Protein AF-A0A954WLS6-F1 (afdb_monomer_lite)

pLDDT: mean 84.68, std 18.38, range [27.78, 98.88]

Sequence (636 aa):
MNRRTPLRIEKLDQRVLLAGDLAAAELADADEIAAEWIVNHPPRLQPGNAPLIGTPAYDGFDQMDIVWQTLPGGEGQRDDFSVVYRQAGQADWRIDATMNDVIDTEVGGRLMHSATIKGLQWNTDYEYRVDHLRAGNIVETFANQFHTRLQHGDSKPFSFGAYGDSSRGGQEGFHFNTVQQGLINANLDFSLLLGDNIYTFGTHYEADSRFRQEQSPQAVEWTSSNVEYFAIGNHDLFVNMGKQSRELYSVPVPEEGVTSPVGLPDGEFAEHSYSFDYGNTHFVTFDTNFVEFSSGEEREQRLNNFLDYVVADLEASEAKWKIVFGHHPFIGTEKRQTPDDPYFQQVVTRLNEAGADLFLVAHSHSYAWTYPLQGFSDSNEDGVIDIGEVEYVEDDDRSYDKGAGLIQVVSGIGGGSLRQTTYDEEVFAQGFSLDESTGPLEYGFAQVDVTPHKLTVSYISAETGAIVGDTNQNGVMDDDEPSFGQFEIVDELIAKADFNDDGAIDHLDLDDLFAAIRKGDSASKFDLNIDGEVDQSDAFILRSDILQARPGDANLDGLFDSRDLVTVFQSAEYEDGITGNSGWRDGDWDGDGDFTTFDLVIAFREGSYISAAKSASTQFAGARRDLPNPFRWYRI

Structure (mmCIF, N/CA/C/O backbone):
data_AF-A0A954WLS6-F1
#
_entry.id   AF-A0A954WLS6-F1
#
loop_
_atom_site.group_PDB
_atom_site.id
_atom_site.type_symbol
_atom_site.label_atom_id
_atom_site.label_alt_id
_atom_site.label_comp_id
_atom_site.label_asym_id
_atom_site.label_entity_id
_atom_site.label_seq_id
_atom_site.pdbx_PDB_ins_code
_atom_site.Cartn_x
_atom_site.Cartn_y
_atom_site.Cartn_z
_atom_site.occupancy
_atom_site.B_iso_or_equiv
_atom_site.auth_seq_id
_atom_site.auth_comp_id
_atom_site.auth_asym_id
_atom_site.auth_atom_id
_atom_site.pdbx_PDB_model_num
ATOM 1 N N . MET A 1 1 ? -41.009 69.484 17.279 1.00 42.84 1 MET A N 1
ATOM 2 C CA . MET A 1 1 ? -41.621 68.166 16.993 1.00 42.84 1 MET A CA 1
ATOM 3 C C . MET A 1 1 ? -41.091 67.222 18.075 1.00 42.84 1 MET A C 1
ATOM 5 O O . MET A 1 1 ? -39.910 66.942 18.033 1.00 42.84 1 MET A O 1
ATOM 9 N N . ASN A 1 2 ? -41.742 66.980 19.227 1.00 31.06 2 ASN A N 1
ATOM 10 C CA . ASN A 1 2 ? -43.036 66.297 19.459 1.00 31.06 2 ASN A CA 1
ATOM 11 C C . ASN A 1 2 ? -43.101 65.010 18.612 1.00 31.06 2 ASN A C 1
ATOM 13 O O . ASN A 1 2 ? -43.100 65.156 17.398 1.00 31.06 2 ASN A O 1
ATOM 17 N N . ARG A 1 3 ? -43.166 63.766 19.124 1.00 31.50 3 ARG A N 1
ATOM 18 C CA . ARG A 1 3 ? -43.856 63.160 20.297 1.00 31.50 3 ARG A CA 1
ATOM 19 C C . ARG A 1 3 ? -43.113 61.843 20.693 1.00 31.50 3 ARG A C 1
ATOM 21 O O . ARG A 1 3 ? -42.544 61.236 19.800 1.00 31.50 3 ARG A O 1
ATOM 28 N N . ARG A 1 4 ? -42.913 61.449 21.973 1.00 31.95 4 ARG A N 1
ATOM 29 C CA . ARG A 1 4 ? -43.868 60.851 22.964 1.00 31.95 4 ARG A CA 1
ATOM 30 C C . ARG A 1 4 ? -44.511 59.550 22.423 1.00 31.95 4 ARG A C 1
ATOM 32 O O . ARG A 1 4 ? -45.022 59.623 21.318 1.00 31.95 4 ARG A O 1
ATOM 39 N N . THR A 1 5 ? -44.616 58.369 23.053 1.00 34.78 5 THR A N 1
ATOM 40 C CA . THR A 1 5 ? -44.527 57.795 24.428 1.00 34.78 5 THR A CA 1
ATOM 41 C C . THR A 1 5 ? -44.752 56.256 24.265 1.00 34.78 5 THR A C 1
ATOM 43 O O . THR A 1 5 ? -45.338 55.883 23.248 1.00 34.78 5 THR A O 1
ATOM 46 N N . PRO A 1 6 ? -44.372 55.353 25.200 1.00 44.66 6 PRO A N 1
ATOM 47 C CA . PRO A 1 6 ? -44.660 53.906 25.110 1.00 44.66 6 PRO A CA 1
ATOM 48 C C . PRO A 1 6 ? -46.073 53.529 25.601 1.00 44.66 6 PRO A C 1
ATOM 50 O O . PRO A 1 6 ? -46.653 54.253 26.412 1.00 44.66 6 PRO A O 1
ATOM 53 N N . LEU A 1 7 ? -46.603 52.374 25.172 1.00 29.86 7 LEU A N 1
ATOM 54 C CA . LEU A 1 7 ? -47.858 51.800 25.683 1.00 29.86 7 LEU A CA 1
ATOM 55 C C . LEU A 1 7 ? -47.771 50.278 25.892 1.00 29.86 7 LEU A C 1
ATOM 57 O O . LEU A 1 7 ? -47.346 49.525 25.021 1.00 29.86 7 LEU A O 1
ATOM 61 N N . ARG A 1 8 ? -48.200 49.882 27.094 1.00 27.78 8 ARG A N 1
ATOM 62 C CA . ARG A 1 8 ? -48.442 48.533 27.625 1.00 27.78 8 ARG A CA 1
ATOM 63 C C . ARG A 1 8 ? -49.874 48.072 27.274 1.00 27.78 8 ARG A C 1
ATOM 65 O O . ARG A 1 8 ? -50.779 48.890 27.363 1.00 27.78 8 ARG A O 1
ATOM 72 N N . ILE A 1 9 ? -50.018 46.757 27.049 1.00 28.64 9 ILE A N 1
ATOM 73 C CA . ILE A 1 9 ? -51.073 45.814 27.515 1.00 28.64 9 ILE A CA 1
ATOM 74 C C . ILE A 1 9 ? -52.551 46.121 27.161 1.00 28.64 9 ILE A C 1
ATOM 76 O O . ILE A 1 9 ? -53.110 47.087 27.657 1.00 28.64 9 ILE A O 1
ATOM 80 N N . GLU A 1 10 ? -53.230 45.205 26.447 1.00 28.89 10 GLU A N 1
ATOM 81 C CA . GLU A 1 10 ? -54.313 44.343 26.991 1.00 28.89 10 GLU A CA 1
ATOM 82 C C . GLU A 1 10 ? -54.984 43.429 25.937 1.00 28.89 10 GLU A C 1
ATOM 84 O O . GLU A 1 10 ? -55.437 43.889 24.898 1.00 28.89 10 GLU A O 1
ATOM 89 N N . LYS A 1 11 ? -55.111 42.151 26.342 1.00 28.28 11 LYS A N 1
ATOM 90 C CA . LYS A 1 11 ? -56.227 41.193 26.175 1.00 28.28 11 LYS A CA 1
ATOM 91 C C . LYS A 1 11 ? -56.625 40.662 24.793 1.00 28.28 11 LYS A C 1
ATOM 93 O O . LYS A 1 11 ? -57.129 41.394 23.953 1.00 28.28 11 LYS A O 1
ATOM 98 N N . LEU A 1 12 ? -56.656 39.326 24.717 1.00 29.14 12 LEU A N 1
ATOM 99 C CA . LEU A 1 12 ? -57.837 38.567 24.287 1.00 29.14 12 LEU A CA 1
ATOM 100 C C . LEU A 1 12 ? -57.975 37.267 25.119 1.00 29.14 12 LEU A C 1
ATOM 102 O O . LEU A 1 12 ? -57.016 36.518 25.283 1.00 29.14 12 LEU A O 1
ATOM 106 N N . ASP A 1 13 ? -59.176 37.102 25.686 1.00 31.22 13 ASP A N 1
ATOM 107 C CA . ASP A 1 13 ? -59.766 35.995 26.474 1.00 31.22 13 ASP A CA 1
ATOM 108 C C . ASP A 1 13 ? -59.880 34.689 25.646 1.00 31.22 13 ASP A C 1
ATOM 110 O O . ASP A 1 13 ? -60.165 34.758 24.455 1.00 31.22 13 ASP A O 1
ATOM 114 N N . GLN A 1 14 ? -59.518 33.500 26.156 1.00 29.86 14 GLN A N 1
ATOM 115 C CA . GLN A 1 14 ? -60.254 32.541 27.022 1.00 29.86 14 GLN A CA 1
ATOM 116 C C . GLN A 1 14 ? -61.345 31.645 26.375 1.00 29.86 14 GLN A C 1
ATOM 118 O O . GLN A 1 14 ? -62.341 32.137 25.853 1.00 29.86 14 GLN A O 1
ATOM 123 N N . ARG A 1 15 ? -61.215 30.336 26.705 1.00 29.84 15 ARG A N 1
ATOM 124 C CA . ARG A 1 15 ? -62.181 29.194 26.721 1.00 29.84 15 ARG A CA 1
ATOM 125 C C . ARG A 1 15 ? -62.285 28.411 25.398 1.00 29.84 15 ARG A C 1
ATOM 127 O O . ARG A 1 15 ? -62.493 29.003 24.356 1.00 29.84 15 ARG A O 1
ATOM 134 N N . VAL A 1 16 ? -62.151 27.078 25.364 1.00 29.44 16 VAL A N 1
ATOM 135 C CA . VAL A 1 16 ? -62.789 26.050 26.216 1.00 29.44 16 VAL A CA 1
ATOM 136 C C . VAL A 1 16 ? -61.882 24.819 26.432 1.00 29.44 16 VAL A C 1
ATOM 138 O O . VAL A 1 16 ? -61.248 24.329 25.505 1.00 29.44 16 VAL A O 1
ATOM 141 N N . LEU A 1 17 ? -61.883 24.343 27.683 1.00 30.44 17 LEU A N 1
ATOM 142 C CA . LEU A 1 17 ? -61.353 23.081 28.221 1.00 30.44 17 LEU A CA 1
ATOM 143 C C . LEU A 1 17 ? -62.296 21.894 27.943 1.00 30.44 17 LEU A C 1
ATOM 145 O O . LEU A 1 17 ? -63.507 22.101 27.966 1.00 30.44 17 LEU A O 1
ATOM 149 N N . LEU A 1 18 ? -61.743 20.676 27.840 1.00 30.59 18 LEU A N 1
ATOM 150 C CA . LEU A 1 18 ? -62.103 19.435 28.580 1.00 30.59 18 LEU A CA 1
ATOM 151 C C . LEU A 1 18 ? -61.642 18.216 27.750 1.00 30.59 18 LEU A C 1
ATOM 153 O O . LEU A 1 18 ? -62.136 18.008 26.649 1.00 30.59 18 LEU A O 1
ATOM 157 N N . ALA A 1 19 ? -60.560 17.526 28.117 1.00 30.59 19 ALA A N 1
ATOM 158 C CA . ALA A 1 19 ? -60.352 16.642 29.276 1.00 30.59 19 ALA A CA 1
ATOM 159 C C . ALA A 1 19 ? -60.747 15.186 28.988 1.00 30.59 19 ALA A C 1
ATOM 161 O O . ALA A 1 19 ? -61.876 14.887 28.605 1.00 30.59 19 ALA A O 1
ATOM 162 N N . GLY A 1 20 ? -59.786 14.304 29.243 1.00 28.47 20 GLY A N 1
ATOM 163 C CA . GLY A 1 20 ? -59.903 12.855 29.215 1.00 28.47 20 GLY A CA 1
ATOM 164 C C . GLY A 1 20 ? -58.610 12.235 29.737 1.00 28.47 20 GLY A C 1
ATOM 165 O O . GLY A 1 20 ? -57.928 11.543 28.993 1.00 28.47 20 GLY A O 1
ATOM 166 N N . ASP A 1 21 ? -58.256 12.578 30.980 1.00 36.94 21 ASP A N 1
ATOM 167 C CA . ASP A 1 21 ? -57.184 11.958 31.766 1.00 36.94 21 ASP A CA 1
ATOM 168 C C . ASP A 1 21 ? -57.334 10.435 31.805 1.00 36.94 21 ASP A C 1
ATOM 170 O O . ASP A 1 21 ? -58.454 9.944 31.938 1.00 36.94 21 ASP A O 1
ATOM 174 N N . LEU A 1 22 ? -56.208 9.715 31.824 1.00 32.19 22 LEU A N 1
ATOM 175 C CA . LEU A 1 22 ? -55.975 8.620 32.768 1.00 32.19 22 LEU A CA 1
ATOM 176 C C . LEU A 1 22 ? -54.481 8.248 32.803 1.00 32.19 22 LEU A C 1
ATOM 178 O O . LEU A 1 22 ? -53.876 7.953 31.780 1.00 32.19 22 LEU A O 1
ATOM 182 N N . ALA A 1 23 ? -53.968 8.205 34.035 1.00 29.92 23 ALA A N 1
ATOM 183 C CA . ALA A 1 23 ? -52.699 7.641 34.493 1.00 29.92 23 ALA A CA 1
ATOM 184 C C . ALA A 1 23 ? -51.416 8.443 34.207 1.00 29.92 23 ALA A C 1
ATOM 186 O O . ALA A 1 23 ? -50.625 8.132 33.324 1.00 29.92 23 ALA A O 1
ATOM 187 N N . ALA A 1 24 ? -51.150 9.390 35.112 1.00 39.84 24 ALA A N 1
ATOM 188 C CA . ALA A 1 24 ? -49.800 9.594 35.615 1.00 39.84 24 ALA A CA 1
ATOM 189 C C . ALA A 1 24 ? -49.274 8.252 36.159 1.00 39.84 24 ALA A C 1
ATOM 191 O O . ALA A 1 24 ? -49.649 7.824 37.251 1.00 39.84 24 ALA A O 1
ATOM 192 N N . ALA A 1 25 ? -48.459 7.577 35.356 1.00 34.41 25 ALA A N 1
ATOM 193 C CA . ALA A 1 25 ? -47.486 6.613 35.825 1.00 34.41 25 ALA A CA 1
ATOM 194 C C . ALA A 1 25 ? -46.129 7.304 35.716 1.00 34.41 25 ALA A C 1
ATOM 196 O O . ALA A 1 25 ? -45.590 7.502 34.632 1.00 34.41 25 ALA A O 1
ATOM 197 N N . GLU A 1 26 ? -45.673 7.752 36.875 1.00 40.16 26 GLU A N 1
ATOM 198 C CA . GLU A 1 26 ? -44.282 7.880 37.281 1.00 40.16 26 GLU A CA 1
ATOM 199 C C . GLU A 1 26 ? -43.428 6.792 36.594 1.00 40.16 26 GLU A C 1
ATOM 201 O O . GLU A 1 26 ? -43.361 5.651 37.046 1.00 40.16 26 GLU A O 1
ATOM 206 N N . LEU A 1 27 ? -42.836 7.123 35.445 1.00 38.22 27 LEU A N 1
ATOM 207 C CA . LEU A 1 27 ? -41.633 6.457 34.971 1.00 38.22 27 LEU A CA 1
ATOM 208 C C . LEU A 1 27 ? -40.501 7.305 35.521 1.00 38.22 27 LEU A C 1
ATOM 210 O O . LEU A 1 27 ? -40.380 8.480 35.180 1.00 38.22 27 LEU A O 1
ATOM 214 N N . ALA A 1 28 ? -39.813 6.706 36.484 1.00 35.09 28 ALA A N 1
ATOM 215 C CA . ALA A 1 28 ? -38.711 7.263 37.234 1.00 35.09 28 ALA A CA 1
ATOM 216 C C . ALA A 1 28 ? -37.760 8.077 36.347 1.00 35.09 28 ALA A C 1
ATOM 218 O O . ALA A 1 28 ? -37.510 7.697 35.202 1.00 35.09 28 ALA A O 1
ATOM 219 N N . ASP A 1 29 ? -37.189 9.138 36.924 1.00 38.91 29 ASP A N 1
ATOM 220 C CA . ASP A 1 29 ? -35.810 9.514 36.619 1.00 38.91 29 ASP A CA 1
ATOM 221 C C . ASP A 1 29 ? -35.012 8.208 36.527 1.00 38.91 29 ASP A C 1
ATOM 223 O O . ASP A 1 29 ? -34.768 7.541 37.537 1.00 38.91 29 ASP A O 1
ATOM 227 N N . ALA A 1 30 ? -34.683 7.779 35.310 1.00 42.88 30 ALA A N 1
ATOM 228 C CA . ALA A 1 30 ? -33.550 6.901 35.151 1.00 42.88 30 ALA A CA 1
ATOM 229 C C . ALA A 1 30 ? -32.381 7.778 35.579 1.00 42.88 30 ALA A C 1
ATOM 231 O O . ALA A 1 30 ? -32.086 8.757 34.896 1.00 42.88 30 ALA A O 1
ATOM 232 N N . ASP A 1 31 ? -31.816 7.486 36.752 1.00 43.69 31 ASP A N 1
ATOM 233 C CA . ASP A 1 31 ? -30.478 7.925 37.123 1.00 43.69 31 ASP A CA 1
ATOM 234 C C . ASP A 1 31 ? -29.638 7.910 35.844 1.00 43.69 31 ASP A C 1
ATOM 236 O O . ASP A 1 31 ? -29.409 6.842 35.270 1.00 43.69 31 ASP A O 1
ATOM 240 N N . GLU A 1 32 ? -29.267 9.081 35.330 1.00 53.72 32 GLU A N 1
ATOM 241 C CA . GLU A 1 32 ? -28.357 9.176 34.198 1.00 53.72 32 GLU A CA 1
ATOM 242 C C . GLU A 1 32 ? -27.018 8.684 34.754 1.00 53.72 32 GLU A C 1
ATOM 244 O O . GLU A 1 32 ? -26.283 9.422 35.411 1.00 53.72 32 GLU A O 1
ATOM 249 N N . ILE A 1 33 ? -26.792 7.369 34.662 1.00 59.03 33 ILE A N 1
ATOM 250 C CA . ILE A 1 33 ? -25.613 6.717 35.222 1.00 59.03 33 ILE A CA 1
ATOM 251 C C . ILE A 1 33 ? -24.419 7.399 34.561 1.00 59.03 33 ILE A C 1
ATOM 253 O O . ILE A 1 33 ? -24.257 7.314 33.341 1.00 59.03 33 ILE A O 1
ATOM 257 N N . ALA A 1 34 ? -23.626 8.109 35.369 1.00 66.19 34 ALA A N 1
ATOM 258 C CA . ALA A 1 34 ? -22.467 8.843 34.886 1.00 66.19 34 ALA A CA 1
ATOM 259 C C . ALA A 1 34 ? -21.559 7.905 34.077 1.00 66.19 34 ALA A C 1
ATOM 261 O O . ALA A 1 34 ? -21.366 6.748 34.458 1.00 66.19 34 ALA A O 1
ATOM 262 N N . ALA A 1 35 ? -21.045 8.401 32.953 1.00 74.81 35 ALA A N 1
ATOM 263 C CA . ALA A 1 35 ? -20.161 7.642 32.082 1.00 74.81 35 ALA A CA 1
ATOM 264 C C . ALA A 1 35 ? -18.829 7.354 32.775 1.00 74.81 35 ALA A C 1
ATOM 266 O O . ALA A 1 35 ? -18.240 8.269 33.341 1.00 74.81 35 ALA A O 1
ATOM 267 N N . GLU A 1 36 ? -18.338 6.115 32.718 1.00 80.88 36 GLU A N 1
ATOM 268 C CA . GLU A 1 36 ? -16.922 5.854 33.005 1.00 80.88 36 GLU A CA 1
ATOM 269 C C . GLU A 1 36 ? -16.075 6.210 31.782 1.00 80.88 36 GLU A C 1
ATOM 271 O O . GLU A 1 36 ? -15.052 6.875 31.931 1.00 80.88 36 GLU A O 1
ATOM 276 N N . TRP A 1 37 ? -16.554 5.883 30.574 1.00 89.00 37 TRP A N 1
ATOM 277 C CA . TRP A 1 37 ? -15.851 6.146 29.322 1.00 89.00 37 TRP A CA 1
ATOM 278 C C . TRP A 1 37 ? -16.733 6.855 28.288 1.00 89.00 37 TRP A C 1
ATOM 280 O O . TRP A 1 37 ? -17.952 6.681 28.233 1.00 89.00 37 TRP A O 1
ATOM 290 N N . ILE A 1 38 ? -16.090 7.656 27.443 1.00 91.94 38 ILE A N 1
ATOM 291 C CA . ILE A 1 38 ? -16.647 8.210 26.206 1.00 91.94 38 ILE A CA 1
ATOM 292 C C . ILE A 1 38 ? -15.777 7.699 25.061 1.00 91.94 38 ILE A C 1
ATOM 294 O O . ILE A 1 38 ? -14.549 7.787 25.150 1.00 91.94 38 ILE A O 1
ATOM 298 N N . VAL A 1 39 ? -16.387 7.177 23.996 1.00 96.06 39 VAL A N 1
ATOM 299 C CA . VAL A 1 39 ? -15.651 6.801 22.783 1.00 96.06 39 VAL A CA 1
ATOM 300 C C . VAL A 1 39 ? -15.137 8.072 22.112 1.00 96.06 39 VAL A C 1
ATOM 302 O O . VAL A 1 39 ? -15.903 8.975 21.788 1.00 96.06 39 VAL A O 1
ATOM 305 N N . ASN A 1 40 ? -13.818 8.161 21.963 1.00 97.06 40 ASN A N 1
ATOM 306 C CA . ASN A 1 40 ? -13.139 9.307 21.372 1.00 97.06 40 ASN A CA 1
ATOM 307 C C . ASN A 1 40 ? -12.738 9.028 19.923 1.00 97.06 40 ASN A C 1
ATOM 309 O O . ASN A 1 40 ? -13.042 9.825 19.043 1.00 97.06 40 ASN A O 1
ATOM 313 N N . HIS A 1 41 ? -12.087 7.893 19.671 1.00 97.88 41 HIS A N 1
ATOM 314 C CA . HIS A 1 41 ? -11.867 7.391 18.312 1.00 97.88 41 HIS A CA 1
ATOM 315 C C . HIS A 1 41 ? -12.836 6.231 18.104 1.00 97.88 41 HIS A C 1
ATOM 317 O O . HIS A 1 41 ? -12.732 5.263 18.864 1.00 97.88 41 HIS A O 1
ATOM 323 N N . PRO A 1 42 ? -13.783 6.319 17.152 1.00 98.25 42 PRO A N 1
ATOM 324 C CA . PRO A 1 42 ? -14.679 5.213 16.841 1.00 98.25 42 PRO A CA 1
ATOM 325 C C . PRO A 1 42 ? -13.915 3.957 16.383 1.00 98.25 42 PRO A C 1
ATOM 327 O O . PRO A 1 42 ? -12.750 4.060 15.988 1.00 98.25 42 PRO A O 1
ATOM 330 N N . PRO A 1 43 ? -14.557 2.776 16.431 1.00 98.38 43 PRO A N 1
ATOM 331 C CA . PRO A 1 43 ? -13.983 1.539 15.916 1.00 98.38 43 PRO A CA 1
ATOM 332 C C . PRO A 1 43 ? -13.531 1.651 14.463 1.00 98.38 43 PRO A C 1
ATOM 334 O O . PRO A 1 43 ? -14.296 2.084 13.602 1.00 98.38 43 PRO A O 1
ATOM 337 N N . ARG A 1 44 ? -12.297 1.218 14.212 1.00 97.88 44 ARG A N 1
ATOM 338 C CA . ARG A 1 44 ? -11.667 1.178 12.892 1.00 97.88 44 ARG A CA 1
ATOM 339 C C . ARG A 1 44 ? -10.913 -0.124 12.669 1.00 97.88 44 ARG A C 1
ATOM 341 O O . ARG A 1 44 ? -10.448 -0.745 13.627 1.00 97.88 44 ARG A O 1
ATOM 348 N N . LEU A 1 45 ? -10.796 -0.517 11.410 1.00 97.50 45 LEU A N 1
ATOM 349 C CA . LEU A 1 45 ? -10.149 -1.751 10.991 1.00 97.50 45 LEU A CA 1
ATOM 350 C C . LEU A 1 45 ? -8.639 -1.577 10.918 1.00 97.50 45 LEU A C 1
ATOM 352 O O . LEU A 1 45 ? -8.120 -0.520 10.551 1.00 97.50 45 LEU A O 1
ATOM 356 N N . GLN A 1 46 ? -7.937 -2.635 11.289 1.00 96.25 46 GLN A N 1
ATOM 357 C CA . GLN A 1 46 ? -6.491 -2.748 11.249 1.00 96.25 46 GLN A CA 1
ATOM 358 C C . GLN A 1 46 ? -6.128 -4.184 10.868 1.00 96.25 46 GLN A C 1
ATOM 360 O O . GLN A 1 46 ? -6.838 -5.107 11.272 1.00 96.25 46 GLN A O 1
ATOM 365 N N . PRO A 1 47 ? -5.028 -4.406 10.134 1.00 91.44 47 PRO A N 1
ATOM 366 C CA . PRO A 1 47 ? -4.675 -5.747 9.670 1.00 91.44 47 PRO A CA 1
ATOM 367 C C . PRO A 1 47 ? -4.377 -6.714 10.828 1.00 91.44 47 PRO A C 1
ATOM 369 O O . PRO A 1 47 ? -4.488 -7.932 10.656 1.00 91.44 47 PRO A O 1
ATOM 372 N N . GLY A 1 48 ? -4.019 -6.185 12.004 1.00 89.44 48 GLY A N 1
ATOM 373 C CA . GLY A 1 48 ? -3.592 -6.976 13.151 1.00 89.44 48 GLY A CA 1
ATOM 374 C C . GLY A 1 48 ? -2.323 -7.762 12.842 1.00 89.44 48 GLY A C 1
ATOM 375 O O . GLY A 1 48 ? -1.661 -7.534 11.831 1.00 89.44 48 GLY A O 1
ATOM 376 N N . ASN A 1 49 ? -2.006 -8.751 13.678 1.00 85.38 49 ASN A N 1
ATOM 377 C CA . ASN A 1 49 ? -0.845 -9.613 13.438 1.00 85.38 49 ASN A CA 1
ATOM 378 C C . ASN A 1 49 ? -1.144 -10.729 12.419 1.00 85.38 49 ASN A C 1
ATOM 380 O O . ASN A 1 49 ? -1.074 -11.916 12.753 1.00 85.38 49 ASN A O 1
ATOM 384 N N . ALA A 1 50 ? -1.644 -10.357 11.239 1.00 78.75 50 ALA A N 1
ATOM 385 C CA . ALA A 1 50 ? -2.020 -11.310 10.205 1.00 78.75 50 ALA A CA 1
ATOM 386 C C . ALA A 1 50 ? -0.770 -12.027 9.679 1.00 78.75 50 ALA A C 1
ATOM 388 O O . ALA A 1 50 ? 0.162 -11.352 9.244 1.00 78.75 50 ALA A O 1
ATOM 389 N N . PRO A 1 51 ? -0.715 -13.367 9.748 1.00 70.25 51 PRO A N 1
ATOM 390 C CA . PRO A 1 51 ? 0.471 -14.101 9.339 1.00 70.25 51 PRO A CA 1
ATOM 391 C C . PRO A 1 51 ? 0.652 -14.030 7.821 1.00 70.25 51 PRO A C 1
ATOM 393 O O . PRO A 1 51 ? -0.314 -14.173 7.072 1.00 70.25 51 PRO A O 1
ATOM 396 N N . LEU A 1 52 ? 1.901 -13.881 7.377 1.00 76.31 52 LEU A N 1
ATOM 397 C CA . LEU A 1 52 ? 2.257 -14.050 5.970 1.00 76.31 52 LEU A CA 1
ATOM 398 C C . LEU A 1 52 ? 1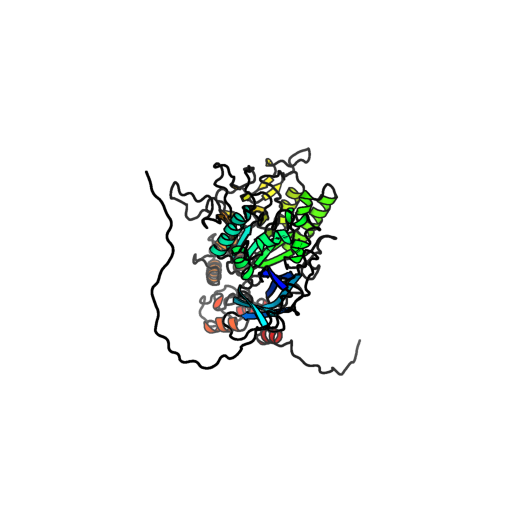.980 -15.489 5.524 1.00 76.31 52 LEU A C 1
ATOM 400 O O . LEU A 1 52 ? 2.236 -16.448 6.261 1.00 76.31 52 LEU A O 1
ATOM 404 N N . ILE A 1 53 ? 1.445 -15.662 4.322 1.00 68.25 53 ILE A N 1
ATOM 405 C CA . ILE A 1 53 ? 1.144 -16.992 3.790 1.00 68.25 53 ILE A CA 1
ATOM 406 C C . ILE A 1 53 ? 2.463 -17.724 3.494 1.00 68.25 53 ILE A C 1
ATOM 408 O O . ILE A 1 53 ? 3.462 -17.118 3.137 1.00 68.25 53 ILE A O 1
ATOM 412 N N . GLY A 1 54 ? 2.501 -19.037 3.744 1.00 66.19 54 GLY A N 1
ATOM 413 C CA . GLY A 1 54 ? 3.737 -19.835 3.671 1.00 66.19 54 GLY A CA 1
ATOM 414 C C . GLY A 1 54 ? 4.540 -19.873 4.977 1.00 66.19 54 GLY A C 1
ATOM 415 O O . GLY A 1 54 ? 5.434 -20.707 5.131 1.00 66.19 54 GLY A O 1
ATOM 416 N N . THR A 1 55 ? 4.167 -19.058 5.965 1.00 71.12 55 THR A N 1
ATOM 417 C CA . THR A 1 55 ? 4.765 -19.101 7.302 1.00 71.12 55 THR A CA 1
ATOM 418 C C . THR A 1 55 ? 4.152 -20.189 8.186 1.00 71.12 55 THR A C 1
ATOM 420 O O . THR A 1 55 ? 2.984 -20.549 8.017 1.00 71.12 55 THR A O 1
ATOM 423 N N . PRO A 1 56 ? 4.871 -20.684 9.213 1.00 76.06 56 PRO A N 1
ATOM 424 C CA . PRO A 1 56 ? 4.299 -21.595 10.206 1.00 76.06 56 PRO A CA 1
ATOM 425 C C . PRO A 1 56 ? 3.117 -21.010 10.996 1.00 76.06 56 PRO A C 1
ATOM 427 O O . PRO A 1 56 ? 2.374 -21.772 11.617 1.00 76.06 56 PRO A O 1
ATOM 430 N N . ALA A 1 57 ? 2.968 -19.681 11.017 1.00 74.19 57 ALA A N 1
ATOM 431 C CA . ALA A 1 57 ? 1.877 -18.991 11.698 1.00 74.19 57 ALA A CA 1
ATOM 432 C C . ALA A 1 57 ? 0.584 -18.939 10.867 1.00 74.19 57 ALA A C 1
ATOM 434 O O . ALA A 1 57 ? -0.478 -18.680 11.433 1.00 74.19 57 ALA A O 1
ATOM 435 N N . TYR A 1 58 ? 0.654 -19.201 9.558 1.00 80.31 58 TYR A N 1
ATOM 436 C CA . TYR A 1 58 ? -0.508 -19.181 8.679 1.00 80.31 58 TYR A CA 1
ATOM 437 C C . TYR A 1 58 ? -1.401 -20.416 8.873 1.00 80.31 58 TYR A C 1
ATOM 439 O O . TYR A 1 58 ? -0.957 -21.555 8.720 1.00 80.31 58 TYR A O 1
ATOM 447 N N . ASP A 1 59 ? -2.680 -20.196 9.187 1.00 81.38 59 ASP A N 1
ATOM 448 C CA . ASP A 1 59 ? -3.658 -21.255 9.475 1.00 81.38 59 ASP A CA 1
ATOM 449 C C . ASP A 1 59 ? -4.719 -21.459 8.376 1.00 81.38 59 ASP A C 1
ATOM 451 O O . ASP A 1 59 ? -5.622 -22.287 8.537 1.00 81.38 59 ASP A O 1
ATOM 455 N N . GLY A 1 60 ? -4.583 -20.767 7.239 1.00 84.88 60 GLY A N 1
ATOM 456 C CA . GLY A 1 60 ? -5.482 -20.884 6.086 1.00 84.88 60 GLY A CA 1
ATOM 457 C C . GLY A 1 60 ? -6.568 -19.810 5.999 1.00 84.88 60 GLY A C 1
ATOM 458 O O . GLY A 1 60 ? -7.319 -19.805 5.023 1.00 84.88 60 GLY A O 1
ATOM 459 N N . PHE A 1 61 ? -6.674 -18.917 6.984 1.00 89.44 61 PHE A N 1
ATOM 460 C CA . PHE A 1 61 ? -7.731 -17.910 7.050 1.00 89.44 61 PHE A CA 1
ATOM 461 C C . PHE A 1 61 ? -7.185 -16.496 7.197 1.00 89.44 61 PHE A C 1
ATOM 463 O O . PHE A 1 61 ? -6.071 -16.286 7.675 1.00 89.44 61 PHE A O 1
ATOM 470 N N . ASP A 1 62 ? -8.017 -15.531 6.817 1.00 91.31 62 ASP A N 1
ATOM 471 C CA . ASP A 1 62 ? -7.759 -14.127 7.083 1.00 91.31 62 ASP A CA 1
ATOM 472 C C . ASP A 1 62 ? -8.106 -13.790 8.552 1.00 91.31 62 ASP A C 1
ATOM 474 O O . ASP A 1 62 ? -8.850 -14.504 9.248 1.00 91.31 62 ASP A O 1
ATOM 478 N N . GLN A 1 63 ? -7.573 -12.675 9.034 1.00 93.00 63 GLN A N 1
ATOM 479 C CA . GLN A 1 63 ? -7.919 -12.076 10.315 1.00 93.00 63 GLN A CA 1
ATOM 480 C C . GLN A 1 63 ? -7.910 -10.550 10.229 1.00 93.00 63 GLN A C 1
ATOM 482 O O . GLN A 1 63 ? -7.255 -9.971 9.371 1.00 93.00 63 GLN A O 1
ATOM 487 N N . MET A 1 64 ? -8.617 -9.895 11.141 1.00 94.88 64 MET A N 1
ATOM 488 C CA . MET A 1 64 ? -8.665 -8.438 11.218 1.00 94.88 64 MET A CA 1
ATOM 489 C C . MET A 1 64 ? -8.774 -8.004 12.675 1.00 94.88 64 MET A C 1
ATOM 491 O O . MET A 1 64 ? -9.468 -8.648 13.466 1.00 94.88 64 MET A O 1
ATOM 495 N N . ASP A 1 65 ? -8.139 -6.894 13.020 1.00 96.88 65 ASP A N 1
ATOM 496 C CA . ASP A 1 65 ? -8.341 -6.221 14.295 1.00 96.88 65 ASP A CA 1
ATOM 497 C C . ASP A 1 65 ? -9.322 -5.059 14.132 1.00 96.88 65 ASP A C 1
ATOM 499 O O . ASP A 1 65 ? -9.288 -4.307 13.159 1.00 96.88 65 ASP A O 1
ATOM 503 N N . ILE A 1 66 ? -10.179 -4.879 15.131 1.00 98.12 66 ILE A N 1
ATOM 504 C CA . ILE A 1 66 ? -10.966 -3.661 15.314 1.00 98.12 66 ILE A CA 1
ATOM 505 C C . ILE A 1 66 ? -10.363 -2.915 16.495 1.00 98.12 66 ILE A C 1
ATOM 507 O O . ILE A 1 66 ? -10.288 -3.476 17.588 1.00 98.12 66 ILE A O 1
ATOM 511 N N . VAL A 1 67 ? -9.956 -1.663 16.297 1.00 98.31 67 VAL A N 1
ATOM 512 C CA . VAL A 1 67 ? -9.335 -0.823 17.332 1.00 98.31 67 VAL A CA 1
ATOM 513 C C . VAL A 1 67 ? -10.152 0.446 17.574 1.00 98.31 67 VAL A C 1
ATOM 515 O O . VAL A 1 67 ? -10.729 1.002 16.643 1.00 98.31 67 VAL A O 1
ATOM 518 N N . TRP A 1 68 ? -10.219 0.919 18.818 1.00 98.50 68 TRP A N 1
ATOM 519 C CA . TRP A 1 68 ? -10.891 2.175 19.184 1.00 98.50 68 TRP A CA 1
ATOM 520 C C . TRP A 1 68 ? -10.241 2.812 20.412 1.00 98.50 68 TRP A C 1
ATOM 522 O O . TRP A 1 68 ? -9.451 2.182 21.116 1.00 98.50 68 TRP A O 1
ATOM 532 N N . GLN A 1 69 ? -10.578 4.073 20.686 1.00 98.25 69 GLN A N 1
ATOM 533 C CA . GLN A 1 69 ? -10.044 4.805 21.834 1.00 98.25 69 GLN A CA 1
ATOM 534 C C . GLN A 1 69 ? -11.162 5.370 22.700 1.00 98.25 69 GLN A C 1
ATOM 536 O O . GLN A 1 69 ? -12.123 5.943 22.185 1.00 98.25 69 GLN A O 1
ATOM 541 N N . THR A 1 70 ? -10.991 5.314 24.019 1.00 97.19 70 THR A N 1
ATOM 542 C CA . THR A 1 70 ? -11.881 5.980 24.978 1.00 97.19 70 THR A CA 1
ATOM 543 C C . THR A 1 70 ? -11.175 7.053 25.800 1.00 97.19 70 THR A C 1
ATOM 545 O O . THR A 1 70 ? -9.975 6.966 26.051 1.00 97.19 70 THR A O 1
ATOM 548 N N . LEU A 1 71 ? -11.945 8.032 26.276 1.00 95.31 71 LEU A N 1
ATOM 549 C CA . LEU A 1 71 ? -11.556 9.048 27.259 1.00 95.31 71 LEU A CA 1
ATOM 550 C C . LEU A 1 71 ? -12.375 8.905 28.552 1.00 95.31 71 LEU A C 1
ATOM 552 O O . LEU A 1 71 ? -13.515 8.437 28.477 1.00 95.31 71 LEU A O 1
ATOM 556 N N . PRO A 1 72 ? -11.865 9.355 29.717 1.00 91.50 72 PRO A N 1
ATOM 557 C CA . PRO A 1 72 ? -12.626 9.326 30.964 1.00 91.50 72 PRO A CA 1
ATOM 558 C C . PRO A 1 72 ? -13.914 10.161 30.861 1.00 91.50 72 PRO A C 1
ATOM 560 O O . PRO A 1 72 ? -13.869 11.346 30.527 1.00 91.50 72 PRO A O 1
ATOM 563 N N . GLY A 1 73 ? -15.057 9.554 31.177 1.00 81.12 73 GLY A N 1
ATOM 564 C CA . GLY A 1 73 ? -16.388 10.172 31.160 1.00 81.12 73 GLY A CA 1
ATOM 565 C C . GLY A 1 73 ? -16.868 10.719 32.513 1.00 81.12 73 GLY A C 1
ATOM 566 O O . GLY A 1 73 ? -17.831 11.488 32.547 1.00 81.12 73 GLY A O 1
ATOM 567 N N . GLY A 1 74 ? -16.207 10.355 33.622 1.00 76.50 74 GLY A N 1
ATOM 568 C CA . GLY A 1 74 ? -16.610 10.711 34.990 1.00 76.50 74 GLY A CA 1
ATOM 569 C C . GLY A 1 74 ? -16.363 9.599 36.022 1.00 76.50 74 GLY A C 1
ATOM 570 O O . GLY A 1 74 ? -15.775 8.569 35.716 1.00 76.50 74 GLY A O 1
ATOM 571 N N . GLU A 1 75 ? -16.823 9.795 37.267 1.00 67.25 75 GLU A N 1
ATOM 572 C CA . GLU A 1 75 ? -16.764 8.794 38.360 1.00 67.25 75 GLU A CA 1
ATOM 573 C C . GLU A 1 75 ? -17.893 7.737 38.239 1.00 67.25 75 GLU A C 1
ATOM 575 O O . GLU A 1 75 ? -18.601 7.436 39.203 1.00 67.25 75 GLU A O 1
ATOM 580 N N . GLY A 1 76 ? -18.122 7.247 37.017 1.00 65.50 76 GLY A N 1
ATOM 581 C CA . GLY A 1 76 ? -19.228 6.372 36.624 1.00 65.50 76 GLY A CA 1
ATOM 582 C C . GLY A 1 76 ? -19.123 4.905 37.058 1.00 65.50 76 GLY A C 1
ATOM 583 O O . GLY A 1 76 ? -18.174 4.486 37.715 1.00 65.50 76 GLY A O 1
ATOM 584 N N . GLN A 1 77 ? -20.135 4.105 36.696 1.00 67.00 77 GLN A N 1
ATOM 585 C CA . GLN A 1 77 ? -20.085 2.638 36.825 1.00 67.00 77 GLN A CA 1
ATOM 586 C C . GLN A 1 77 ? -19.262 2.005 35.699 1.00 67.00 77 GLN A C 1
ATOM 588 O O . GLN A 1 77 ? -19.111 2.619 34.655 1.00 67.00 77 GLN A O 1
ATOM 593 N N . ARG A 1 78 ? -18.830 0.749 35.896 1.00 78.00 78 ARG A N 1
ATOM 594 C CA . ARG A 1 78 ? -18.033 -0.018 34.929 1.00 78.00 78 ARG A CA 1
ATOM 595 C C . ARG A 1 78 ? -18.688 -0.055 33.540 1.00 78.00 78 ARG A C 1
ATOM 597 O O . ARG A 1 78 ? -19.751 -0.670 33.380 1.00 78.00 78 ARG A O 1
ATOM 604 N N . ASP A 1 79 ? -18.029 0.563 32.573 1.00 90.19 79 ASP A N 1
ATOM 605 C CA . ASP A 1 79 ? -18.306 0.440 31.148 1.00 90.19 79 ASP A CA 1
ATOM 606 C C . ASP A 1 79 ? -17.532 -0.784 30.592 1.00 90.19 79 ASP A C 1
ATOM 608 O O . ASP A 1 79 ? -16.481 -1.173 31.111 1.00 90.19 79 ASP A O 1
ATOM 612 N N . ASP A 1 80 ? -18.079 -1.441 29.572 1.00 92.19 80 ASP A N 1
ATOM 613 C CA . ASP A 1 80 ? -17.491 -2.612 28.902 1.00 92.19 80 ASP A CA 1
ATOM 614 C C . ASP A 1 80 ? -17.782 -2.551 27.394 1.00 92.19 80 ASP A C 1
ATOM 616 O O . ASP A 1 80 ? -18.616 -1.756 26.950 1.00 92.19 80 ASP A O 1
ATOM 620 N N . PHE A 1 81 ? -17.130 -3.405 26.610 1.00 95.56 81 PHE A N 1
ATOM 621 C CA . PHE A 1 81 ? -17.328 -3.492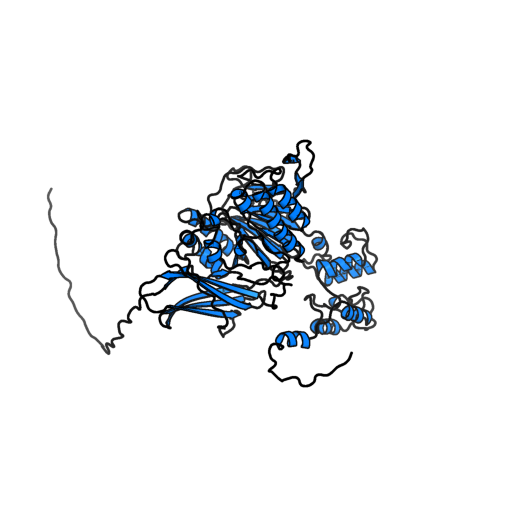 25.166 1.00 95.56 81 PHE A CA 1
ATOM 622 C C . PHE A 1 81 ? -17.519 -4.939 24.725 1.00 95.56 81 PHE A C 1
ATOM 624 O O . PHE A 1 81 ? -16.886 -5.859 25.241 1.00 95.56 81 PHE A O 1
ATOM 631 N N . SER A 1 82 ? -18.376 -5.141 23.728 1.00 95.81 82 SER A N 1
ATOM 632 C CA . SER A 1 82 ? -18.463 -6.420 23.026 1.00 95.81 82 SER A CA 1
ATOM 633 C C . SER A 1 82 ? -18.338 -6.217 21.531 1.00 95.81 82 SER A C 1
ATOM 635 O O . SER A 1 82 ? -18.995 -5.337 20.975 1.00 95.81 82 SER A O 1
ATOM 637 N N . VAL A 1 83 ? -17.553 -7.079 20.894 1.00 97.69 83 VAL A N 1
ATOM 638 C CA . VAL A 1 83 ? -17.391 -7.115 19.445 1.00 97.69 83 VAL A CA 1
ATOM 639 C C . VAL A 1 83 ? -18.044 -8.378 18.913 1.00 97.69 83 VAL A C 1
ATOM 641 O O . VAL A 1 83 ? -17.781 -9.483 19.389 1.00 97.69 83 VAL A O 1
ATOM 644 N N . VAL A 1 84 ? -18.921 -8.206 17.933 1.00 96.75 84 VAL A N 1
ATOM 645 C CA . VAL A 1 84 ? -19.569 -9.306 17.226 1.00 96.75 84 VAL A CA 1
ATOM 646 C C . VAL A 1 84 ? -19.411 -9.118 15.728 1.00 96.75 84 VAL A C 1
ATOM 648 O O . VAL A 1 84 ? -19.369 -7.991 15.243 1.00 96.75 84 VAL A O 1
ATOM 651 N N . TYR A 1 85 ? -19.346 -10.217 14.986 1.00 97.62 85 TYR A N 1
ATOM 652 C CA . TYR A 1 85 ? -19.206 -10.172 13.533 1.00 97.62 85 TYR A CA 1
ATOM 653 C C . TYR A 1 85 ? -19.989 -11.294 12.855 1.00 97.62 85 TYR A C 1
ATOM 655 O O . TYR A 1 85 ? -20.376 -12.278 13.488 1.00 97.62 85 TYR A O 1
ATO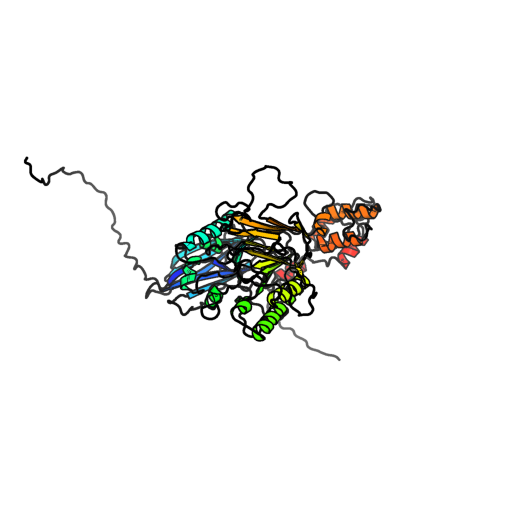M 663 N N . ARG A 1 86 ? -20.262 -11.152 11.563 1.00 96.62 86 ARG A N 1
ATOM 664 C CA . ARG A 1 86 ? -20.873 -12.194 10.732 1.00 96.62 86 ARG A CA 1
ATOM 665 C C . ARG A 1 86 ? -20.501 -11.983 9.277 1.00 96.62 86 ARG A C 1
ATOM 667 O O . ARG A 1 86 ? -20.248 -10.857 8.869 1.00 96.62 86 ARG A O 1
ATOM 674 N N . GLN A 1 87 ? -20.512 -13.051 8.490 1.00 96.62 87 GLN A N 1
ATOM 675 C CA . GLN A 1 87 ? -20.451 -12.900 7.039 1.00 96.62 87 GLN A CA 1
ATOM 676 C C . GLN A 1 87 ? -21.709 -12.154 6.571 1.00 96.62 87 GLN A C 1
ATOM 678 O O . GLN A 1 87 ? -22.806 -12.423 7.080 1.00 96.62 87 GLN A O 1
ATOM 683 N N . ALA A 1 88 ? -21.559 -11.218 5.635 1.00 95.06 88 ALA A N 1
ATOM 684 C CA . ALA A 1 88 ? -22.646 -10.359 5.186 1.00 95.06 88 ALA A CA 1
ATOM 685 C C . ALA A 1 88 ? -23.864 -11.187 4.737 1.00 95.06 88 ALA A C 1
ATOM 687 O O . ALA A 1 88 ? -23.753 -12.222 4.075 1.00 95.06 88 ALA A O 1
ATOM 688 N N . GLY A 1 89 ? -25.054 -10.761 5.163 1.00 90.62 89 GLY A N 1
ATOM 689 C CA . GLY A 1 89 ? -26.314 -11.452 4.873 1.00 90.62 89 GLY A CA 1
ATOM 690 C C . GLY A 1 89 ? -26.628 -12.676 5.747 1.00 90.62 89 GLY A C 1
ATOM 691 O O . GLY A 1 89 ? -27.763 -13.160 5.706 1.00 90.62 89 GLY A O 1
ATOM 692 N N . GLN A 1 90 ? -25.701 -13.167 6.580 1.00 93.69 90 GLN A N 1
ATOM 693 C CA . GLN A 1 90 ? -26.030 -14.195 7.576 1.00 93.69 90 GLN A CA 1
ATOM 694 C C . GLN A 1 90 ? -26.894 -13.614 8.704 1.00 93.69 90 GLN A C 1
ATOM 696 O O . GLN A 1 90 ? -26.766 -12.454 9.086 1.00 93.69 90 GLN A O 1
ATOM 701 N N . ALA A 1 91 ? -27.809 -14.417 9.253 1.00 90.88 91 ALA A N 1
ATOM 702 C CA . ALA A 1 91 ? -28.710 -13.950 10.309 1.00 90.88 91 ALA A CA 1
ATOM 703 C C . ALA A 1 91 ? -27.997 -13.818 11.665 1.00 90.88 91 ALA A C 1
ATOM 705 O O . ALA A 1 91 ? -28.213 -12.839 12.383 1.00 90.88 91 ALA A O 1
ATOM 706 N N . ASP A 1 92 ? -27.139 -14.785 11.989 1.00 93.06 92 ASP A N 1
ATOM 707 C CA . ASP A 1 92 ? -26.571 -14.945 13.322 1.00 93.06 92 ASP A CA 1
ATOM 708 C C . ASP A 1 92 ? -25.227 -14.223 13.459 1.00 93.06 92 ASP A C 1
ATOM 710 O O . ASP A 1 92 ? -24.309 -14.417 12.663 1.00 93.06 92 ASP A O 1
ATOM 714 N N . TRP A 1 93 ? -25.115 -13.405 14.506 1.00 93.50 93 TRP A N 1
ATOM 715 C CA . TRP A 1 93 ? -23.862 -12.783 14.921 1.00 93.50 93 TRP A CA 1
ATOM 716 C C . TRP A 1 93 ? -22.995 -13.786 15.682 1.00 93.50 93 TRP A C 1
ATOM 718 O O . TRP A 1 93 ? -23.484 -14.499 16.563 1.00 93.50 93 TRP A O 1
ATOM 728 N N . ARG A 1 94 ? -21.700 -13.805 15.376 1.00 91.00 94 ARG A N 1
ATOM 729 C CA . ARG A 1 94 ? -20.683 -14.561 16.103 1.00 91.00 94 ARG A CA 1
ATOM 730 C C . ARG A 1 94 ? -20.018 -13.673 17.157 1.00 91.00 94 ARG A C 1
ATOM 732 O O . ARG A 1 94 ? -19.910 -12.465 16.971 1.00 91.00 94 ARG A O 1
ATOM 739 N N . ILE A 1 95 ? -19.620 -14.276 18.277 1.00 84.38 95 ILE A N 1
ATOM 740 C CA . ILE A 1 95 ? -19.055 -13.595 19.464 1.00 84.38 95 ILE A CA 1
ATOM 741 C C . ILE A 1 95 ? -17.627 -14.070 19.785 1.00 84.38 95 ILE A C 1
ATOM 743 O O . ILE A 1 95 ? -17.151 -13.935 20.906 1.00 84.38 95 ILE A O 1
ATOM 747 N N . ASP A 1 96 ? -16.977 -14.711 18.824 1.00 84.31 96 ASP A N 1
ATOM 748 C CA . ASP A 1 96 ? -15.632 -15.287 18.894 1.00 84.31 96 ASP A CA 1
ATOM 749 C C . ASP A 1 96 ? -14.521 -14.277 18.564 1.00 84.31 96 ASP A C 1
ATOM 751 O O . ASP A 1 96 ? -13.354 -14.656 18.482 1.00 84.31 96 ASP A O 1
ATOM 755 N N . ALA A 1 97 ? -14.859 -12.989 18.440 1.00 89.94 97 ALA A N 1
ATOM 756 C CA . ALA A 1 97 ? -13.864 -11.926 18.493 1.00 89.94 97 ALA A CA 1
ATOM 757 C C . ALA A 1 97 ? -13.168 -11.944 19.865 1.00 89.94 97 ALA A C 1
ATOM 759 O O . ALA A 1 97 ? -13.817 -11.988 20.915 1.00 89.94 97 ALA A O 1
ATOM 760 N N . THR A 1 98 ? -11.839 -11.927 19.864 1.00 94.06 98 THR A N 1
ATOM 761 C CA . THR A 1 98 ? -11.032 -11.960 21.087 1.00 94.06 98 THR A CA 1
ATOM 762 C C . THR A 1 98 ? -10.684 -10.538 21.492 1.00 94.06 98 THR A C 1
ATOM 764 O O . THR A 1 98 ? -9.939 -9.872 20.785 1.00 94.06 98 THR A O 1
ATOM 767 N N . MET A 1 99 ? -11.217 -10.073 22.624 1.00 95.69 99 MET A N 1
ATOM 768 C CA . MET A 1 99 ? -10.807 -8.800 23.222 1.00 95.69 99 MET A CA 1
ATOM 769 C C . MET A 1 99 ? -9.345 -8.887 23.666 1.00 95.69 99 MET A C 1
ATOM 771 O O . MET A 1 99 ? -8.989 -9.793 24.424 1.00 95.69 99 MET A O 1
ATOM 775 N N . ASN A 1 100 ? -8.526 -7.946 23.209 1.00 95.25 100 ASN A N 1
ATOM 776 C CA . ASN A 1 100 ? -7.120 -7.849 23.578 1.00 95.25 100 ASN A CA 1
ATOM 777 C C . ASN A 1 100 ? -6.943 -7.025 24.860 1.00 95.25 100 ASN A C 1
ATOM 779 O O . ASN A 1 100 ? -7.873 -6.365 25.337 1.00 95.25 100 ASN A O 1
ATOM 783 N N . ASP A 1 101 ? -5.736 -7.067 25.423 1.00 95.62 101 ASP A N 1
ATOM 784 C CA . ASP A 1 101 ? -5.399 -6.255 26.589 1.00 95.62 101 ASP A CA 1
ATOM 785 C C . ASP A 1 101 ? -5.500 -4.760 26.255 1.00 95.62 101 ASP A C 1
ATOM 787 O O . ASP A 1 101 ? -4.974 -4.282 25.250 1.00 95.62 101 ASP A O 1
ATOM 791 N N . VAL A 1 102 ? -6.181 -4.017 27.129 1.00 96.25 102 VAL A N 1
ATOM 792 C CA . VAL A 1 102 ? -6.341 -2.566 26.995 1.00 96.25 102 VAL A CA 1
ATOM 793 C C . VAL A 1 102 ? -5.004 -1.881 27.250 1.00 96.25 102 VAL A C 1
ATOM 795 O O . VAL A 1 102 ? -4.356 -2.126 28.272 1.00 96.25 102 VAL A O 1
ATOM 798 N N . ILE A 1 103 ? -4.626 -0.968 26.359 1.00 96.62 103 ILE A N 1
ATOM 799 C CA . ILE A 1 103 ? -3.420 -0.155 26.509 1.00 96.62 103 ILE A CA 1
ATOM 800 C C . ILE A 1 103 ? -3.807 1.174 27.161 1.00 96.62 103 ILE A C 1
ATOM 802 O O . ILE A 1 103 ? -4.536 1.977 26.575 1.00 96.62 103 ILE A O 1
ATOM 806 N N . ASP A 1 104 ? -3.297 1.426 28.369 1.00 96.44 104 ASP A N 1
ATOM 807 C CA . ASP A 1 104 ? -3.299 2.769 28.956 1.00 96.44 104 ASP A CA 1
ATOM 808 C C . ASP A 1 104 ? -2.184 3.583 28.305 1.00 96.44 104 ASP A C 1
ATOM 810 O O . ASP A 1 104 ? -0.999 3.276 28.457 1.00 96.44 104 ASP A O 1
ATOM 814 N N . THR A 1 105 ? -2.555 4.625 27.562 1.00 95.19 105 THR A N 1
ATOM 815 C CA . THR A 1 105 ? -1.562 5.423 26.841 1.00 95.19 105 THR A CA 1
ATOM 816 C C . THR A 1 105 ? -0.759 6.334 27.771 1.00 95.19 105 THR A C 1
ATOM 818 O O . THR A 1 105 ? 0.175 6.994 27.311 1.00 95.19 105 THR A O 1
ATOM 821 N N . GLU A 1 106 ? -1.152 6.438 29.047 1.00 94.69 106 GLU A N 1
ATOM 822 C CA . GLU A 1 106 ? -0.635 7.355 30.069 1.00 94.69 106 GLU A CA 1
ATOM 823 C C . GLU A 1 106 ? -0.824 8.845 29.711 1.00 94.69 106 GLU A C 1
ATOM 825 O O . GLU A 1 106 ? -0.215 9.740 30.303 1.00 94.69 106 GLU A O 1
ATOM 830 N N . VAL A 1 107 ? -1.697 9.146 28.739 1.00 93.69 107 VAL A N 1
ATOM 831 C CA . VAL A 1 107 ? -1.922 10.501 28.213 1.00 93.69 107 VAL A CA 1
ATOM 832 C C . VAL A 1 107 ? -3.396 10.862 28.316 1.00 93.69 107 VAL A C 1
ATOM 834 O O . VAL A 1 107 ? -4.231 10.352 27.580 1.00 93.69 107 VAL A O 1
ATOM 837 N N . GLY A 1 108 ? -3.730 11.785 29.221 1.00 92.38 108 GLY A N 1
ATOM 838 C CA . GLY A 1 108 ? -5.096 12.312 29.343 1.00 92.38 108 GLY A CA 1
ATOM 839 C C . GLY A 1 108 ? -6.154 11.268 29.730 1.00 92.38 108 GLY A C 1
ATOM 840 O O . GLY A 1 108 ? -7.337 11.521 29.530 1.00 92.38 108 GLY A O 1
ATOM 841 N N . GLY A 1 109 ? -5.736 10.112 30.264 1.00 93.19 109 GLY A N 1
ATOM 842 C CA . GLY A 1 109 ? -6.617 8.984 30.581 1.00 93.19 109 GLY A CA 1
ATOM 843 C C . GLY A 1 109 ? -7.146 8.239 29.352 1.00 93.19 109 GLY A C 1
ATOM 844 O O . GLY A 1 109 ? -8.179 7.582 29.453 1.00 93.19 109 GLY A O 1
ATOM 845 N N . ARG A 1 110 ? -6.490 8.382 28.192 1.00 96.44 110 ARG A N 1
ATOM 846 C CA . ARG A 1 110 ? -6.849 7.662 26.968 1.00 96.44 110 ARG A CA 1
ATOM 847 C C . ARG A 1 110 ? -6.527 6.182 27.117 1.00 96.44 110 ARG A C 1
ATOM 849 O O . ARG A 1 110 ? -5.425 5.824 27.526 1.00 96.44 110 ARG A O 1
ATOM 856 N N . LEU A 1 111 ? -7.482 5.348 26.730 1.00 97.06 111 LEU A N 1
ATOM 857 C CA . LEU A 1 111 ? -7.310 3.903 26.651 1.00 97.06 111 LEU A CA 1
ATOM 858 C C . LEU A 1 111 ? -7.513 3.459 25.206 1.00 97.06 111 LEU A C 1
ATOM 860 O O . LEU A 1 111 ? -8.531 3.816 24.606 1.00 97.06 111 LEU A O 1
ATOM 864 N N . MET A 1 112 ? -6.564 2.696 24.666 1.00 97.88 112 MET A N 1
ATOM 865 C CA . MET A 1 112 ? -6.727 2.001 23.391 1.00 97.88 112 MET A CA 1
ATOM 866 C C . MET A 1 112 ? -7.273 0.604 23.655 1.00 97.88 112 MET A C 1
ATOM 868 O O . MET A 1 112 ? -6.736 -0.150 24.468 1.00 97.88 112 MET A O 1
ATOM 872 N N . HIS A 1 113 ? -8.341 0.271 22.948 1.00 97.81 113 HIS A N 1
ATOM 873 C CA . HIS A 1 113 ? -8.989 -1.029 22.988 1.00 97.81 113 HIS A CA 1
ATOM 874 C C . HIS A 1 113 ? -8.840 -1.691 21.628 1.00 97.81 113 HIS A C 1
ATOM 876 O O . HIS A 1 113 ? -8.856 -1.006 20.601 1.00 97.81 113 HIS A O 1
ATOM 882 N N . SER A 1 114 ? -8.751 -3.016 21.614 1.00 97.62 114 SER A N 1
ATOM 883 C CA . SER A 1 114 ? -8.818 -3.768 20.371 1.00 97.62 114 SER A CA 1
ATOM 884 C C . SER A 1 114 ? -9.467 -5.134 20.548 1.00 97.62 114 SER A C 1
ATOM 886 O O . SER A 1 114 ? -9.510 -5.693 21.648 1.00 97.62 114 SER A O 1
ATOM 888 N N . ALA A 1 115 ? -9.991 -5.666 19.448 1.00 97.75 115 ALA A N 1
ATOM 889 C CA . ALA A 1 115 ? -10.490 -7.027 19.367 1.00 97.75 115 ALA A CA 1
ATOM 890 C C . ALA A 1 115 ? -10.058 -7.677 18.054 1.00 97.75 115 ALA A C 1
ATOM 892 O O . ALA A 1 115 ? -10.238 -7.088 16.990 1.00 97.75 115 ALA A O 1
ATOM 893 N N . THR A 1 116 ? -9.555 -8.904 18.134 1.00 96.56 116 THR A N 1
ATOM 894 C CA . THR A 1 116 ? -9.126 -9.684 16.971 1.00 96.56 116 THR A CA 1
ATOM 895 C C . THR A 1 116 ? -10.238 -10.613 16.504 1.00 96.56 116 THR A C 1
ATOM 897 O O . THR A 1 116 ? -10.759 -11.422 17.280 1.00 96.56 116 THR A O 1
ATOM 900 N N . ILE A 1 117 ? -10.570 -10.544 15.218 1.00 95.31 117 ILE A N 1
ATOM 901 C CA . ILE A 1 117 ? -11.448 -11.480 14.520 1.00 95.31 117 ILE A CA 1
ATOM 902 C C . ILE A 1 117 ? -10.574 -12.418 13.685 1.00 95.31 117 ILE A C 1
ATOM 904 O O . ILE A 1 117 ? -9.866 -11.963 12.794 1.00 95.31 117 ILE A O 1
ATOM 908 N N . LYS A 1 118 ? -10.633 -13.726 13.955 1.00 92.25 118 LYS A N 1
ATOM 909 C CA . LYS A 1 118 ? -9.886 -14.764 13.220 1.00 92.25 118 LYS A CA 1
ATOM 910 C C . LYS A 1 118 ? -10.816 -15.668 12.417 1.00 92.25 118 LYS A C 1
ATOM 912 O O . LYS A 1 118 ? -12.018 -15.704 12.672 1.00 92.25 118 LYS A O 1
ATOM 917 N N . GLY A 1 119 ? -10.252 -16.464 11.507 1.00 90.25 119 GLY A N 1
ATOM 918 C CA . GLY A 1 119 ? -11.016 -17.471 10.764 1.00 90.25 119 GLY A CA 1
ATOM 919 C C . GLY A 1 119 ? -11.906 -16.869 9.673 1.00 90.25 119 GLY A C 1
ATOM 920 O O . GLY A 1 119 ? -12.927 -17.464 9.304 1.00 90.25 119 GLY A O 1
ATOM 921 N N . LEU A 1 120 ? -11.562 -15.672 9.198 1.00 93.06 120 LEU A N 1
ATOM 922 C CA . LEU A 1 120 ? -12.275 -14.994 8.126 1.00 93.06 120 LEU A CA 1
ATOM 923 C C . LEU A 1 120 ? -11.971 -15.694 6.796 1.00 93.06 120 LEU A C 1
ATOM 925 O O . LEU A 1 120 ? -10.847 -16.123 6.540 1.00 93.06 120 LEU A O 1
ATOM 929 N N . GLN A 1 121 ? -12.995 -15.874 5.964 1.00 93.12 121 GLN A N 1
ATOM 930 C CA . GLN A 1 121 ? -12.782 -16.340 4.595 1.00 93.12 121 GLN A CA 1
ATOM 931 C C . GLN A 1 121 ? -12.186 -15.199 3.777 1.00 93.12 121 GLN A C 1
ATOM 933 O O . GLN A 1 121 ? -12.611 -14.065 3.956 1.00 93.12 121 GLN A O 1
ATOM 938 N N . TRP A 1 122 ? -11.257 -15.511 2.879 1.00 92.44 122 TRP A N 1
ATOM 939 C CA . TRP A 1 122 ? -10.689 -14.551 1.935 1.00 92.44 122 TRP A CA 1
ATOM 940 C C . TRP A 1 122 ? -11.748 -14.011 0.968 1.00 92.44 122 TRP A C 1
ATOM 942 O O . TRP A 1 122 ? -12.744 -14.690 0.695 1.00 92.44 122 TRP A O 1
ATOM 952 N N . ASN A 1 123 ? -11.517 -12.811 0.427 1.00 93.56 123 ASN A N 1
ATOM 953 C CA . ASN A 1 123 ? -12.347 -12.174 -0.600 1.00 93.56 123 ASN A CA 1
ATOM 954 C C . ASN A 1 123 ? -13.864 -12.261 -0.307 1.00 93.56 123 ASN A C 1
ATOM 956 O O . ASN A 1 123 ? -14.655 -12.750 -1.121 1.00 93.56 123 ASN A O 1
ATOM 960 N N . THR A 1 124 ? -14.262 -11.909 0.915 1.00 96.06 124 THR A N 1
ATOM 961 C CA . THR A 1 124 ? -15.609 -12.108 1.447 1.00 96.06 124 THR A CA 1
ATOM 962 C C . THR A 1 124 ? -16.067 -10.881 2.232 1.00 96.06 124 THR A C 1
ATOM 964 O O . THR A 1 124 ? -15.333 -10.338 3.055 1.00 96.06 124 THR A O 1
ATOM 967 N N . ASP A 1 125 ? -17.329 -10.498 2.035 1.00 97.81 125 ASP A N 1
ATOM 968 C CA . ASP A 1 125 ? -17.965 -9.423 2.795 1.00 97.81 125 ASP A CA 1
ATOM 969 C C . ASP A 1 125 ? -18.365 -9.875 4.204 1.00 97.81 125 ASP A C 1
ATOM 971 O O . ASP A 1 125 ? -19.019 -10.911 4.403 1.00 97.81 125 ASP A O 1
ATOM 975 N N . TYR A 1 126 ? -18.052 -9.041 5.187 1.00 98.19 126 TYR A N 1
ATOM 976 C CA . TYR A 1 126 ? -18.411 -9.207 6.587 1.00 98.19 126 TYR A CA 1
ATOM 977 C C . TYR A 1 126 ? -19.072 -7.949 7.148 1.00 98.19 126 TYR A C 1
ATOM 979 O O . TYR A 1 126 ? -18.884 -6.833 6.680 1.00 98.19 126 TYR A O 1
ATOM 987 N N . GLU A 1 127 ? -19.858 -8.147 8.197 1.00 98.06 127 GLU A N 1
ATOM 988 C CA . GLU A 1 127 ? -20.409 -7.101 9.048 1.00 98.06 127 GLU A CA 1
ATOM 989 C C . GLU A 1 127 ? -19.813 -7.260 10.443 1.00 98.06 127 GLU A C 1
ATOM 991 O O . GLU A 1 127 ? -19.765 -8.378 10.968 1.00 98.06 127 GLU A O 1
ATOM 996 N N . TYR A 1 128 ? -19.419 -6.156 11.074 1.00 98.06 128 TYR A N 1
ATOM 997 C CA . TYR A 1 128 ? -19.053 -6.135 12.488 1.00 98.06 128 TYR A CA 1
ATOM 998 C C . TYR A 1 128 ? -19.886 -5.115 13.256 1.00 98.06 128 TYR A C 1
ATOM 1000 O O . TYR A 1 128 ? -20.444 -4.166 12.701 1.00 98.06 128 TYR A O 1
ATOM 1008 N N . ARG A 1 129 ? -19.974 -5.332 14.565 1.00 96.88 129 ARG A N 1
ATOM 1009 C CA . ARG A 1 129 ? -20.605 -4.415 15.499 1.00 96.88 129 ARG A CA 1
ATOM 1010 C C . ARG A 1 129 ? -19.829 -4.366 16.805 1.00 96.88 129 ARG A C 1
ATOM 1012 O O . ARG A 1 129 ? -19.515 -5.412 17.371 1.00 96.88 129 ARG A O 1
ATOM 1019 N N . VAL A 1 130 ? -19.575 -3.157 17.290 1.00 98.19 130 VAL A N 1
ATOM 1020 C CA . VAL A 1 130 ? -19.030 -2.884 18.620 1.00 98.19 130 VAL A CA 1
ATOM 1021 C C . VAL A 1 130 ? -20.128 -2.239 19.456 1.00 98.19 130 VAL A C 1
ATOM 1023 O O . VAL A 1 130 ? -20.598 -1.146 19.142 1.00 98.19 130 VAL A O 1
ATOM 1026 N N . ASP A 1 131 ? -20.550 -2.926 20.512 1.00 97.06 131 ASP A N 1
ATOM 1027 C CA . ASP A 1 131 ? -21.532 -2.412 21.465 1.00 97.06 131 ASP A CA 1
ATOM 1028 C C . ASP A 1 131 ? -20.803 -1.865 22.700 1.00 97.06 131 ASP A C 1
ATOM 1030 O O . ASP A 1 131 ? -20.094 -2.607 23.386 1.00 97.06 131 ASP A O 1
ATOM 1034 N N . HIS A 1 132 ? -20.991 -0.575 22.995 1.00 95.31 132 HIS A N 1
ATOM 1035 C CA . HIS A 1 132 ? -20.547 0.059 24.239 1.00 95.31 132 HIS A CA 1
ATOM 1036 C C . HIS A 1 132 ? -21.613 -0.164 25.306 1.00 95.31 132 HIS A C 1
ATOM 1038 O O . HIS A 1 132 ? -22.766 0.256 25.164 1.00 95.31 132 HIS A O 1
ATOM 1044 N N . LEU A 1 133 ? -21.233 -0.847 26.381 1.00 93.62 133 LEU A N 1
ATOM 1045 C CA . LEU A 1 133 ? -22.126 -1.220 27.467 1.00 93.62 133 LEU A CA 1
ATOM 1046 C C . LEU A 1 133 ? -21.838 -0.377 28.709 1.00 93.62 133 LEU A C 1
ATOM 1048 O O . LEU A 1 133 ? -20.699 -0.295 29.152 1.00 93.62 133 LEU A O 1
ATOM 1052 N N . ARG A 1 134 ? -22.888 0.154 29.337 1.00 90.19 134 ARG A N 1
ATOM 1053 C CA . ARG A 1 134 ? -22.847 0.788 30.660 1.00 90.19 134 ARG A CA 1
ATOM 1054 C C . ARG A 1 134 ? -23.707 0.014 31.634 1.00 90.19 134 ARG A C 1
ATOM 1056 O O . ARG A 1 134 ? -24.919 -0.119 31.435 1.00 90.19 134 ARG A O 1
ATOM 1063 N N . ALA A 1 135 ? -23.085 -0.522 32.684 1.00 88.00 135 ALA A N 1
ATOM 1064 C CA . ALA A 1 135 ? -23.765 -1.386 33.651 1.00 88.00 135 ALA A CA 1
ATOM 1065 C C . ALA A 1 135 ? -24.555 -2.538 32.977 1.00 88.00 135 ALA A C 1
ATOM 1067 O O . ALA A 1 135 ? -25.643 -2.909 33.420 1.00 88.00 135 ALA A O 1
ATOM 1068 N N . GLY A 1 136 ? -24.016 -3.077 31.874 1.00 88.50 136 GLY A N 1
ATOM 1069 C CA . GLY A 1 136 ? -24.619 -4.156 31.083 1.00 88.50 136 GLY A CA 1
ATOM 1070 C C . GLY A 1 136 ? -25.702 -3.737 30.080 1.00 88.50 136 GLY A C 1
ATOM 1071 O O . GLY A 1 136 ? -26.236 -4.606 29.396 1.00 88.50 136 GLY A O 1
ATOM 1072 N N . ASN A 1 137 ? -26.031 -2.446 29.965 1.00 89.69 137 ASN A N 1
ATOM 1073 C CA . ASN A 1 137 ? -26.960 -1.935 28.953 1.00 89.69 137 ASN A CA 1
ATOM 1074 C C . ASN A 1 137 ? -26.188 -1.287 27.807 1.00 89.69 137 ASN A C 1
ATOM 1076 O O . ASN A 1 137 ? -25.272 -0.512 28.061 1.00 89.69 137 ASN A O 1
ATOM 1080 N N . ILE A 1 138 ? -26.589 -1.553 26.566 1.00 93.12 138 ILE A N 1
ATOM 1081 C CA . ILE A 1 138 ? -26.010 -0.887 25.395 1.00 93.12 138 ILE A CA 1
ATOM 1082 C C . ILE A 1 138 ? -26.371 0.603 25.449 1.00 93.12 138 ILE A C 1
ATOM 1084 O O . ILE A 1 138 ? -27.555 0.947 25.497 1.00 93.12 138 ILE A O 1
ATOM 1088 N N . VAL A 1 139 ? -25.356 1.467 25.461 1.00 92.88 139 VAL A N 1
ATOM 1089 C CA . VAL A 1 139 ? -25.507 2.931 25.400 1.00 92.88 139 VAL A CA 1
ATOM 1090 C C . VAL A 1 139 ? -25.172 3.489 24.023 1.00 92.88 139 VAL A C 1
ATOM 1092 O O . VAL A 1 139 ? -25.727 4.515 23.640 1.00 92.88 139 VAL A O 1
ATOM 1095 N N . GLU A 1 140 ? -24.325 2.792 23.269 1.00 95.06 140 GLU A N 1
ATOM 1096 C CA . GLU A 1 140 ? -23.950 3.145 21.906 1.00 95.06 140 GLU A CA 1
ATOM 1097 C C . GLU A 1 140 ? -23.566 1.883 21.125 1.00 95.06 140 GLU A C 1
ATOM 1099 O O . GLU A 1 140 ? -23.075 0.906 21.695 1.00 95.06 140 GLU A O 1
ATOM 1104 N N . THR A 1 141 ? -23.811 1.906 19.819 1.00 97.00 141 THR A N 1
ATOM 1105 C CA . THR A 1 141 ? -23.511 0.807 18.904 1.00 97.00 141 THR A CA 1
ATOM 1106 C C . THR A 1 141 ? -22.852 1.379 17.658 1.00 97.00 141 THR A C 1
ATOM 1108 O O . THR A 1 141 ? -23.434 2.232 16.988 1.00 97.00 141 THR A O 1
ATOM 1111 N N . PHE A 1 142 ? -21.688 0.840 17.313 1.00 98.00 142 PHE A N 1
ATOM 1112 C CA . PHE A 1 142 ? -20.978 1.107 16.064 1.00 98.00 142 PHE A CA 1
ATOM 1113 C C . PHE A 1 142 ? -21.099 -0.132 15.184 1.00 98.00 142 PHE A C 1
ATOM 1115 O O . PHE A 1 142 ? -20.774 -1.223 15.645 1.00 98.00 142 PHE A O 1
ATOM 1122 N N . ALA A 1 143 ? -21.591 -0.002 13.955 1.00 96.75 143 ALA A N 1
ATOM 1123 C CA . ALA A 1 143 ? -21.789 -1.135 13.054 1.00 96.75 143 ALA A CA 1
ATOM 1124 C C . ALA A 1 143 ? -21.403 -0.751 11.630 1.00 96.75 143 ALA A C 1
ATOM 1126 O O . ALA A 1 143 ? -21.949 0.220 11.113 1.00 96.75 143 ALA A O 1
ATOM 1127 N N . ASN A 1 144 ? -20.519 -1.531 11.008 1.00 97.44 144 ASN A N 1
ATOM 1128 C CA . ASN A 1 144 ? -20.044 -1.300 9.643 1.00 97.44 144 ASN A CA 1
ATOM 1129 C C . ASN A 1 144 ? -19.838 -2.630 8.902 1.00 97.44 144 ASN A C 1
ATOM 1131 O O . ASN A 1 144 ? -19.955 -3.718 9.481 1.00 97.44 144 ASN A O 1
ATOM 1135 N N . GLN A 1 145 ? -19.558 -2.522 7.607 1.00 97.12 145 GLN A N 1
ATOM 1136 C CA . GLN A 1 145 ? -19.208 -3.629 6.722 1.00 97.12 145 GLN A CA 1
ATOM 1137 C C . GLN A 1 145 ? -17.735 -3.539 6.340 1.00 97.12 145 GLN A C 1
ATOM 1139 O O . GLN A 1 145 ? -17.166 -2.457 6.358 1.00 97.12 145 GLN A O 1
ATOM 1144 N N . PHE A 1 146 ? -17.123 -4.668 6.008 1.00 97.50 146 PHE A N 1
ATOM 1145 C CA . PHE A 1 146 ? -15.773 -4.702 5.462 1.00 97.50 146 PHE A CA 1
ATOM 1146 C C . PHE A 1 146 ? -15.597 -5.882 4.520 1.00 97.50 146 PHE A C 1
ATOM 1148 O O . PHE A 1 146 ? -16.284 -6.899 4.655 1.00 97.50 146 PHE A O 1
ATOM 1155 N N . HIS A 1 147 ? -14.651 -5.741 3.601 1.00 97.00 147 HIS A N 1
ATOM 1156 C CA . HIS A 1 147 ? -14.210 -6.813 2.725 1.00 97.00 147 HIS A CA 1
ATOM 1157 C C . HIS A 1 147 ? -12.861 -7.341 3.217 1.00 97.00 147 HIS A C 1
ATOM 1159 O O . HIS A 1 147 ? -11.961 -6.571 3.554 1.00 97.00 147 HIS A O 1
ATOM 1165 N N . THR A 1 148 ? -12.725 -8.658 3.327 1.00 95.75 148 THR A N 1
ATOM 1166 C CA . THR A 1 148 ? -11.445 -9.298 3.673 1.00 95.75 148 THR A CA 1
ATOM 1167 C C . THR A 1 148 ? -10.473 -9.229 2.504 1.00 95.75 148 THR A C 1
ATOM 1169 O O . THR A 1 148 ? -10.897 -9.115 1.357 1.00 95.75 148 THR A O 1
ATOM 1172 N N . ARG A 1 149 ? -9.181 -9.403 2.771 1.00 94.12 149 ARG A N 1
ATOM 1173 C CA . ARG A 1 149 ? -8.146 -9.397 1.731 1.00 94.12 149 ARG A CA 1
ATOM 1174 C C . ARG A 1 149 ? -8.374 -10.475 0.668 1.00 94.12 149 ARG A C 1
ATOM 1176 O O . ARG A 1 149 ? -9.060 -11.476 0.907 1.00 94.12 149 ARG A O 1
ATOM 1183 N N . LEU A 1 150 ? -7.732 -10.299 -0.483 1.00 91.62 150 LEU A N 1
ATOM 1184 C CA . LEU A 1 150 ? -7.516 -11.382 -1.437 1.00 91.62 150 LEU A CA 1
ATOM 1185 C C . LEU A 1 150 ? -6.527 -12.401 -0.861 1.00 91.62 150 LEU A C 1
ATOM 1187 O O . LEU A 1 150 ? -5.558 -12.034 -0.193 1.00 91.62 150 LEU A O 1
ATOM 1191 N N . GLN A 1 151 ? -6.776 -13.684 -1.121 1.00 88.38 151 GLN A N 1
ATOM 1192 C CA . GLN A 1 151 ? -5.866 -14.750 -0.710 1.00 88.38 151 GLN A CA 1
ATOM 1193 C C . GLN A 1 151 ? -4.526 -14.602 -1.444 1.00 88.38 151 GLN A C 1
ATOM 1195 O O . GLN A 1 151 ? -4.515 -14.231 -2.612 1.00 88.38 151 GLN A O 1
ATOM 1200 N N . HIS A 1 152 ? -3.407 -14.926 -0.791 1.00 83.69 152 HIS A N 1
ATOM 1201 C CA . HIS A 1 152 ? -2.095 -14.957 -1.449 1.00 83.69 152 HIS A CA 1
ATOM 1202 C C . HIS A 1 152 ? -2.139 -15.780 -2.745 1.00 83.69 152 HIS A C 1
ATOM 1204 O O . HIS A 1 152 ? -2.638 -16.910 -2.748 1.00 83.69 152 HIS A O 1
ATOM 1210 N N . GLY A 1 153 ? -1.610 -15.199 -3.820 1.00 80.38 153 GLY A N 1
ATOM 1211 C CA . GLY A 1 153 ? -1.618 -15.760 -5.170 1.00 80.38 153 GLY A CA 1
ATOM 1212 C C . GLY A 1 153 ? -2.908 -15.513 -5.962 1.00 80.38 153 GLY A C 1
ATOM 1213 O O . GLY A 1 153 ? -2.910 -15.762 -7.163 1.00 80.38 153 GLY A O 1
ATOM 1214 N N . ASP A 1 154 ? -3.986 -14.999 -5.347 1.00 81.75 154 ASP A N 1
ATOM 1215 C CA . ASP A 1 154 ? -5.212 -14.637 -6.076 1.00 81.75 154 ASP A CA 1
ATOM 1216 C C . ASP A 1 154 ? -4.898 -13.507 -7.069 1.00 81.75 154 ASP A C 1
ATOM 1218 O O . ASP A 1 154 ? -4.358 -12.458 -6.712 1.00 81.75 154 ASP A O 1
ATOM 1222 N N . SER A 1 155 ? -5.215 -13.762 -8.333 1.00 81.88 155 SER A N 1
ATOM 1223 C CA . SER A 1 155 ? -4.930 -12.907 -9.479 1.00 81.88 155 SER A CA 1
ATOM 1224 C C . SER A 1 155 ? -6.050 -11.900 -9.764 1.00 81.88 155 SER A C 1
ATOM 1226 O O . SER A 1 155 ? -5.955 -11.125 -10.716 1.00 81.88 155 SER A O 1
ATOM 1228 N N . LYS A 1 156 ? -7.126 -11.877 -8.963 1.00 83.62 156 LYS A N 1
ATOM 1229 C CA . LYS A 1 156 ? -8.179 -10.865 -9.109 1.00 83.62 156 LYS A CA 1
ATOM 1230 C C . LYS A 1 156 ? -7.595 -9.452 -9.044 1.00 83.62 156 LYS A C 1
ATOM 1232 O O . LYS A 1 156 ? -6.829 -9.160 -8.125 1.00 83.62 156 LYS A O 1
ATOM 1237 N N . PRO A 1 157 ? -8.002 -8.565 -9.968 1.00 87.94 157 PRO A N 1
ATOM 1238 C CA . PRO A 1 157 ? -7.619 -7.171 -9.894 1.00 87.94 157 PRO A CA 1
ATOM 1239 C C . PRO A 1 157 ? -8.082 -6.513 -8.596 1.00 87.94 157 PRO A C 1
ATOM 1241 O O . PRO A 1 157 ? -9.175 -6.804 -8.104 1.00 87.94 157 PRO A O 1
ATOM 1244 N N . PHE A 1 158 ? -7.266 -5.600 -8.086 1.00 97.19 158 PHE A N 1
ATOM 1245 C CA . PHE A 1 158 ? -7.575 -4.766 -6.928 1.00 97.19 158 PHE A CA 1
ATOM 1246 C C . PHE A 1 158 ? -6.902 -3.400 -7.081 1.00 97.19 158 PHE A C 1
ATOM 1248 O O . PHE A 1 158 ? -6.037 -3.215 -7.937 1.00 97.19 158 PHE A O 1
ATOM 1255 N N . SER A 1 159 ? -7.299 -2.432 -6.263 1.00 98.38 159 SER A N 1
ATOM 1256 C CA . SER A 1 159 ? -6.771 -1.069 -6.316 1.00 98.38 159 SER A CA 1
ATOM 1257 C C . SER A 1 159 ? -6.534 -0.505 -4.920 1.00 98.38 159 SER A C 1
ATOM 1259 O O . SER A 1 159 ? -7.287 -0.770 -3.981 1.00 98.38 159 SER A O 1
ATOM 1261 N N . PHE A 1 160 ? -5.484 0.295 -4.759 1.00 98.88 160 PHE A N 1
ATOM 1262 C CA . PHE A 1 160 ? -5.191 0.948 -3.485 1.00 98.88 160 PHE A CA 1
ATOM 1263 C C . PHE A 1 160 ? -4.696 2.379 -3.665 1.00 98.88 160 PHE A C 1
ATOM 1265 O O . PHE A 1 160 ? -4.163 2.754 -4.708 1.00 98.88 160 PHE A O 1
ATOM 1272 N N . GLY A 1 161 ? -4.879 3.190 -2.624 1.00 98.81 161 GLY A N 1
ATOM 1273 C CA . GLY A 1 161 ? -4.402 4.573 -2.584 1.00 98.81 161 GLY A CA 1
ATOM 1274 C C . GLY A 1 161 ? -3.157 4.703 -1.716 1.00 98.81 161 GLY A C 1
ATOM 1275 O O . GLY A 1 161 ? -3.145 4.202 -0.597 1.00 98.81 161 GLY A O 1
ATOM 1276 N N . ALA A 1 162 ? -2.126 5.402 -2.177 1.00 98.88 162 ALA A N 1
ATOM 1277 C CA . ALA A 1 162 ? -0.906 5.661 -1.420 1.00 98.88 162 ALA A CA 1
ATOM 1278 C C . ALA A 1 162 ? -0.663 7.169 -1.258 1.00 98.88 162 ALA A C 1
ATOM 1280 O O . ALA A 1 162 ? -0.603 7.921 -2.238 1.00 98.88 162 ALA A O 1
ATOM 1281 N N . TYR A 1 163 ? -0.531 7.617 -0.010 1.00 98.50 163 TYR A N 1
ATOM 1282 C CA . TYR A 1 163 ? -0.301 9.022 0.335 1.00 98.50 163 TYR A CA 1
ATOM 1283 C C . TYR A 1 163 ? 0.447 9.155 1.664 1.00 98.50 163 TYR A C 1
ATOM 1285 O O . TYR A 1 163 ? 0.226 8.384 2.595 1.00 98.50 163 TYR A O 1
ATOM 1293 N N . GLY A 1 164 ? 1.306 10.161 1.780 1.00 97.00 164 GLY A N 1
ATOM 1294 C CA . GLY A 1 164 ? 1.941 10.565 3.035 1.00 97.00 164 GLY A CA 1
ATOM 1295 C C . GLY A 1 164 ? 1.725 12.044 3.328 1.00 97.00 164 GLY A C 1
ATOM 1296 O O . GLY A 1 164 ? 0.953 12.718 2.640 1.00 97.00 164 GLY A O 1
ATOM 1297 N N . ASP A 1 165 ? 2.385 12.525 4.380 1.00 96.06 165 ASP A N 1
ATOM 1298 C CA . ASP A 1 165 ? 2.356 13.929 4.804 1.00 96.06 165 ASP A CA 1
ATOM 1299 C C . ASP A 1 165 ? 0.917 14.422 4.985 1.00 96.06 165 ASP A C 1
ATOM 1301 O O . ASP A 1 165 ? 0.446 15.356 4.336 1.00 96.06 165 ASP A O 1
ATOM 1305 N N . SER A 1 166 ? 0.179 13.735 5.859 1.00 91.38 166 SER A N 1
ATOM 1306 C CA . SER A 1 166 ? -1.272 13.871 5.960 1.00 91.38 166 SER A CA 1
ATOM 1307 C C . SER A 1 166 ? -1.746 14.656 7.192 1.00 91.38 166 SER A C 1
ATOM 1309 O O . SER A 1 166 ? -1.502 15.857 7.317 1.00 91.38 166 SER A O 1
ATOM 1311 N N . SER A 1 167 ? -2.531 14.018 8.061 1.00 88.75 167 SER A N 1
ATOM 1312 C CA . SER A 1 167 ? -3.450 14.656 9.006 1.00 88.75 167 SER A CA 1
ATOM 1313 C C . SER A 1 167 ? -2.787 15.694 9.913 1.00 88.75 167 SER A C 1
ATOM 1315 O O . SER A 1 167 ? -1.954 15.377 10.768 1.00 88.75 167 SER A O 1
ATOM 1317 N N . ARG A 1 168 ? -3.261 16.939 9.813 1.00 86.56 168 ARG A N 1
ATOM 1318 C CA . ARG A 1 168 ? -2.924 18.028 10.730 1.00 86.56 168 ARG A CA 1
ATOM 1319 C C . ARG A 1 168 ? -4.183 18.725 11.224 1.00 86.56 168 ARG A C 1
ATOM 1321 O O . ARG A 1 168 ? -5.093 19.029 10.459 1.00 86.56 168 ARG A O 1
ATOM 1328 N N . GLY A 1 169 ? -4.213 19.055 12.513 1.00 75.56 169 GLY A N 1
ATOM 1329 C CA . GLY A 1 169 ? -5.293 19.863 13.078 1.00 75.56 169 GLY A CA 1
ATOM 1330 C C . GLY A 1 169 ? -5.386 21.271 12.464 1.00 75.56 169 GLY A C 1
ATOM 1331 O O . GLY A 1 169 ? -4.409 21.837 11.973 1.00 75.56 169 GLY A O 1
ATOM 1332 N N . GLY A 1 170 ? -6.565 21.890 12.556 1.00 75.19 170 GLY A N 1
ATOM 1333 C CA . GLY A 1 170 ? -6.795 23.261 12.087 1.00 75.19 170 GLY A CA 1
ATOM 1334 C C . GLY A 1 170 ? -7.258 23.335 10.629 1.00 75.19 170 GLY A C 1
ATOM 1335 O O . GLY A 1 170 ? -8.060 22.516 10.200 1.00 75.19 170 GLY A O 1
ATOM 1336 N N . GLN A 1 171 ? -6.811 24.354 9.885 1.00 64.81 171 GLN A N 1
ATOM 1337 C CA . GLN A 1 171 ? -7.248 24.582 8.494 1.00 64.81 171 GLN A CA 1
ATOM 1338 C C . GLN A 1 171 ? -6.757 23.488 7.531 1.00 64.81 171 GLN A C 1
ATOM 1340 O O . GLN A 1 171 ? -7.475 23.145 6.601 1.00 64.81 171 GLN A O 1
ATOM 1345 N N . GLU A 1 172 ? -5.582 22.903 7.784 1.00 73.19 172 GLU A N 1
ATOM 1346 C CA . GLU A 1 172 ? -5.029 21.807 6.967 1.00 73.19 172 GLU A CA 1
ATOM 1347 C C . GLU A 1 172 ? -5.836 20.502 7.103 1.00 73.19 172 GLU A C 1
ATOM 1349 O O . GLU A 1 172 ? -5.848 19.686 6.186 1.00 73.19 172 GLU A O 1
ATOM 1354 N N . GLY A 1 173 ? -6.634 20.356 8.170 1.00 81.62 173 GLY A N 1
ATOM 1355 C CA . GLY A 1 173 ? -7.572 19.240 8.317 1.00 81.62 173 GLY A CA 1
ATOM 1356 C C . GLY A 1 173 ? -8.652 19.202 7.229 1.00 81.62 173 GLY A C 1
ATOM 1357 O O . GLY A 1 173 ? -9.214 18.143 6.965 1.00 81.62 173 GLY A O 1
ATOM 1358 N N . PHE A 1 174 ? -8.930 20.325 6.552 1.00 88.56 174 PHE A N 1
ATOM 1359 C CA . PHE A 1 174 ? -9.808 20.328 5.379 1.00 88.56 174 PHE A CA 1
ATOM 1360 C C . PHE A 1 174 ? -9.188 19.552 4.209 1.00 88.56 174 PHE A C 1
ATOM 1362 O O . PHE A 1 174 ? -9.873 18.734 3.609 1.00 88.56 174 PHE A O 1
ATOM 1369 N N . HIS A 1 175 ? -7.900 19.762 3.918 1.00 93.44 175 HIS A N 1
ATOM 1370 C CA . HIS A 1 175 ? -7.216 19.097 2.804 1.00 93.44 175 HIS A CA 1
ATOM 1371 C C . HIS A 1 175 ? -7.108 17.591 3.026 1.00 93.44 175 HIS A C 1
ATOM 1373 O O . HIS A 1 175 ? -7.426 16.824 2.123 1.00 93.44 175 HIS A O 1
ATOM 1379 N N . PHE A 1 176 ? -6.763 17.173 4.248 1.00 95.62 176 PHE A N 1
ATOM 1380 C CA . PHE A 1 176 ? -6.779 15.758 4.619 1.00 95.62 176 PHE A CA 1
ATOM 1381 C C . PHE A 1 176 ? -8.166 15.134 4.401 1.00 95.62 176 PHE A C 1
ATOM 1383 O O . PHE A 1 176 ? -8.279 14.118 3.725 1.00 95.62 176 PHE A O 1
ATOM 1390 N N . ASN A 1 177 ? -9.242 15.767 4.881 1.00 95.38 177 ASN A N 1
ATOM 1391 C CA . ASN A 1 177 ? -10.599 15.250 4.666 1.00 95.38 177 ASN A CA 1
ATOM 1392 C C . ASN A 1 177 ? -11.007 15.195 3.188 1.00 95.38 177 ASN A C 1
ATOM 1394 O O . ASN A 1 177 ? -11.726 14.277 2.799 1.00 95.38 177 ASN A O 1
ATOM 1398 N N . THR A 1 178 ? -10.540 16.131 2.358 1.00 96.12 178 THR A N 1
ATOM 1399 C CA . THR A 1 178 ? -10.726 16.058 0.903 1.00 96.12 178 THR A CA 1
ATOM 1400 C C . THR A 1 178 ? -10.039 14.820 0.327 1.00 96.12 178 THR A C 1
ATOM 1402 O O . THR A 1 178 ? -10.671 14.091 -0.431 1.00 96.12 178 THR A O 1
ATOM 1405 N N . VAL A 1 179 ? -8.798 14.525 0.731 1.00 97.56 179 VAL A N 1
ATOM 1406 C CA . VAL A 1 179 ? -8.080 13.302 0.319 1.00 97.56 179 VAL A CA 1
ATOM 1407 C C . VAL A 1 179 ? -8.844 12.046 0.732 1.00 97.56 179 VAL A C 1
ATOM 1409 O O . VAL A 1 179 ? -9.073 11.176 -0.102 1.00 97.56 179 VAL A O 1
ATOM 1412 N N . GLN A 1 180 ? -9.333 11.984 1.973 1.00 97.75 180 GLN A N 1
ATOM 1413 C CA . GLN A 1 180 ? -10.141 10.854 2.452 1.00 97.75 180 GLN A CA 1
ATOM 1414 C C . GLN A 1 180 ? -11.445 10.684 1.659 1.00 97.75 180 GLN A C 1
ATOM 1416 O O . GLN A 1 180 ? -11.822 9.567 1.317 1.00 97.75 180 GLN A O 1
ATOM 1421 N N . GLN A 1 181 ? -12.112 11.788 1.304 1.00 97.81 181 GLN A N 1
ATOM 1422 C CA . GLN A 1 181 ? -13.279 11.740 0.422 1.00 97.81 181 GLN A CA 1
ATOM 1423 C C . GLN A 1 181 ? -12.921 11.198 -0.967 1.00 97.81 181 GLN A C 1
ATOM 1425 O O . GLN A 1 181 ? -13.713 10.463 -1.554 1.00 97.81 181 GLN A O 1
ATOM 1430 N N . GLY A 1 182 ? -11.747 11.560 -1.489 1.00 98.12 182 GLY A N 1
ATOM 1431 C CA . GLY A 1 182 ? -11.230 11.055 -2.756 1.00 98.12 182 GLY A CA 1
ATOM 1432 C C . GLY A 1 182 ? -11.047 9.535 -2.749 1.00 98.12 182 GLY A C 1
ATOM 1433 O O . GLY A 1 182 ? -11.515 8.884 -3.677 1.00 98.12 182 GLY A O 1
ATOM 1434 N N . LEU A 1 183 ? -10.470 8.969 -1.681 1.00 98.00 183 LEU A N 1
ATOM 1435 C CA . LEU A 1 183 ? -10.321 7.512 -1.513 1.00 98.00 183 LEU A CA 1
ATOM 1436 C C . LEU A 1 183 ? -11.681 6.798 -1.512 1.00 98.00 183 LEU A C 1
ATOM 1438 O O . LEU A 1 183 ? -11.869 5.821 -2.233 1.00 98.00 183 LEU A O 1
ATOM 1442 N N . ILE A 1 184 ? -12.654 7.335 -0.762 1.00 98.06 184 ILE A N 1
ATOM 1443 C CA . ILE A 1 184 ? -14.029 6.807 -0.721 1.00 98.06 184 ILE A CA 1
ATOM 1444 C C . ILE A 1 184 ? -14.660 6.831 -2.119 1.00 98.06 184 ILE A C 1
ATOM 1446 O O . ILE A 1 184 ? -15.271 5.854 -2.546 1.00 98.06 184 ILE A O 1
ATOM 1450 N N . ASN A 1 185 ? -14.509 7.939 -2.849 1.00 97.94 185 ASN A N 1
ATOM 1451 C CA . ASN A 1 185 ? -15.085 8.090 -4.185 1.00 97.94 185 ASN A CA 1
ATOM 1452 C C . ASN A 1 185 ? -14.430 7.166 -5.221 1.00 97.94 185 ASN A C 1
ATOM 1454 O O . ASN A 1 185 ? -15.114 6.721 -6.142 1.00 97.94 185 ASN A O 1
ATOM 1458 N N . ALA A 1 186 ? -13.131 6.900 -5.075 1.00 97.06 186 ALA A N 1
ATOM 1459 C CA . ALA A 1 186 ? -12.381 5.987 -5.930 1.00 97.06 186 ALA A CA 1
ATOM 1460 C C . ALA A 1 186 ? -12.700 4.506 -5.648 1.00 97.06 186 ALA A C 1
ATOM 1462 O O . ALA A 1 186 ? -12.392 3.663 -6.482 1.00 97.06 186 ALA A O 1
ATOM 1463 N N . ASN A 1 187 ? -13.375 4.195 -4.530 1.00 96.31 187 ASN A N 1
ATOM 1464 C CA . ASN A 1 187 ? -13.775 2.836 -4.148 1.00 96.31 187 ASN A CA 1
ATOM 1465 C C . ASN A 1 187 ? -12.580 1.863 -4.110 1.00 96.31 187 ASN A C 1
ATOM 1467 O O . ASN A 1 187 ? -12.631 0.776 -4.682 1.00 96.31 187 ASN A O 1
ATOM 1471 N N . LEU A 1 188 ? -11.502 2.291 -3.452 1.00 97.94 188 LEU A N 1
ATOM 1472 C CA . LEU A 1 188 ? -10.268 1.515 -3.327 1.00 97.94 188 LEU A CA 1
ATOM 1473 C C . LEU A 1 188 ? -10.421 0.423 -2.259 1.00 97.94 188 LEU A C 1
ATOM 1475 O O . LEU A 1 188 ? -11.204 0.563 -1.315 1.00 97.94 188 LEU A O 1
ATOM 1479 N N . ASP A 1 189 ? -9.639 -0.646 -2.369 1.00 98.12 189 ASP A N 1
ATOM 1480 C CA . ASP A 1 189 ? -9.699 -1.781 -1.445 1.00 98.12 189 ASP A CA 1
ATOM 1481 C C . ASP A 1 189 ? -9.047 -1.447 -0.095 1.00 98.12 189 ASP A C 1
ATOM 1483 O O . ASP A 1 189 ? -9.558 -1.791 0.976 1.00 98.12 189 ASP A O 1
ATOM 1487 N N . PHE A 1 190 ? -7.930 -0.722 -0.129 1.00 98.69 190 PHE A N 1
ATOM 1488 C CA . PHE A 1 190 ? -7.202 -0.256 1.051 1.00 98.69 190 PHE A CA 1
ATOM 1489 C C . PHE A 1 190 ? -6.348 0.975 0.725 1.00 98.69 190 PHE A C 1
ATOM 1491 O O . PHE A 1 190 ? -6.301 1.446 -0.415 1.00 98.69 190 PHE A O 1
ATOM 1498 N N . SER A 1 191 ? -5.655 1.508 1.733 1.00 98.62 191 SER A N 1
ATOM 1499 C CA . SER A 1 191 ? -4.666 2.565 1.521 1.00 98.62 191 SER A CA 1
ATOM 1500 C C . SER A 1 191 ? -3.345 2.320 2.244 1.00 98.62 191 SER A C 1
ATOM 1502 O O . SER A 1 191 ? -3.321 1.801 3.362 1.00 98.62 191 SER A O 1
ATOM 1504 N N . LEU A 1 192 ? -2.250 2.750 1.620 1.00 98.75 192 LEU A N 1
ATOM 1505 C CA . LEU A 1 192 ? -0.925 2.844 2.224 1.00 98.75 192 LEU A CA 1
ATOM 1506 C C . LEU A 1 192 ? -0.704 4.265 2.739 1.00 98.75 192 LEU A C 1
ATOM 1508 O O . LEU A 1 192 ? -0.850 5.234 1.989 1.00 98.75 192 LEU A O 1
ATOM 1512 N N . LEU A 1 193 ? -0.312 4.391 4.003 1.00 98.44 193 LEU A N 1
ATOM 1513 C CA . LEU A 1 193 ? 0.136 5.664 4.548 1.00 98.44 193 LEU A CA 1
ATOM 1514 C C . LEU A 1 193 ? 1.655 5.728 4.482 1.00 98.44 193 LEU A C 1
ATOM 1516 O O . LEU A 1 193 ? 2.335 4.946 5.134 1.00 98.44 193 LEU A O 1
ATOM 1520 N N . LEU A 1 194 ? 2.201 6.672 3.731 1.00 98.56 194 LEU A N 1
ATOM 1521 C CA . LEU A 1 194 ? 3.633 6.764 3.434 1.00 98.56 194 LEU A CA 1
ATOM 1522 C C . LEU A 1 194 ? 4.401 7.581 4.494 1.00 98.56 194 LEU A C 1
ATOM 1524 O O . LEU A 1 194 ? 5.377 8.262 4.195 1.00 98.56 194 LEU A O 1
ATOM 1528 N N . GLY A 1 195 ? 3.948 7.550 5.750 1.00 97.19 195 GLY A N 1
ATOM 1529 C CA . GLY A 1 195 ? 4.537 8.297 6.863 1.00 97.19 195 GLY A CA 1
ATOM 1530 C C . GLY A 1 195 ? 4.032 9.730 7.010 1.00 97.19 195 GLY A C 1
ATOM 1531 O O . GLY A 1 195 ? 3.326 10.269 6.154 1.00 97.19 195 GLY A O 1
ATOM 1532 N N . ASP A 1 196 ? 4.377 10.326 8.152 1.00 97.00 196 ASP A N 1
ATOM 1533 C CA . ASP A 1 196 ? 3.866 11.618 8.605 1.00 97.00 196 ASP A CA 1
ATOM 1534 C C . ASP A 1 196 ? 2.334 11.603 8.674 1.00 97.00 196 ASP A C 1
ATOM 1536 O O . ASP A 1 196 ? 1.594 12.406 8.093 1.00 97.00 196 ASP A O 1
ATOM 1540 N N . ASN A 1 197 ? 1.850 10.600 9.400 1.00 96.00 197 ASN A N 1
ATOM 1541 C CA . ASN A 1 197 ? 0.434 10.278 9.500 1.00 96.00 197 ASN A CA 1
ATOM 1542 C C . ASN A 1 197 ? -0.301 11.242 10.431 1.00 96.00 197 ASN A C 1
ATOM 1544 O O . ASN A 1 197 ? -1.509 11.459 10.272 1.00 96.00 197 ASN A O 1
ATOM 1548 N N . ILE A 1 198 ? 0.419 11.770 11.429 1.00 93.69 198 ILE A N 1
ATOM 1549 C CA . ILE A 1 198 ? -0.089 12.660 12.472 1.00 93.69 198 ILE A CA 1
ATOM 1550 C C . ILE A 1 198 ? 0.905 13.807 12.712 1.00 93.69 198 ILE A C 1
ATOM 1552 O O . ILE A 1 198 ? 1.955 13.642 13.336 1.00 93.69 198 ILE A O 1
ATOM 1556 N N . TYR A 1 199 ? 0.522 15.019 12.313 1.00 92.31 199 TYR A N 1
ATOM 1557 C CA . TYR A 1 199 ? 1.318 16.223 12.557 1.00 92.31 199 TYR A CA 1
ATOM 1558 C C . TYR A 1 199 ? 0.981 16.926 13.873 1.00 92.31 199 TYR A C 1
ATOM 1560 O O . TYR A 1 199 ? -0.171 16.984 14.292 1.00 92.31 199 TYR A O 1
ATOM 1568 N N . THR A 1 200 ? 1.933 17.627 14.498 1.00 91.56 200 THR A N 1
ATOM 1569 C CA . THR A 1 200 ? 3.336 17.848 14.081 1.00 91.56 200 THR A CA 1
ATOM 1570 C C . THR A 1 200 ? 4.314 16.928 14.808 1.00 91.56 200 THR A C 1
ATOM 1572 O O . THR A 1 200 ? 5.454 16.825 14.373 1.00 91.56 200 THR A O 1
ATOM 1575 N N . PHE A 1 201 ? 3.905 16.294 15.906 1.00 93.31 201 PHE A N 1
ATOM 1576 C CA . PHE A 1 201 ? 4.799 15.505 16.754 1.00 93.31 201 PHE A CA 1
ATOM 1577 C C . PHE A 1 201 ? 4.303 14.074 17.002 1.00 93.31 201 PHE A C 1
ATOM 1579 O O . PHE A 1 201 ? 4.791 13.428 17.931 1.00 93.31 201 PHE A O 1
ATOM 1586 N N . GLY A 1 202 ? 3.313 13.600 16.237 1.00 94.00 202 GLY A N 1
ATOM 1587 C CA . GLY A 1 202 ? 2.799 12.238 16.364 1.00 94.00 202 GLY A CA 1
ATOM 1588 C C . GLY A 1 202 ? 2.086 11.965 17.688 1.00 94.00 202 GLY A C 1
ATOM 1589 O O . GLY A 1 202 ? 2.079 10.837 18.169 1.00 94.00 202 GLY A O 1
ATOM 1590 N N . THR A 1 203 ? 1.525 12.974 18.365 1.00 95.38 203 THR A N 1
ATOM 1591 C CA . THR A 1 203 ? 0.943 12.760 19.702 1.00 95.38 203 THR A CA 1
ATOM 1592 C C . THR A 1 203 ? -0.470 12.171 19.671 1.00 95.38 203 THR A C 1
ATOM 1594 O O . THR A 1 203 ? -1.236 12.395 18.740 1.00 95.38 203 THR A O 1
ATOM 1597 N N . HIS A 1 204 ? -0.896 11.536 20.772 1.00 95.00 204 HIS A N 1
ATOM 1598 C CA . HIS A 1 204 ? -2.289 11.086 20.959 1.00 95.00 204 HIS A CA 1
ATOM 1599 C C . HIS A 1 204 ? -3.328 12.215 20.863 1.00 95.00 204 HIS A C 1
ATOM 1601 O O . HIS A 1 204 ? -4.470 11.968 20.491 1.00 95.00 204 HIS A O 1
ATOM 1607 N N . TYR A 1 205 ? -2.961 13.455 21.208 1.00 94.69 205 TYR A N 1
ATOM 1608 C CA . TYR A 1 205 ? -3.848 14.610 21.020 1.00 94.69 205 TYR A CA 1
ATOM 1609 C C . TYR A 1 205 ? -3.934 15.033 19.557 1.00 94.69 205 TYR A C 1
ATOM 1611 O O . TYR A 1 205 ? -4.989 15.459 19.109 1.00 94.69 205 TYR A O 1
ATOM 1619 N N . GLU A 1 206 ? -2.838 14.931 18.813 1.00 95.12 206 GLU A N 1
ATOM 1620 C CA . GLU A 1 206 ? -2.826 15.236 17.383 1.00 95.12 206 GLU A CA 1
ATOM 1621 C C . GLU A 1 206 ? -3.539 14.144 16.577 1.00 95.12 206 GLU A C 1
ATOM 1623 O O . GLU A 1 206 ? -4.227 14.463 15.609 1.00 95.12 206 GLU A O 1
ATOM 1628 N N . ALA A 1 207 ? -3.499 12.889 17.038 1.00 95.50 207 ALA A N 1
ATOM 1629 C CA . ALA A 1 207 ? -4.253 11.767 16.475 1.00 95.50 207 ALA A CA 1
ATOM 1630 C C . ALA A 1 207 ? -5.772 12.018 16.443 1.00 95.50 207 ALA A C 1
ATOM 1632 O O . ALA A 1 207 ? -6.476 11.484 15.588 1.00 95.50 207 ALA A O 1
ATOM 1633 N N . ASP A 1 208 ? -6.287 12.876 17.334 1.00 95.25 208 ASP A N 1
ATOM 1634 C CA . ASP A 1 208 ? -7.690 13.293 17.311 1.00 95.25 208 ASP A CA 1
ATOM 1635 C C . ASP A 1 208 ? -8.081 13.972 15.990 1.00 95.25 208 ASP A C 1
ATOM 1637 O O . ASP A 1 208 ? -9.234 13.871 15.583 1.00 95.25 208 ASP A O 1
ATOM 1641 N N . SER A 1 209 ? -7.141 14.642 15.314 1.00 94.06 209 SER A N 1
ATOM 1642 C CA . SER A 1 209 ? -7.399 15.254 14.005 1.00 94.06 209 SER A CA 1
ATOM 1643 C C . SER A 1 209 ? -7.677 14.225 12.917 1.00 94.06 209 SER A C 1
ATOM 1645 O O . SER A 1 209 ? -8.414 14.534 11.989 1.00 94.06 209 SER A O 1
ATOM 1647 N N . ARG A 1 210 ? -7.157 13.001 13.056 1.00 94.38 210 ARG A N 1
ATOM 1648 C CA . ARG A 1 210 ? -7.377 11.910 12.106 1.00 94.38 210 ARG A CA 1
ATOM 1649 C C . ARG A 1 210 ? -8.602 11.078 12.465 1.00 94.38 210 ARG A C 1
ATOM 1651 O O . ARG A 1 210 ? -9.409 10.770 11.602 1.00 94.38 210 ARG A O 1
ATOM 1658 N N . PHE A 1 211 ? -8.741 10.723 13.740 1.00 96.25 211 PHE A N 1
ATOM 1659 C CA . PHE A 1 211 ? -9.629 9.631 14.150 1.00 96.25 211 PHE A CA 1
ATOM 1660 C C . PHE A 1 211 ? -10.902 10.064 14.880 1.00 96.25 211 PHE A C 1
ATOM 1662 O O . PHE A 1 211 ? -11.707 9.213 15.254 1.00 96.25 211 PHE A O 1
ATOM 1669 N N . ARG A 1 212 ? -11.120 11.363 15.121 1.00 95.38 212 ARG A N 1
ATOM 1670 C CA . ARG A 1 212 ? -12.381 11.824 15.718 1.00 95.38 212 ARG A CA 1
ATOM 1671 C C . ARG A 1 212 ? -13.433 12.117 14.664 1.00 95.38 212 ARG A C 1
ATOM 1673 O O . ARG A 1 212 ? -13.202 12.931 13.770 1.00 95.38 212 ARG A O 1
ATOM 1680 N N . GLN A 1 213 ? -14.633 11.581 14.884 1.00 95.19 213 GLN A N 1
ATOM 1681 C CA . GLN A 1 213 ? -15.802 11.786 14.025 1.00 95.19 213 GLN A CA 1
ATOM 1682 C C . GLN A 1 213 ? -16.093 13.267 13.750 1.00 95.19 213 GLN A C 1
ATOM 1684 O O . GLN A 1 213 ? -16.501 13.620 12.648 1.00 95.19 213 GLN A O 1
ATOM 1689 N N . GLU A 1 214 ? -15.903 14.152 14.735 1.00 93.62 214 GLU A N 1
ATOM 1690 C CA . GLU A 1 214 ? -16.215 15.576 14.562 1.00 93.62 214 GLU A CA 1
ATOM 1691 C C . GLU A 1 214 ? -15.119 16.368 13.842 1.00 93.62 214 GLU A C 1
ATOM 1693 O O . GLU A 1 214 ? -15.375 17.499 13.428 1.00 93.62 214 GLU A O 1
ATOM 1698 N N . GLN A 1 215 ? -13.907 15.817 13.735 1.00 93.25 215 GLN A N 1
ATOM 1699 C CA . GLN A 1 215 ? -12.778 16.477 13.075 1.00 93.25 215 GLN A CA 1
ATOM 1700 C C . GLN A 1 215 ? -12.565 15.952 11.660 1.00 93.25 215 GLN A C 1
ATOM 1702 O O . GLN A 1 215 ? -12.352 16.760 10.758 1.00 93.25 215 GLN A O 1
ATOM 1707 N N . SER A 1 216 ? -12.668 14.634 11.474 1.00 95.38 216 SER A N 1
ATOM 1708 C CA . SER A 1 216 ? -12.423 13.983 10.188 1.00 95.38 216 SER A CA 1
ATOM 1709 C C . SER A 1 216 ? -13.430 12.869 9.910 1.00 95.38 216 SER A C 1
ATOM 1711 O O . SER A 1 216 ? -13.092 11.687 9.978 1.00 95.38 216 SER A O 1
ATOM 1713 N N . PRO A 1 217 ? -14.700 13.222 9.632 1.00 96.06 217 PRO A N 1
ATOM 1714 C CA . PRO A 1 217 ? -15.752 12.233 9.430 1.00 96.06 217 PRO A CA 1
ATOM 1715 C C . PRO A 1 217 ? -15.472 11.309 8.239 1.00 96.06 217 PRO A C 1
ATOM 1717 O O . PRO A 1 217 ? -15.811 10.136 8.324 1.00 96.06 217 PRO A O 1
ATOM 1720 N N . GLN A 1 218 ? -14.812 11.797 7.182 1.00 97.44 218 GLN A N 1
ATOM 1721 C CA . GLN A 1 218 ? -14.422 10.983 6.026 1.00 97.44 218 GLN A CA 1
ATOM 1722 C C . GLN A 1 218 ? -13.347 9.954 6.379 1.00 97.44 218 GLN A C 1
ATOM 1724 O O . GLN A 1 218 ? -13.444 8.809 5.961 1.00 97.44 218 GLN A O 1
ATOM 1729 N N . ALA A 1 219 ? -12.355 10.332 7.192 1.00 97.00 219 ALA A N 1
ATOM 1730 C CA . ALA A 1 219 ? -11.348 9.387 7.674 1.00 97.00 219 ALA A CA 1
ATOM 1731 C C . ALA A 1 219 ? -11.980 8.294 8.549 1.00 97.00 219 ALA A C 1
ATOM 1733 O O . ALA A 1 219 ? -11.610 7.126 8.465 1.00 97.00 219 ALA A O 1
ATOM 1734 N N . VAL A 1 220 ? -12.955 8.657 9.391 1.00 98.00 220 VAL A N 1
ATOM 1735 C CA . VAL A 1 220 ? -13.684 7.677 10.209 1.00 98.00 220 VAL A CA 1
ATOM 1736 C C . VAL A 1 220 ? -14.546 6.763 9.340 1.00 98.00 220 VAL A C 1
ATOM 1738 O O . VAL A 1 220 ? -14.535 5.558 9.555 1.00 98.00 220 VAL A O 1
ATOM 1741 N N . GLU A 1 221 ? -15.255 7.303 8.346 1.00 98.06 221 GLU A N 1
ATOM 1742 C CA . GLU A 1 221 ? -16.019 6.506 7.380 1.00 98.06 221 GLU A CA 1
ATOM 1743 C C . GLU A 1 221 ? -15.111 5.501 6.656 1.00 98.06 221 GLU A C 1
ATOM 1745 O O . GLU A 1 221 ? -15.378 4.301 6.719 1.00 98.06 221 GLU A O 1
ATOM 1750 N N . TRP A 1 222 ? -13.994 5.972 6.093 1.00 98.19 222 TRP A N 1
ATOM 1751 C CA . TRP A 1 222 ? -12.986 5.147 5.424 1.00 98.19 222 TRP A CA 1
ATOM 1752 C C . TRP A 1 222 ? -12.445 4.042 6.337 1.00 98.19 222 TRP A C 1
ATOM 1754 O O . TRP A 1 222 ? -12.644 2.855 6.089 1.00 98.19 222 TRP A O 1
ATOM 1764 N N . THR A 1 223 ? -11.835 4.414 7.463 1.00 98.00 223 THR A N 1
ATOM 1765 C CA . THR A 1 223 ? -11.165 3.460 8.365 1.00 98.00 223 THR A CA 1
ATOM 1766 C C . THR A 1 223 ? -12.125 2.508 9.078 1.00 98.00 223 THR A C 1
ATOM 1768 O O . THR A 1 223 ? -11.703 1.491 9.629 1.00 98.00 223 THR A O 1
ATOM 1771 N N . SER A 1 224 ? -13.428 2.796 9.073 1.00 98.12 224 SER A N 1
ATOM 1772 C CA . SER A 1 224 ? -14.435 1.881 9.604 1.00 98.12 224 SER A CA 1
ATOM 1773 C C . SER A 1 224 ? -14.703 0.671 8.704 1.00 98.12 224 SER A C 1
ATOM 1775 O O . SER A 1 224 ? -15.210 -0.330 9.214 1.00 98.12 224 SER A O 1
ATOM 1777 N N . SER A 1 225 ? -14.370 0.755 7.410 1.00 97.62 225 SER A N 1
ATOM 1778 C CA . SER A 1 225 ? -14.677 -0.267 6.394 1.00 97.62 225 SER A CA 1
ATOM 1779 C C . SER A 1 225 ? -13.459 -0.704 5.567 1.00 97.62 225 SER A C 1
ATOM 1781 O O . SER A 1 225 ? -13.483 -1.785 4.981 1.00 97.62 225 SER A O 1
ATOM 1783 N N . ASN A 1 226 ? -12.374 0.077 5.591 1.00 98.06 226 ASN A N 1
ATOM 1784 C CA . ASN A 1 226 ? -11.134 -0.157 4.856 1.00 98.06 226 ASN A CA 1
ATOM 1785 C C . ASN A 1 226 ? -9.915 -0.132 5.786 1.00 98.06 226 ASN A C 1
ATOM 1787 O O . ASN A 1 226 ? -9.912 0.510 6.840 1.00 98.06 226 ASN A O 1
ATOM 1791 N N . VAL A 1 227 ? -8.861 -0.839 5.379 1.00 97.62 227 VAL A N 1
ATOM 1792 C CA . VAL A 1 227 ? -7.602 -0.922 6.126 1.00 97.62 227 VAL A CA 1
ATOM 1793 C C . VAL A 1 227 ? -6.624 0.165 5.673 1.00 97.62 227 VAL A C 1
ATOM 1795 O O . VAL A 1 227 ? -6.457 0.411 4.480 1.00 97.62 227 VAL A O 1
ATOM 1798 N N . GLU A 1 228 ? -5.931 0.772 6.639 1.00 96.69 228 GLU A N 1
ATOM 1799 C CA . GLU A 1 228 ? -4.763 1.625 6.400 1.00 96.69 228 GLU A CA 1
ATOM 1800 C C . GLU A 1 228 ? -3.486 0.906 6.855 1.00 96.69 228 GLU A C 1
ATOM 1802 O O . GLU A 1 228 ? -3.342 0.601 8.042 1.00 96.69 228 GLU A O 1
ATOM 1807 N N . TYR A 1 229 ? -2.552 0.671 5.934 1.00 97.25 229 TYR A N 1
ATOM 1808 C CA . TYR A 1 229 ? -1.220 0.141 6.235 1.00 97.25 229 TYR A CA 1
ATOM 1809 C C . TYR A 1 229 ? -0.240 1.302 6.343 1.00 97.25 229 TYR A C 1
ATOM 1811 O O . TYR A 1 229 ? 0.069 1.953 5.348 1.00 97.25 229 TYR A O 1
ATOM 1819 N N . PHE A 1 230 ? 0.216 1.607 7.554 1.00 96.00 230 PHE A N 1
ATOM 1820 C CA . PHE A 1 230 ? 1.085 2.758 7.775 1.00 96.00 230 PHE A CA 1
ATOM 1821 C C . PHE A 1 230 ? 2.571 2.395 7.668 1.00 96.00 230 PHE A C 1
ATOM 1823 O O . PHE A 1 230 ? 3.003 1.365 8.181 1.00 96.00 230 PHE A O 1
ATOM 1830 N N . ALA A 1 231 ? 3.342 3.275 7.041 1.00 97.50 231 ALA A N 1
ATOM 1831 C CA . ALA A 1 231 ? 4.764 3.478 7.262 1.00 97.50 231 ALA A CA 1
ATOM 1832 C C . ALA A 1 231 ? 4.944 4.636 8.251 1.00 97.50 231 ALA A C 1
ATOM 1834 O O . ALA A 1 231 ? 4.066 5.495 8.394 1.00 97.50 231 ALA A O 1
ATOM 1835 N N . ILE A 1 232 ? 6.082 4.673 8.944 1.00 96.88 232 ILE A N 1
ATOM 1836 C CA . ILE A 1 232 ? 6.362 5.701 9.948 1.00 96.88 232 ILE A CA 1
ATOM 1837 C C . ILE A 1 232 ? 7.206 6.848 9.377 1.00 96.88 232 ILE A C 1
ATOM 1839 O O . ILE A 1 232 ? 8.262 6.619 8.784 1.00 96.88 232 ILE A O 1
ATOM 1843 N N . GLY A 1 233 ? 6.755 8.091 9.567 1.00 96.88 233 GLY A N 1
ATOM 1844 C CA . GLY A 1 233 ? 7.492 9.292 9.161 1.00 96.88 233 GLY A CA 1
ATOM 1845 C C . GLY A 1 233 ? 8.204 9.999 10.311 1.00 96.88 233 GLY A C 1
ATOM 1846 O O . GLY A 1 233 ? 8.066 9.635 11.485 1.00 96.88 233 GLY A O 1
ATOM 1847 N N . ASN A 1 234 ? 8.974 11.035 9.986 1.00 95.69 234 ASN A N 1
ATOM 1848 C CA . ASN A 1 234 ? 9.786 11.739 10.978 1.00 95.69 234 ASN A CA 1
ATOM 1849 C C . ASN A 1 234 ? 8.929 12.545 11.961 1.00 95.69 234 ASN A C 1
ATOM 1851 O O . ASN A 1 234 ? 9.297 12.677 13.133 1.00 95.69 234 ASN A O 1
ATOM 1855 N N . HIS A 1 235 ? 7.760 13.027 11.533 1.00 95.88 235 HIS A N 1
ATOM 1856 C CA . HIS A 1 235 ? 6.811 13.699 12.416 1.00 95.88 235 HIS A CA 1
ATOM 1857 C C . HIS A 1 235 ? 6.099 12.743 13.374 1.00 95.88 235 HIS A C 1
ATOM 1859 O O . HIS A 1 235 ? 5.720 13.166 14.468 1.00 95.88 235 HIS A O 1
ATOM 1865 N N . ASP A 1 236 ? 6.000 11.459 13.027 1.00 95.94 236 ASP A N 1
ATOM 1866 C CA . ASP A 1 236 ? 5.416 10.431 13.891 1.00 95.94 236 ASP A CA 1
ATOM 1867 C C . ASP A 1 236 ? 6.359 10.040 15.053 1.00 95.94 236 ASP A C 1
ATOM 1869 O O . ASP A 1 236 ? 5.904 9.564 16.094 1.00 95.94 236 ASP A O 1
ATOM 1873 N N . LEU A 1 237 ? 7.676 10.260 14.914 1.00 94.25 237 LEU A N 1
ATOM 1874 C CA . LEU A 1 237 ? 8.695 9.801 15.872 1.00 94.25 237 LEU A CA 1
ATOM 1875 C C . LEU A 1 237 ? 9.039 10.781 16.998 1.00 94.25 237 LEU A C 1
ATOM 1877 O O . LEU A 1 237 ? 9.660 10.374 17.989 1.00 94.25 237 LEU A O 1
ATOM 1881 N N . PHE A 1 238 ? 8.674 12.061 16.874 1.00 91.00 238 PHE A N 1
ATOM 1882 C CA . PHE A 1 238 ? 9.181 13.109 17.769 1.00 91.00 238 PHE A CA 1
ATOM 1883 C C . PHE A 1 238 ? 8.861 12.890 19.251 1.00 91.00 238 PHE A C 1
ATOM 1885 O O . PHE A 1 238 ? 9.572 13.413 20.116 1.00 91.00 238 PHE A O 1
ATOM 1892 N N . VAL A 1 239 ? 7.824 12.112 19.568 1.00 90.75 239 VAL A N 1
ATOM 1893 C CA . VAL A 1 239 ? 7.520 11.705 20.939 1.00 90.75 239 VAL A CA 1
ATOM 1894 C C . VAL A 1 239 ? 7.776 10.214 21.123 1.00 90.75 239 VAL A C 1
ATOM 1896 O O . VAL A 1 239 ? 7.205 9.377 20.437 1.00 90.75 239 VAL A O 1
ATOM 1899 N N . ASN A 1 240 ? 8.623 9.884 22.106 1.00 90.31 240 ASN A N 1
ATOM 1900 C CA . ASN A 1 240 ? 8.901 8.515 22.556 1.00 90.31 240 ASN A CA 1
ATOM 1901 C C . ASN A 1 240 ? 9.166 7.509 21.417 1.00 90.31 240 ASN A C 1
ATOM 1903 O O . ASN A 1 240 ? 8.737 6.357 21.513 1.00 90.31 240 ASN A O 1
ATOM 1907 N N . MET A 1 241 ? 9.864 7.944 20.359 1.00 91.56 241 MET A N 1
ATOM 1908 C CA . MET A 1 241 ? 10.207 7.112 19.200 1.00 91.56 241 MET A CA 1
ATOM 1909 C C . MET A 1 241 ? 8.966 6.433 18.596 1.00 91.56 241 MET A C 1
ATOM 1911 O O . MET A 1 241 ? 8.937 5.217 18.424 1.00 91.56 241 MET A O 1
ATOM 1915 N N . GLY A 1 242 ? 7.894 7.199 18.378 1.00 93.69 242 GLY A N 1
ATOM 1916 C CA . GLY A 1 242 ? 6.688 6.698 17.715 1.00 93.69 242 GLY A CA 1
ATOM 1917 C C . GLY A 1 242 ? 5.804 5.798 18.571 1.00 93.69 242 GLY A C 1
ATOM 1918 O O . GLY A 1 242 ? 4.937 5.119 18.028 1.00 93.69 242 GLY A O 1
ATOM 1919 N N . LYS A 1 243 ? 5.970 5.783 19.907 1.00 94.94 243 LYS A N 1
ATOM 1920 C CA . LYS A 1 243 ? 5.111 4.997 20.825 1.00 94.94 243 LYS A CA 1
ATOM 1921 C C . LYS A 1 243 ? 3.626 5.163 20.502 1.00 94.94 243 LYS A C 1
ATOM 1923 O O . LYS A 1 243 ? 2.886 4.194 20.524 1.00 94.94 243 LYS A O 1
ATOM 1928 N N . GLN A 1 244 ? 3.202 6.379 20.196 1.00 93.62 244 GLN A N 1
ATOM 1929 C CA . GLN A 1 244 ? 1.820 6.699 19.876 1.00 93.62 244 GLN A CA 1
ATOM 1930 C C . GLN A 1 244 ? 1.341 5.986 18.613 1.00 93.62 244 GLN A C 1
ATOM 1932 O O . GLN A 1 244 ? 0.276 5.382 18.652 1.00 93.62 244 GLN A O 1
ATOM 1937 N N . SER A 1 245 ? 2.124 5.993 17.533 1.00 94.69 245 SER A N 1
ATOM 1938 C CA . SER A 1 245 ? 1.795 5.253 16.309 1.00 94.69 245 SER A CA 1
ATOM 1939 C C . SER A 1 245 ? 1.662 3.756 16.588 1.00 94.69 245 SER A C 1
ATOM 1941 O O . SER A 1 245 ? 0.682 3.152 16.170 1.00 94.69 245 SER A O 1
ATOM 1943 N N . ARG A 1 246 ? 2.559 3.186 17.401 1.00 94.25 246 ARG A N 1
ATOM 1944 C CA . ARG A 1 246 ? 2.512 1.769 17.815 1.00 94.25 246 ARG A CA 1
ATOM 1945 C C . ARG A 1 246 ? 1.299 1.410 18.678 1.00 94.25 246 ARG A C 1
ATOM 1947 O O . ARG A 1 246 ? 0.885 0.263 18.722 1.00 94.25 246 ARG A O 1
ATOM 1954 N N . GLU A 1 247 ? 0.728 2.385 19.381 1.00 95.25 247 GLU A N 1
ATOM 1955 C CA . GLU A 1 247 ? -0.502 2.205 20.164 1.00 95.25 247 GLU A CA 1
ATOM 1956 C C . GLU A 1 247 ? -1.770 2.455 19.338 1.00 95.25 247 GLU A C 1
ATOM 1958 O O . GLU A 1 247 ? -2.845 1.973 19.692 1.00 95.25 247 GLU A O 1
ATOM 1963 N N . LEU A 1 248 ? -1.667 3.244 18.266 1.00 95.19 248 LEU A N 1
ATOM 1964 C CA . LEU A 1 248 ? -2.781 3.577 17.386 1.00 95.19 248 LEU A CA 1
ATOM 1965 C C . LEU A 1 248 ? -2.963 2.511 16.298 1.00 95.19 248 LEU A C 1
ATOM 1967 O O . LEU A 1 248 ? -4.097 2.145 16.003 1.00 95.19 248 LEU A O 1
ATOM 1971 N N . TYR A 1 249 ? -1.906 1.998 15.691 1.00 95.19 249 TYR A N 1
ATOM 1972 C CA . TYR A 1 249 ? -2.019 1.027 14.603 1.00 95.19 249 TYR A CA 1
ATOM 1973 C C . TYR A 1 249 ? -1.774 -0.397 15.107 1.00 95.19 249 TYR A C 1
ATOM 1975 O O . TYR A 1 249 ? -0.950 -0.610 15.991 1.00 95.19 249 TYR A O 1
ATOM 1983 N N . SER A 1 250 ? -2.500 -1.367 14.545 1.00 95.12 250 SER A N 1
ATOM 1984 C CA . SER A 1 250 ? -2.280 -2.794 14.813 1.00 95.12 250 SER A CA 1
ATOM 1985 C C . SER A 1 250 ? -1.828 -3.461 13.523 1.00 95.12 250 SER A C 1
ATOM 1987 O O . SER A 1 250 ? -2.624 -3.620 12.600 1.00 95.12 250 SER A O 1
ATOM 1989 N N . VAL A 1 251 ? -0.545 -3.799 13.439 1.00 93.19 251 VAL A N 1
ATOM 1990 C CA . VAL A 1 251 ? 0.116 -4.264 12.211 1.00 93.19 251 VAL A CA 1
ATOM 1991 C C . VAL A 1 251 ? 0.730 -5.654 12.384 1.00 93.19 251 VAL A C 1
ATOM 1993 O O . VAL A 1 251 ? 0.895 -6.105 13.524 1.00 93.19 251 VAL A O 1
ATOM 1996 N N . PRO A 1 252 ? 1.072 -6.347 11.280 1.00 91.06 252 PRO A N 1
ATOM 1997 C CA . PRO A 1 252 ? 1.917 -7.528 11.340 1.00 91.06 252 PRO A CA 1
ATOM 1998 C C . PRO A 1 252 ? 3.208 -7.244 12.109 1.00 91.06 252 PRO A C 1
ATOM 2000 O O . PRO A 1 252 ? 3.818 -6.188 11.961 1.00 91.06 252 PRO A O 1
ATOM 2003 N N . VAL A 1 253 ? 3.611 -8.192 12.949 1.00 89.06 253 VAL A N 1
ATOM 2004 C CA . VAL A 1 253 ? 4.836 -8.116 13.747 1.00 89.06 253 VAL A CA 1
ATOM 2005 C C . VAL A 1 253 ? 5.804 -9.162 13.197 1.00 89.06 253 VAL A C 1
ATOM 2007 O O . VAL A 1 253 ? 5.532 -10.362 13.334 1.00 89.06 253 VAL A O 1
ATOM 2010 N N . PRO A 1 254 ? 6.922 -8.751 12.572 1.00 89.12 254 PRO A N 1
ATOM 2011 C CA . PRO A 1 254 ? 7.919 -9.700 12.097 1.00 89.12 254 PRO A CA 1
ATOM 2012 C C . PRO A 1 254 ? 8.558 -10.480 13.246 1.00 89.12 254 PRO A C 1
ATOM 2014 O O . PRO A 1 254 ? 9.019 -9.915 14.239 1.00 89.12 254 PRO A O 1
ATOM 2017 N N . GLU A 1 255 ? 8.613 -11.794 13.087 1.00 87.44 255 GLU A N 1
ATOM 2018 C CA . GLU A 1 255 ? 9.261 -12.735 13.988 1.00 87.44 255 GLU A CA 1
ATOM 2019 C C . GLU A 1 255 ? 10.142 -13.670 13.154 1.00 87.44 255 GLU A C 1
ATOM 2021 O O . GLU A 1 255 ? 9.662 -14.370 12.257 1.00 87.44 255 GLU A O 1
ATOM 2026 N N . GLU A 1 256 ? 11.443 -13.675 13.451 1.00 88.50 256 GLU A N 1
ATOM 2027 C CA . GLU A 1 256 ? 12.442 -14.461 12.723 1.00 88.50 256 GLU A CA 1
ATOM 2028 C C . GLU A 1 256 ? 12.098 -15.958 12.725 1.00 88.50 256 GLU A C 1
ATOM 2030 O O . GLU A 1 256 ? 11.863 -16.571 13.771 1.00 88.50 256 GLU A O 1
ATOM 2035 N N . GLY A 1 257 ? 12.087 -16.564 11.537 1.00 83.00 257 GLY A N 1
ATOM 2036 C CA . GLY A 1 257 ? 11.756 -17.973 11.327 1.00 83.00 257 GLY A CA 1
ATOM 2037 C C . GLY A 1 257 ? 10.275 -18.310 11.518 1.00 83.00 257 GLY A C 1
ATOM 2038 O O . GLY A 1 257 ? 9.894 -19.474 11.362 1.00 83.00 257 GLY A O 1
ATOM 2039 N N . VAL A 1 258 ? 9.447 -17.317 11.850 1.00 82.50 258 VAL A N 1
ATOM 2040 C CA . VAL A 1 258 ? 7.993 -17.432 11.910 1.00 82.50 258 VAL A CA 1
ATOM 2041 C C . VAL A 1 258 ? 7.410 -16.610 10.778 1.00 82.50 258 VAL A C 1
ATOM 2043 O O . VAL A 1 258 ? 7.081 -17.197 9.760 1.00 82.50 258 VAL A O 1
ATOM 2046 N N . THR A 1 259 ? 7.321 -15.289 10.912 1.00 78.88 259 THR A N 1
ATOM 2047 C CA . THR A 1 259 ? 6.727 -14.406 9.899 1.00 78.88 259 THR A CA 1
ATOM 2048 C C . THR A 1 259 ? 7.738 -13.747 8.972 1.00 78.88 259 THR A C 1
ATOM 2050 O O . THR A 1 259 ? 7.321 -13.203 7.965 1.00 78.88 259 THR A O 1
ATOM 2053 N N . SER A 1 260 ? 9.040 -13.828 9.252 1.00 82.31 260 SER A N 1
ATOM 2054 C CA . SER A 1 260 ? 10.088 -13.314 8.362 1.00 82.31 260 SER A CA 1
ATOM 2055 C C . SER A 1 260 ? 11.297 -14.259 8.336 1.00 82.31 260 SER A C 1
ATOM 2057 O O . SER A 1 260 ? 11.606 -14.875 9.364 1.00 82.31 260 SER A O 1
ATOM 2059 N N . PRO A 1 261 ? 12.000 -14.422 7.198 1.00 81.94 261 PRO A N 1
ATOM 2060 C CA . PRO A 1 261 ? 13.207 -15.252 7.120 1.00 81.94 261 PRO A CA 1
ATOM 2061 C C . PRO A 1 261 ? 14.374 -14.710 7.955 1.00 81.94 261 PRO A C 1
ATOM 2063 O O . PRO A 1 261 ? 15.257 -15.483 8.329 1.00 81.94 261 PRO A O 1
ATOM 2066 N N . VAL A 1 262 ? 14.376 -13.411 8.262 1.00 83.69 262 VAL A N 1
ATOM 2067 C CA . VAL A 1 262 ? 15.392 -12.747 9.083 1.00 83.69 262 VAL A CA 1
ATOM 2068 C C . VAL A 1 262 ? 14.729 -11.892 10.161 1.00 83.69 262 VAL A C 1
ATOM 2070 O O . VAL A 1 262 ? 13.600 -11.433 10.015 1.00 83.69 262 VAL A O 1
ATOM 2073 N N . GLY A 1 263 ? 15.419 -11.698 11.282 1.00 83.19 263 GLY A N 1
ATOM 2074 C CA . GLY A 1 263 ? 14.953 -10.793 12.327 1.00 83.19 263 GLY A CA 1
ATOM 2075 C C . GLY A 1 263 ? 15.103 -9.330 11.920 1.00 83.19 263 GLY A C 1
ATOM 2076 O O . GLY A 1 263 ? 15.995 -8.974 11.149 1.00 83.19 263 GLY A O 1
ATOM 2077 N N . LEU A 1 264 ? 14.256 -8.472 12.486 1.00 87.56 264 LEU A N 1
ATOM 2078 C CA . LEU A 1 264 ? 14.462 -7.028 12.410 1.00 87.56 264 LEU A CA 1
ATOM 2079 C C . LEU A 1 264 ? 15.770 -6.615 13.102 1.00 87.56 264 LEU A C 1
ATOM 2081 O O . LEU A 1 264 ? 16.235 -7.318 14.007 1.00 87.56 264 LEU A O 1
ATOM 2085 N N . PRO A 1 265 ? 16.349 -5.457 12.733 1.00 85.88 265 PRO A N 1
ATOM 2086 C CA . PRO A 1 265 ? 17.563 -4.977 13.374 1.00 85.88 265 PRO A CA 1
ATOM 2087 C C . PRO A 1 265 ? 17.382 -4.799 14.888 1.00 85.88 265 PRO A C 1
ATOM 2089 O O . PRO A 1 265 ? 16.350 -4.322 15.365 1.00 85.88 265 PRO A O 1
ATOM 2092 N N . ASP A 1 266 ? 18.418 -5.149 15.654 1.00 85.31 266 ASP A N 1
ATOM 2093 C CA . ASP A 1 266 ? 18.405 -5.033 17.113 1.00 85.31 266 ASP A CA 1
ATOM 2094 C C . ASP A 1 266 ? 18.051 -3.607 17.570 1.00 85.31 266 ASP A C 1
ATOM 2096 O O . ASP A 1 266 ? 18.732 -2.636 17.238 1.00 85.31 266 ASP A O 1
ATOM 2100 N N . GLY A 1 267 ? 17.027 -3.495 18.419 1.00 85.88 267 GLY A N 1
ATOM 2101 C CA . GLY A 1 267 ? 16.596 -2.223 19.006 1.00 85.88 267 GLY A CA 1
ATOM 2102 C C . GLY A 1 267 ? 15.583 -1.437 18.174 1.00 85.88 267 GLY A C 1
ATOM 2103 O O . GLY A 1 267 ? 15.112 -0.405 18.655 1.00 85.88 267 GLY A O 1
ATOM 2104 N N . GLU A 1 268 ? 15.215 -1.928 16.991 1.00 90.50 268 GLU A N 1
ATOM 2105 C CA . GLU A 1 268 ? 14.134 -1.364 16.185 1.00 90.50 268 GLU A CA 1
ATOM 2106 C C . GLU A 1 268 ? 12.768 -1.903 16.632 1.00 90.50 268 GLU A C 1
ATOM 2108 O O . GLU A 1 268 ? 12.654 -2.975 17.237 1.00 90.50 268 GLU A O 1
ATOM 2113 N N . PHE A 1 269 ? 11.715 -1.131 16.369 1.00 91.31 269 PHE A N 1
ATOM 2114 C CA . PHE A 1 269 ? 10.348 -1.509 16.721 1.00 91.31 269 PHE A CA 1
ATOM 2115 C C . PHE A 1 269 ? 9.669 -2.215 15.552 1.00 91.31 269 PHE A C 1
ATOM 2117 O O . PHE A 1 269 ? 9.661 -1.706 14.432 1.00 91.31 269 PHE A O 1
ATOM 2124 N N . ALA A 1 270 ? 9.062 -3.366 15.830 1.00 86.50 270 ALA A N 1
ATOM 2125 C CA . ALA A 1 270 ? 8.450 -4.208 14.812 1.00 86.50 270 ALA A CA 1
ATOM 2126 C C . ALA A 1 270 ? 7.308 -3.524 14.059 1.00 86.50 270 ALA A C 1
ATOM 2128 O O . ALA A 1 270 ? 7.149 -3.699 12.861 1.00 86.50 270 ALA A O 1
ATOM 2129 N N . GLU A 1 271 ? 6.555 -2.664 14.729 1.00 91.50 271 GLU A N 1
ATOM 2130 C CA . GLU A 1 271 ? 5.434 -1.956 14.123 1.00 91.50 271 GLU A CA 1
ATOM 2131 C C . GLU A 1 271 ? 5.873 -0.902 13.092 1.00 91.50 271 GLU A C 1
ATOM 2133 O O . GLU A 1 271 ? 5.039 -0.379 12.360 1.00 91.50 271 GLU A O 1
ATOM 2138 N N . HIS A 1 272 ? 7.163 -0.550 13.041 1.00 94.38 272 HIS A N 1
ATOM 2139 C CA . HIS A 1 272 ? 7.697 0.413 12.074 1.00 94.38 272 HIS A CA 1
ATOM 2140 C C . HIS A 1 272 ? 8.149 -0.252 10.768 1.00 94.38 272 HIS A C 1
ATOM 2142 O O . HIS A 1 272 ? 8.427 0.444 9.793 1.00 94.38 272 HIS A O 1
ATOM 2148 N N . SER A 1 273 ? 8.310 -1.578 10.762 1.00 94.94 273 SER A N 1
ATOM 2149 C CA . SER A 1 273 ? 8.849 -2.338 9.634 1.00 94.94 273 SER A CA 1
ATOM 2150 C C . SER A 1 273 ? 8.183 -3.705 9.590 1.00 94.94 273 SER A C 1
ATOM 2152 O O . SER A 1 273 ? 8.420 -4.521 10.472 1.00 94.94 273 SER A O 1
ATOM 2154 N N . TYR A 1 274 ? 7.335 -3.944 8.599 1.00 94.25 274 TYR A N 1
ATOM 2155 C CA . TYR A 1 274 ? 6.553 -5.170 8.470 1.00 94.25 274 TYR A CA 1
ATOM 2156 C C . TYR A 1 274 ? 6.180 -5.408 7.009 1.00 94.25 274 TYR A C 1
ATOM 2158 O O . TYR A 1 274 ? 6.329 -4.520 6.168 1.00 94.25 274 TYR A O 1
ATOM 2166 N N . SER A 1 275 ? 5.673 -6.599 6.722 1.00 94.38 275 SER A N 1
ATOM 2167 C CA . SER A 1 275 ? 5.208 -6.990 5.398 1.00 94.38 275 SER A CA 1
ATOM 2168 C C . SER A 1 275 ? 3.851 -7.680 5.449 1.00 94.38 275 SER A C 1
ATOM 2170 O O . SER A 1 275 ? 3.378 -8.109 6.508 1.00 94.38 275 SER A O 1
ATOM 2172 N N . PHE A 1 276 ? 3.175 -7.707 4.306 1.00 93.94 276 PHE A N 1
ATOM 2173 C CA . PHE A 1 276 ? 1.888 -8.366 4.114 1.00 93.94 276 PHE A CA 1
ATOM 2174 C C . PHE A 1 276 ? 1.669 -8.693 2.636 1.00 93.94 276 PHE A C 1
ATOM 2176 O O . PHE A 1 276 ? 2.259 -8.070 1.757 1.00 93.94 276 PHE A O 1
ATOM 2183 N N . ASP A 1 277 ? 0.760 -9.628 2.372 1.00 93.38 277 ASP A N 1
ATOM 2184 C CA . ASP A 1 277 ? 0.302 -9.932 1.018 1.00 93.38 277 ASP A CA 1
ATOM 2185 C C . ASP A 1 277 ? -1.129 -9.435 0.802 1.00 93.38 277 ASP A C 1
ATOM 2187 O O . ASP A 1 277 ? -1.962 -9.442 1.719 1.00 93.38 277 ASP A O 1
ATOM 2191 N N . TYR A 1 278 ? -1.423 -9.060 -0.438 1.00 94.81 278 TYR A N 1
ATOM 2192 C CA . TYR A 1 278 ? -2.775 -8.856 -0.938 1.00 94.81 278 TYR A CA 1
ATOM 2193 C C . TYR A 1 278 ? -2.857 -9.441 -2.350 1.00 94.81 278 TYR A C 1
ATOM 2195 O O . TYR A 1 278 ? -2.261 -8.909 -3.287 1.00 94.81 278 TYR A O 1
ATOM 2203 N N . GLY A 1 279 ? -3.567 -10.562 -2.505 1.00 91.75 279 GLY A N 1
ATOM 2204 C CA . GLY A 1 279 ? -3.645 -11.252 -3.793 1.00 91.75 279 GLY A CA 1
ATOM 2205 C C . GLY A 1 279 ? -2.270 -11.739 -4.251 1.00 91.75 279 GLY A C 1
ATOM 2206 O O . GLY A 1 279 ? -1.521 -12.353 -3.491 1.00 91.75 279 GLY A O 1
ATOM 2207 N N . ASN A 1 280 ? -1.915 -11.433 -5.491 1.00 89.56 280 ASN A N 1
ATOM 2208 C CA . ASN A 1 280 ? -0.625 -11.744 -6.100 1.00 89.56 280 ASN A CA 1
ATOM 2209 C C . ASN A 1 280 ? 0.477 -10.701 -5.814 1.00 89.56 280 ASN A C 1
ATOM 2211 O O . ASN A 1 280 ? 1.502 -10.715 -6.496 1.00 89.56 280 ASN A O 1
ATOM 2215 N N . THR A 1 281 ? 0.279 -9.789 -4.857 1.00 95.94 281 THR A N 1
ATOM 2216 C CA . THR A 1 281 ? 1.223 -8.701 -4.554 1.00 95.94 281 THR A CA 1
ATOM 2217 C C . THR A 1 281 ? 1.721 -8.775 -3.121 1.00 95.94 281 THR A C 1
ATOM 2219 O O . THR A 1 281 ? 0.933 -8.925 -2.185 1.00 95.94 281 THR A O 1
ATOM 2222 N N . HIS A 1 282 ? 3.031 -8.616 -2.963 1.00 96.81 282 HIS A N 1
ATOM 2223 C CA . HIS A 1 282 ? 3.715 -8.551 -1.684 1.00 96.81 282 HIS A CA 1
ATOM 2224 C C . HIS A 1 282 ? 4.145 -7.119 -1.375 1.00 96.81 282 HIS A C 1
ATOM 2226 O O . HIS A 1 282 ? 4.722 -6.431 -2.222 1.00 96.81 282 HIS A O 1
ATOM 2232 N N . PHE A 1 283 ? 3.873 -6.686 -0.149 1.00 97.88 283 PHE A N 1
ATOM 2233 C CA . PHE A 1 283 ? 4.166 -5.349 0.345 1.00 97.88 283 PHE A CA 1
ATOM 2234 C C . PHE A 1 283 ? 5.120 -5.422 1.526 1.00 97.88 283 PHE A C 1
ATOM 2236 O O . PHE A 1 283 ? 4.895 -6.204 2.449 1.00 97.88 283 PHE A O 1
ATOM 2243 N N . VAL A 1 284 ? 6.116 -4.539 1.558 1.00 97.12 284 VAL A N 1
ATOM 2244 C CA . VAL A 1 284 ? 7.037 -4.413 2.694 1.00 97.12 284 VAL A CA 1
ATOM 2245 C C . VAL A 1 284 ? 7.345 -2.949 2.993 1.00 97.12 284 VAL A C 1
ATOM 2247 O O . VAL A 1 284 ? 7.608 -2.151 2.094 1.00 97.12 284 VAL A O 1
ATOM 2250 N N . THR A 1 285 ? 7.319 -2.589 4.276 1.00 97.31 285 THR A N 1
ATOM 2251 C CA . THR A 1 285 ? 7.768 -1.286 4.779 1.00 97.31 285 THR A CA 1
ATOM 2252 C C . THR A 1 285 ? 8.941 -1.439 5.726 1.00 97.31 285 THR A C 1
ATOM 2254 O O . THR A 1 285 ? 9.064 -2.437 6.439 1.00 97.31 285 THR A O 1
ATOM 2257 N N . PHE A 1 286 ? 9.779 -0.407 5.775 1.00 96.75 286 PHE A N 1
ATOM 2258 C CA . PHE A 1 286 ? 10.869 -0.296 6.733 1.00 96.75 286 PHE A CA 1
ATOM 2259 C C . PHE A 1 286 ? 11.037 1.137 7.250 1.00 96.75 286 PHE A C 1
ATOM 2261 O O . PHE A 1 286 ? 10.641 2.114 6.606 1.00 96.75 286 PHE A O 1
ATOM 2268 N N . ASP A 1 287 ? 11.633 1.270 8.434 1.00 96.12 287 ASP A N 1
ATOM 2269 C CA . ASP A 1 287 ? 11.853 2.568 9.063 1.00 96.12 287 ASP A CA 1
ATOM 2270 C C . ASP A 1 287 ? 12.986 3.338 8.361 1.00 96.12 287 ASP A C 1
ATOM 2272 O O . ASP A 1 287 ? 14.171 3.080 8.558 1.00 96.12 287 ASP A O 1
ATOM 2276 N N . THR A 1 288 ? 12.618 4.333 7.553 1.00 95.44 288 THR A N 1
ATOM 2277 C CA . THR A 1 288 ? 13.568 5.195 6.821 1.00 95.44 288 THR A CA 1
ATOM 2278 C C . THR A 1 288 ? 14.128 6.354 7.661 1.00 95.44 288 THR A C 1
ATOM 2280 O O . THR A 1 288 ? 14.955 7.133 7.186 1.00 95.44 288 THR A O 1
ATOM 2283 N N . ASN A 1 289 ? 13.715 6.510 8.922 1.00 94.44 289 ASN A N 1
ATOM 2284 C CA . ASN A 1 289 ? 14.041 7.687 9.736 1.00 94.44 289 ASN A CA 1
ATOM 2285 C C . ASN A 1 289 ? 15.516 7.779 10.148 1.00 94.44 289 ASN A C 1
ATOM 2287 O O . ASN A 1 289 ? 15.977 8.848 10.558 1.00 94.44 289 ASN A O 1
ATOM 2291 N N . PHE A 1 290 ? 16.301 6.708 9.992 1.00 90.94 290 PHE A N 1
ATOM 2292 C CA . PHE A 1 290 ? 17.760 6.779 10.138 1.00 90.94 290 PHE A CA 1
ATOM 2293 C C . PHE A 1 290 ? 18.390 7.812 9.187 1.00 90.94 290 PHE A C 1
ATOM 2295 O O . PHE A 1 290 ? 19.471 8.320 9.489 1.00 90.94 290 PHE A O 1
ATOM 2302 N N . VAL A 1 291 ? 17.720 8.152 8.075 1.00 90.12 291 VAL A N 1
ATOM 2303 C CA . VAL A 1 291 ? 18.156 9.194 7.135 1.00 90.12 291 VAL A CA 1
ATOM 2304 C C . VAL A 1 291 ? 18.249 10.564 7.814 1.00 90.12 291 VAL A C 1
ATOM 2306 O O . VAL A 1 291 ? 19.193 11.299 7.531 1.00 90.12 291 VAL A O 1
ATOM 2309 N N . GLU A 1 292 ? 17.336 10.894 8.735 1.00 88.38 292 GLU A N 1
ATOM 2310 C CA . GLU A 1 292 ? 17.334 12.180 9.450 1.00 88.38 292 GLU A CA 1
ATOM 2311 C C . GLU A 1 292 ? 17.926 12.113 10.865 1.00 88.38 292 GLU A C 1
ATOM 2313 O O . GLU A 1 292 ? 18.510 13.093 11.335 1.00 88.38 292 GLU A O 1
ATOM 2318 N N . PHE A 1 293 ? 17.778 10.982 11.562 1.00 90.25 293 PHE A N 1
ATOM 2319 C CA . PHE A 1 293 ? 18.098 10.886 12.993 1.00 90.25 293 PHE A CA 1
ATOM 2320 C C . PHE A 1 293 ? 19.391 10.128 13.324 1.00 90.25 293 PHE A C 1
ATOM 2322 O O . PHE A 1 293 ? 19.766 10.081 14.496 1.00 90.25 293 PHE A O 1
ATOM 2329 N N . SER A 1 294 ? 20.102 9.594 12.328 1.00 91.50 294 SER A N 1
ATOM 2330 C CA . SER A 1 294 ? 21.422 8.967 12.495 1.00 91.50 294 SER A CA 1
ATOM 2331 C C . SER A 1 294 ? 22.444 9.582 11.527 1.00 91.50 294 SER A C 1
ATOM 2333 O O . SER A 1 294 ? 22.097 10.238 10.548 1.00 91.50 294 SER A O 1
ATOM 2335 N N . SER A 1 295 ? 23.742 9.406 11.796 1.00 92.12 295 SER A N 1
ATOM 2336 C CA . SER A 1 295 ? 24.815 9.892 10.908 1.00 92.12 295 SER A CA 1
ATOM 2337 C C . SER A 1 295 ? 26.069 9.015 10.986 1.00 92.12 295 SER A C 1
ATOM 2339 O O . SER A 1 295 ? 26.247 8.275 11.953 1.00 92.12 295 SER A O 1
ATOM 2341 N N . GLY A 1 296 ? 26.946 9.109 9.980 1.00 92.75 296 GLY A N 1
ATOM 2342 C CA . GLY A 1 296 ? 28.203 8.352 9.924 1.00 92.75 296 GLY A CA 1
ATOM 2343 C C . GLY A 1 296 ? 27.997 6.833 9.944 1.00 92.75 296 GLY A C 1
ATOM 2344 O O . GLY A 1 296 ? 26.997 6.337 9.431 1.00 92.75 296 GLY A O 1
ATOM 2345 N N . GLU A 1 297 ? 28.921 6.110 10.587 1.00 93.56 297 GLU A N 1
ATOM 2346 C CA . GLU A 1 297 ? 28.914 4.636 10.661 1.00 93.56 297 GLU A CA 1
ATOM 2347 C C . GLU A 1 297 ? 27.600 4.062 11.222 1.00 93.56 297 GLU A C 1
ATOM 2349 O O . GLU A 1 297 ? 27.151 3.011 10.779 1.00 93.56 297 GLU A O 1
ATOM 2354 N N . GLU A 1 298 ? 26.948 4.757 12.162 1.00 92.81 298 GLU A N 1
ATOM 2355 C CA . GLU A 1 298 ? 25.659 4.319 12.714 1.00 92.81 298 GLU A CA 1
ATOM 2356 C C . GLU A 1 298 ? 24.558 4.330 11.647 1.00 92.81 298 GLU A C 1
ATOM 2358 O O . GLU A 1 298 ? 23.795 3.373 11.536 1.00 92.81 298 GLU A O 1
ATOM 2363 N N . ARG A 1 299 ? 24.487 5.396 10.837 1.00 92.88 299 ARG A N 1
ATOM 2364 C CA . ARG A 1 299 ? 23.507 5.510 9.747 1.00 92.88 299 ARG A CA 1
ATOM 2365 C C . ARG A 1 299 ? 23.712 4.407 8.718 1.00 92.88 299 ARG A C 1
ATOM 2367 O O . ARG A 1 299 ? 22.745 3.772 8.318 1.00 92.88 299 ARG A O 1
ATOM 2374 N N . GLU A 1 300 ? 24.958 4.171 8.317 1.00 92.38 300 GLU A N 1
ATOM 2375 C CA . GLU A 1 300 ? 25.297 3.124 7.350 1.00 92.38 300 GLU A CA 1
ATOM 2376 C C . GLU A 1 300 ? 25.001 1.724 7.893 1.00 92.38 300 GLU A C 1
ATOM 2378 O O . GLU A 1 300 ? 24.484 0.880 7.165 1.00 92.38 300 GLU A O 1
ATOM 2383 N N . GLN A 1 301 ? 25.281 1.466 9.172 1.00 93.44 301 GLN A N 1
ATOM 2384 C CA . GLN A 1 301 ? 24.958 0.184 9.791 1.00 93.44 301 GLN A CA 1
ATOM 2385 C C . GLN A 1 301 ? 23.443 -0.038 9.873 1.00 93.44 301 GLN A C 1
ATOM 2387 O O . GLN A 1 301 ? 22.973 -1.121 9.536 1.00 93.44 301 GLN A O 1
ATOM 2392 N N . ARG A 1 302 ? 22.673 0.977 10.287 1.00 93.25 302 ARG A N 1
ATOM 2393 C CA . ARG A 1 302 ? 21.204 0.885 10.333 1.00 93.25 302 ARG A CA 1
ATOM 2394 C C . ARG A 1 302 ? 20.616 0.672 8.939 1.00 93.25 302 ARG A C 1
ATOM 2396 O O . ARG A 1 302 ? 19.789 -0.217 8.783 1.00 93.25 302 ARG A O 1
ATOM 2403 N N . LEU A 1 303 ? 21.100 1.410 7.936 1.00 94.88 303 LEU A N 1
ATOM 2404 C CA . LEU A 1 303 ? 20.730 1.221 6.531 1.00 94.88 303 LEU A CA 1
ATOM 2405 C C . LEU A 1 303 ? 20.959 -0.225 6.076 1.00 94.88 303 LEU A C 1
ATOM 2407 O O . LEU A 1 303 ? 20.031 -0.859 5.585 1.00 94.88 303 LEU A O 1
ATOM 2411 N N . ASN A 1 304 ? 22.165 -0.760 6.287 1.00 95.06 304 ASN A N 1
ATOM 2412 C CA . ASN A 1 304 ? 22.485 -2.136 5.906 1.00 95.06 304 ASN A CA 1
ATOM 2413 C C . ASN A 1 304 ? 21.563 -3.146 6.591 1.00 95.06 304 ASN A C 1
ATOM 2415 O O . ASN A 1 304 ? 21.018 -4.011 5.917 1.00 95.06 304 ASN A O 1
ATOM 2419 N N . ASN A 1 305 ? 21.341 -3.013 7.902 1.00 93.75 305 ASN A N 1
ATOM 2420 C CA . ASN A 1 305 ? 20.502 -3.957 8.636 1.00 93.75 305 ASN A CA 1
ATOM 2421 C C . ASN A 1 305 ? 19.035 -3.915 8.170 1.00 93.75 305 ASN A C 1
ATOM 2423 O O . ASN A 1 305 ? 18.398 -4.960 8.066 1.00 93.75 305 ASN A O 1
ATOM 2427 N N . PHE A 1 306 ? 18.484 -2.727 7.890 1.00 96.06 306 PHE A N 1
ATOM 2428 C CA . PHE A 1 306 ? 17.128 -2.621 7.347 1.00 96.06 306 PHE A CA 1
ATOM 2429 C C . PHE A 1 306 ? 17.036 -3.205 5.939 1.00 96.06 306 PHE A C 1
ATOM 2431 O O . PHE A 1 306 ? 16.082 -3.918 5.647 1.00 96.06 306 PHE A O 1
ATOM 2438 N N . LEU A 1 307 ? 18.028 -2.963 5.080 1.00 96.31 307 LEU A N 1
ATOM 2439 C CA . LEU A 1 307 ? 18.041 -3.554 3.744 1.00 96.31 307 LEU A CA 1
ATOM 2440 C C . LEU A 1 307 ? 18.275 -5.068 3.776 1.00 96.31 307 LEU A C 1
ATOM 2442 O O . LEU A 1 307 ? 17.719 -5.762 2.937 1.00 96.31 307 LEU A O 1
ATOM 2446 N N . ASP A 1 308 ? 19.018 -5.604 4.747 1.00 95.12 308 ASP A N 1
ATOM 2447 C CA . ASP A 1 308 ? 19.120 -7.054 4.966 1.00 95.12 308 ASP A CA 1
ATOM 2448 C C . ASP A 1 308 ? 17.752 -7.661 5.295 1.00 95.12 308 ASP A C 1
ATOM 2450 O O . ASP A 1 308 ? 17.408 -8.708 4.750 1.00 95.12 308 ASP A O 1
ATOM 2454 N N . TYR A 1 309 ? 16.958 -6.980 6.127 1.00 95.12 309 TYR A N 1
ATOM 2455 C CA . TYR A 1 309 ? 15.578 -7.370 6.413 1.00 95.12 309 TYR A CA 1
ATOM 2456 C C . TYR A 1 309 ? 14.695 -7.330 5.162 1.00 95.12 309 TYR A C 1
ATOM 2458 O O . TYR A 1 309 ? 14.105 -8.345 4.799 1.00 95.12 309 TYR A O 1
ATOM 2466 N N . VAL A 1 310 ? 14.639 -6.183 4.479 1.00 96.31 310 VAL A N 1
ATOM 2467 C CA . VAL A 1 310 ? 13.750 -5.988 3.323 1.00 96.31 310 VAL A CA 1
ATOM 2468 C C . VAL A 1 310 ? 14.116 -6.925 2.175 1.00 96.31 310 VAL A C 1
ATOM 2470 O O . VAL A 1 310 ? 13.233 -7.551 1.606 1.00 96.31 310 VAL A O 1
ATOM 2473 N N . VAL A 1 311 ? 15.403 -7.070 1.848 1.00 97.06 311 VAL A N 1
ATOM 2474 C CA . VAL A 1 311 ? 15.844 -7.964 0.766 1.00 97.06 311 VAL A CA 1
ATOM 2475 C C . VAL A 1 311 ? 15.476 -9.409 1.072 1.00 97.06 311 VAL A C 1
ATOM 2477 O O . VAL A 1 311 ? 14.914 -10.075 0.212 1.00 97.06 311 VAL A O 1
ATOM 2480 N N . ALA A 1 312 ? 15.733 -9.891 2.289 1.00 94.31 312 ALA A N 1
ATOM 2481 C CA . ALA A 1 312 ? 15.403 -11.269 2.634 1.00 94.31 312 ALA A CA 1
ATOM 2482 C C . ALA A 1 312 ? 13.887 -11.527 2.597 1.00 94.31 312 ALA A C 1
ATOM 2484 O O . ALA A 1 312 ? 13.460 -12.591 2.154 1.00 94.31 312 ALA A O 1
ATOM 2485 N N . ASP A 1 313 ? 13.081 -10.563 3.044 1.00 93.56 313 ASP A N 1
ATOM 2486 C CA . ASP A 1 313 ? 11.619 -10.624 2.991 1.00 93.56 313 ASP A CA 1
ATOM 2487 C C . ASP A 1 313 ? 11.108 -10.678 1.538 1.00 93.56 313 ASP A C 1
ATOM 2489 O O . ASP A 1 313 ? 10.359 -11.588 1.175 1.00 93.56 313 ASP A O 1
ATOM 2493 N N . LEU A 1 314 ? 11.626 -9.800 0.669 1.00 94.81 314 LEU A N 1
ATOM 2494 C CA . LEU A 1 314 ? 11.333 -9.802 -0.766 1.00 94.81 314 LEU A CA 1
ATOM 2495 C C . LEU A 1 314 ? 11.761 -11.109 -1.447 1.00 94.81 314 LEU A C 1
ATOM 2497 O O . LEU A 1 314 ? 11.000 -11.658 -2.242 1.00 94.81 314 LEU A O 1
ATOM 2501 N N . GLU A 1 315 ? 12.956 -11.624 -1.158 1.00 93.31 315 GLU A N 1
ATOM 2502 C CA . GLU A 1 315 ? 13.485 -12.869 -1.734 1.00 93.31 315 GLU A CA 1
ATOM 2503 C C . GLU A 1 315 ? 12.696 -14.110 -1.295 1.00 93.31 315 GLU A C 1
ATOM 2505 O O . GLU A 1 315 ? 12.629 -15.090 -2.038 1.00 93.31 315 GLU A O 1
ATOM 2510 N N . ALA A 1 316 ? 12.084 -14.082 -0.108 1.00 90.19 316 ALA A N 1
ATOM 2511 C CA . ALA A 1 316 ? 11.235 -15.166 0.376 1.00 90.19 316 ALA A CA 1
ATOM 2512 C C . ALA A 1 316 ? 9.836 -15.178 -0.262 1.00 90.19 316 ALA A C 1
ATOM 2514 O O . ALA A 1 316 ? 9.141 -16.191 -0.167 1.00 90.19 316 ALA A O 1
ATOM 2515 N N . SER A 1 317 ? 9.423 -14.081 -0.901 1.00 88.62 317 SER A N 1
ATOM 2516 C CA . SER A 1 317 ? 8.113 -13.959 -1.534 1.00 88.62 317 SER A CA 1
ATOM 2517 C C . SER A 1 317 ? 8.126 -14.399 -3.002 1.00 88.62 317 SER A C 1
ATOM 2519 O O . SER A 1 317 ? 8.922 -13.919 -3.816 1.00 88.62 317 SER A O 1
ATOM 2521 N N . GLU A 1 318 ? 7.179 -15.274 -3.348 1.00 85.12 318 GLU A N 1
ATOM 2522 C CA . GLU A 1 318 ? 6.870 -15.699 -4.724 1.00 85.12 318 GLU A CA 1
ATOM 2523 C C . GLU A 1 318 ? 5.783 -14.822 -5.379 1.00 85.12 318 GLU A C 1
ATOM 2525 O O . GLU A 1 318 ? 5.302 -15.134 -6.469 1.00 85.12 318 GLU A O 1
ATOM 2530 N N . ALA A 1 319 ? 5.367 -13.731 -4.725 1.00 89.50 319 ALA A N 1
ATOM 2531 C CA . ALA A 1 319 ? 4.362 -12.826 -5.269 1.00 89.50 319 ALA A CA 1
ATOM 2532 C C . ALA A 1 319 ? 4.797 -12.235 -6.617 1.00 89.50 319 ALA A C 1
ATOM 2534 O O . ALA A 1 319 ? 5.979 -11.964 -6.852 1.00 89.50 319 ALA A O 1
ATOM 2535 N N . LYS A 1 320 ? 3.808 -11.994 -7.484 1.00 88.25 320 LYS A N 1
ATOM 2536 C CA . LYS A 1 320 ? 4.020 -11.422 -8.810 1.00 88.25 320 LYS A CA 1
ATOM 2537 C C . LYS A 1 320 ? 4.601 -10.026 -8.702 1.00 88.25 320 LYS A C 1
ATOM 2539 O O . LYS A 1 320 ? 5.622 -9.750 -9.321 1.00 88.25 320 LYS A O 1
ATOM 2544 N N . TRP A 1 321 ? 3.934 -9.165 -7.945 1.00 96.06 321 TRP A N 1
ATOM 2545 C CA . TRP A 1 321 ? 4.337 -7.780 -7.748 1.00 96.06 321 TRP A CA 1
ATOM 2546 C C . TRP A 1 321 ? 4.949 -7.606 -6.367 1.00 96.06 321 TRP A C 1
ATOM 2548 O O . TRP A 1 321 ? 4.432 -8.137 -5.382 1.00 96.06 321 TRP A O 1
ATOM 2558 N N . LYS A 1 322 ? 6.041 -6.853 -6.295 1.00 98.00 322 LYS A N 1
ATOM 2559 C CA . LYS A 1 322 ? 6.761 -6.559 -5.058 1.00 98.00 322 LYS A CA 1
ATOM 2560 C C . LYS A 1 322 ? 6.840 -5.053 -4.881 1.00 98.00 322 LYS A C 1
ATOM 2562 O O . LYS A 1 322 ? 7.522 -4.360 -5.633 1.00 98.00 322 LYS A O 1
ATOM 2567 N N . ILE A 1 323 ? 6.123 -4.547 -3.885 1.00 98.81 323 ILE A N 1
ATOM 2568 C CA . ILE A 1 323 ? 5.993 -3.114 -3.629 1.00 98.81 323 ILE A CA 1
ATOM 2569 C C . ILE A 1 323 ? 6.620 -2.800 -2.277 1.00 98.81 323 ILE A C 1
ATOM 2571 O O . ILE A 1 323 ? 6.157 -3.245 -1.226 1.00 98.81 323 ILE A O 1
ATOM 2575 N N . VAL A 1 324 ? 7.668 -1.988 -2.301 1.00 98.81 324 VAL A N 1
ATOM 2576 C CA . VAL A 1 324 ? 8.259 -1.424 -1.091 1.00 98.81 324 VAL A CA 1
ATOM 2577 C C . VAL A 1 324 ? 7.595 -0.079 -0.828 1.00 98.81 324 VAL A C 1
ATOM 2579 O O . VAL A 1 324 ? 7.321 0.687 -1.752 1.00 98.81 324 VAL A O 1
ATOM 2582 N N . PHE A 1 325 ? 7.331 0.244 0.431 1.00 98.75 325 PHE A N 1
ATOM 2583 C CA . PHE A 1 325 ? 6.848 1.569 0.800 1.00 98.75 325 PHE A CA 1
ATOM 2584 C C . PHE A 1 325 ? 7.541 2.089 2.056 1.00 98.75 325 PHE A C 1
ATOM 2586 O O . PHE A 1 325 ? 8.047 1.332 2.880 1.00 98.75 325 PHE A O 1
ATOM 2593 N N . GLY A 1 326 ? 7.632 3.406 2.178 1.00 97.56 326 GLY A N 1
ATOM 2594 C CA . GLY A 1 326 ? 8.343 4.063 3.265 1.00 97.56 326 GLY A CA 1
ATOM 2595 C C . GLY A 1 326 ? 8.040 5.552 3.296 1.00 97.56 326 GLY A C 1
ATOM 2596 O O . GLY A 1 326 ? 7.102 6.017 2.656 1.00 97.56 326 GLY A O 1
ATOM 2597 N N . HIS A 1 327 ? 8.841 6.307 4.047 1.00 97.31 327 HIS A N 1
ATOM 2598 C CA . HIS A 1 327 ? 8.638 7.749 4.172 1.00 97.31 327 HIS A CA 1
ATOM 2599 C C . HIS A 1 327 ? 9.631 8.566 3.348 1.00 97.31 327 HIS A C 1
ATOM 2601 O O . HIS A 1 327 ? 9.217 9.375 2.520 1.00 97.31 327 HIS A O 1
ATOM 2607 N N . HIS A 1 328 ? 10.936 8.356 3.542 1.00 96.06 328 HIS A N 1
ATOM 2608 C CA . HIS A 1 328 ? 11.950 9.201 2.916 1.00 96.06 328 HIS A CA 1
ATOM 2609 C C . HIS A 1 328 ? 12.312 8.726 1.502 1.00 96.06 328 HIS A C 1
ATOM 2611 O O . HIS A 1 328 ? 12.717 7.568 1.340 1.00 96.06 328 HIS A O 1
ATOM 2617 N N . PRO A 1 329 ? 12.278 9.621 0.499 1.00 94.56 329 PRO A N 1
ATOM 2618 C CA . PRO A 1 329 ? 12.723 9.300 -0.844 1.00 94.56 329 PRO A CA 1
ATOM 2619 C C . PRO A 1 329 ? 14.239 9.091 -0.878 1.00 94.56 329 PRO A C 1
ATOM 2621 O O . PRO A 1 329 ? 14.990 9.808 -0.209 1.00 94.56 329 PRO A O 1
ATOM 2624 N N . PHE A 1 330 ? 14.696 8.121 -1.672 1.00 91.69 330 PHE A N 1
ATOM 2625 C CA . PHE A 1 330 ? 16.118 7.923 -1.955 1.00 91.69 330 PHE A CA 1
ATOM 2626 C C . PHE A 1 330 ? 16.668 9.014 -2.878 1.00 91.69 330 PHE A C 1
ATOM 2628 O O . PHE A 1 330 ? 17.856 9.319 -2.836 1.00 91.69 330 PHE A O 1
ATOM 2635 N N . ILE A 1 331 ? 15.792 9.642 -3.666 1.00 88.75 331 ILE A N 1
ATOM 2636 C CA . ILE A 1 331 ? 16.067 10.860 -4.422 1.00 88.75 331 ILE A CA 1
ATOM 2637 C C . ILE A 1 331 ? 14.898 11.823 -4.250 1.00 88.75 331 ILE A C 1
ATOM 2639 O O . ILE A 1 331 ? 13.756 11.521 -4.597 1.00 88.75 331 ILE A O 1
ATOM 2643 N N . GLY A 1 332 ? 15.165 12.956 -3.611 1.00 77.75 332 GLY A N 1
ATOM 2644 C CA . GLY A 1 332 ? 14.133 13.902 -3.210 1.00 77.75 332 GLY A CA 1
ATOM 2645 C C . GLY A 1 332 ? 13.897 14.988 -4.250 1.00 77.75 332 GLY A C 1
ATOM 2646 O O . GLY A 1 332 ? 14.782 15.356 -5.019 1.00 77.75 332 GLY A O 1
ATOM 2647 N N . THR A 1 333 ? 12.696 15.557 -4.224 1.00 72.69 333 THR A N 1
ATOM 2648 C CA . THR A 1 333 ? 12.309 16.672 -5.100 1.00 72.69 333 THR A CA 1
ATOM 2649 C C . THR A 1 333 ? 12.523 18.019 -4.383 1.00 72.69 333 THR A C 1
ATOM 2651 O O . THR A 1 333 ? 12.692 19.076 -4.995 1.00 72.69 333 THR A O 1
ATOM 2654 N N . GLU A 1 334 ? 12.547 18.014 -3.048 1.00 68.62 334 GLU A N 1
ATOM 2655 C CA . GLU A 1 334 ? 12.761 19.210 -2.223 1.00 68.62 334 GLU A CA 1
ATOM 2656 C C . GLU A 1 334 ? 14.050 19.170 -1.405 1.00 68.62 334 GLU A C 1
ATOM 2658 O O . GLU A 1 334 ? 14.803 20.148 -1.355 1.00 68.62 334 GLU A O 1
ATOM 2663 N N . LYS A 1 335 ? 14.296 18.049 -0.722 1.00 63.81 335 LYS A N 1
ATOM 2664 C CA . LYS A 1 335 ? 15.541 17.803 -0.001 1.00 63.81 335 LYS A CA 1
ATOM 2665 C C . LYS A 1 335 ? 16.469 17.048 -0.943 1.00 63.81 335 LYS A C 1
ATOM 2667 O O . LYS A 1 335 ? 16.057 16.102 -1.596 1.00 63.81 335 LYS A O 1
ATOM 2672 N N . ARG A 1 336 ? 17.714 17.513 -1.059 1.00 59.03 336 ARG A N 1
ATOM 2673 C CA . ARG A 1 336 ? 18.701 16.927 -1.972 1.00 59.03 336 ARG A CA 1
ATOM 2674 C C . ARG A 1 336 ? 19.285 15.651 -1.367 1.00 59.03 336 ARG A C 1
ATOM 2676 O O . ARG A 1 336 ? 20.430 15.672 -0.925 1.00 59.03 336 ARG A O 1
ATOM 2683 N N . GLN A 1 337 ? 18.508 14.571 -1.312 1.00 71.69 337 GLN A N 1
ATOM 2684 C CA . GLN A 1 337 ? 19.128 13.259 -1.467 1.00 71.69 337 GLN A CA 1
ATOM 2685 C C . GLN A 1 337 ? 19.692 13.209 -2.890 1.00 71.69 337 GLN A C 1
ATOM 2687 O O . GLN A 1 337 ? 18.997 13.563 -3.843 1.00 71.69 337 GLN A O 1
ATOM 2692 N N . THR A 1 338 ? 20.973 12.887 -3.010 1.00 80.00 338 THR A N 1
ATOM 2693 C CA . THR A 1 338 ? 21.709 12.852 -4.278 1.00 80.00 338 THR A CA 1
ATOM 2694 C C . THR A 1 338 ? 22.202 11.434 -4.538 1.00 80.00 338 THR A C 1
ATOM 2696 O O . THR A 1 338 ? 22.330 10.673 -3.579 1.00 80.00 338 THR A O 1
ATOM 2699 N N . PRO A 1 339 ? 22.565 11.092 -5.781 1.00 85.19 339 PRO A N 1
ATOM 2700 C CA . PRO A 1 339 ? 23.148 9.787 -6.1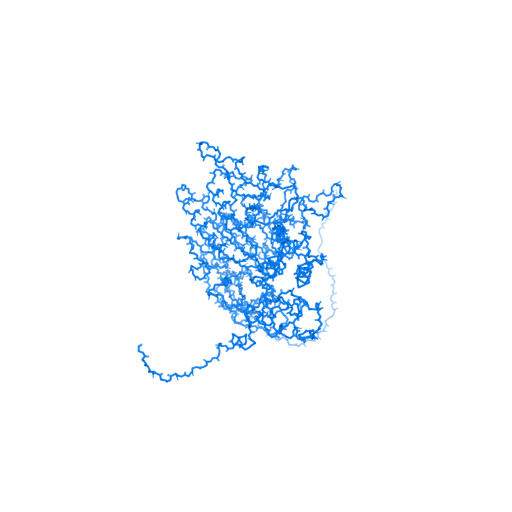00 1.00 85.19 339 PRO A CA 1
ATOM 2701 C C . PRO A 1 339 ? 24.407 9.419 -5.296 1.00 85.19 339 PRO A C 1
ATOM 2703 O O . PRO A 1 339 ? 24.670 8.246 -5.050 1.00 85.19 339 PRO A O 1
ATOM 2706 N N . ASP A 1 340 ? 25.145 10.417 -4.805 1.00 86.31 340 ASP A N 1
ATOM 2707 C CA . ASP A 1 340 ? 26.280 10.235 -3.887 1.00 86.31 340 ASP A CA 1
ATOM 2708 C C . ASP A 1 340 ? 25.893 9.751 -2.468 1.00 86.31 340 ASP A C 1
ATOM 2710 O O . ASP A 1 340 ? 26.747 9.329 -1.691 1.00 86.31 340 ASP A O 1
ATOM 2714 N N . ASP A 1 341 ? 24.614 9.809 -2.078 1.00 89.25 341 ASP A N 1
ATOM 2715 C CA . ASP A 1 341 ? 24.182 9.335 -0.761 1.00 89.25 341 ASP A CA 1
ATOM 2716 C C . ASP A 1 341 ? 24.177 7.792 -0.723 1.00 89.25 341 ASP A C 1
ATOM 2718 O O . ASP A 1 341 ? 23.500 7.167 -1.543 1.00 89.25 341 ASP A O 1
ATOM 2722 N N . PRO A 1 342 ? 24.820 7.143 0.270 1.00 89.56 342 PRO A N 1
ATOM 2723 C CA . PRO A 1 342 ? 24.734 5.693 0.447 1.00 89.56 342 PRO A CA 1
ATOM 2724 C C . PRO A 1 342 ? 23.302 5.146 0.507 1.00 89.56 342 PRO A C 1
ATOM 2726 O O . PRO A 1 342 ? 23.079 3.993 0.147 1.00 89.56 342 PRO A O 1
ATOM 2729 N N . TYR A 1 343 ? 22.334 5.952 0.960 1.00 93.12 343 TYR A N 1
ATOM 2730 C CA . TYR A 1 343 ? 20.918 5.589 0.937 1.00 93.12 343 TYR A CA 1
ATOM 2731 C C . TYR A 1 343 ? 20.401 5.417 -0.494 1.00 93.12 343 TYR A C 1
ATOM 2733 O O . TYR A 1 343 ? 19.777 4.400 -0.768 1.00 93.12 343 TYR A O 1
ATOM 2741 N N . PHE A 1 344 ? 20.721 6.337 -1.412 1.00 93.31 344 PHE A N 1
ATOM 2742 C CA . PHE A 1 344 ? 20.408 6.183 -2.835 1.00 93.31 344 PHE A CA 1
ATOM 2743 C C . PHE A 1 344 ? 21.014 4.896 -3.387 1.00 93.31 344 PHE A C 1
ATOM 2745 O O . PHE A 1 344 ? 20.298 4.020 -3.869 1.00 93.31 344 PHE A O 1
ATOM 2752 N N . GLN A 1 345 ? 22.332 4.762 -3.241 1.00 91.94 345 GLN A N 1
ATOM 2753 C CA . GLN A 1 345 ? 23.102 3.688 -3.861 1.00 91.94 345 GLN A CA 1
ATOM 2754 C C . GLN A 1 345 ? 22.622 2.311 -3.406 1.00 91.94 345 GLN A C 1
ATOM 2756 O O . GLN A 1 345 ? 22.376 1.431 -4.223 1.00 91.94 345 GLN A O 1
ATOM 2761 N N . GLN A 1 346 ? 22.453 2.118 -2.097 1.00 94.25 346 GLN A N 1
ATOM 2762 C CA . GLN A 1 346 ? 22.085 0.809 -1.571 1.00 94.25 346 GLN A CA 1
ATOM 2763 C C . GLN A 1 346 ? 20.613 0.477 -1.796 1.00 94.25 346 GLN A C 1
ATOM 2765 O O . GLN A 1 346 ? 20.310 -0.685 -2.049 1.00 94.25 346 GLN A O 1
ATOM 2770 N N . VAL A 1 347 ? 19.703 1.452 -1.709 1.00 96.06 347 VAL A N 1
ATOM 2771 C CA . VAL A 1 347 ? 18.272 1.197 -1.931 1.00 96.06 347 VAL A CA 1
ATOM 2772 C C . VAL A 1 347 ? 18.019 0.837 -3.389 1.00 96.06 347 VAL A C 1
ATOM 2774 O O . VAL A 1 347 ? 17.406 -0.197 -3.637 1.00 96.06 347 VAL A O 1
ATOM 2777 N N . VAL A 1 348 ? 18.528 1.631 -4.339 1.00 95.69 348 VAL A N 1
ATOM 2778 C CA . VAL A 1 348 ? 18.342 1.361 -5.773 1.00 95.69 348 VAL A CA 1
ATOM 2779 C C . VAL A 1 348 ? 18.921 -0.004 -6.127 1.00 95.69 348 VAL A C 1
ATOM 2781 O O . VAL A 1 348 ? 18.186 -0.853 -6.617 1.00 95.69 348 VAL A O 1
ATOM 2784 N N . THR A 1 349 ? 20.195 -0.262 -5.810 1.00 94.94 349 THR A N 1
ATOM 2785 C CA . THR A 1 349 ? 20.836 -1.534 -6.172 1.00 94.94 349 THR A CA 1
ATOM 2786 C C . THR A 1 349 ? 20.160 -2.727 -5.498 1.00 94.94 349 THR A C 1
ATOM 2788 O O . THR A 1 349 ? 19.750 -3.662 -6.179 1.00 94.94 349 THR A O 1
ATOM 2791 N N . ARG A 1 350 ? 20.010 -2.715 -4.166 1.00 97.50 350 ARG A N 1
ATOM 2792 C CA . ARG A 1 350 ? 19.583 -3.917 -3.433 1.00 97.50 350 ARG A CA 1
ATOM 2793 C C . ARG A 1 350 ? 18.109 -4.246 -3.627 1.00 97.50 350 ARG A C 1
ATOM 2795 O O . ARG A 1 350 ? 17.769 -5.422 -3.676 1.00 97.50 350 ARG A O 1
ATOM 2802 N N . LEU A 1 351 ? 17.233 -3.243 -3.714 1.00 98.12 351 LEU A N 1
ATOM 2803 C CA . LEU A 1 351 ? 15.813 -3.508 -3.947 1.00 98.12 351 LEU A CA 1
ATOM 2804 C C . LEU A 1 351 ? 15.554 -3.914 -5.400 1.00 98.12 351 LEU A C 1
ATOM 2806 O O . LEU A 1 351 ? 14.749 -4.816 -5.622 1.00 98.12 351 LEU A O 1
ATOM 2810 N N . ASN A 1 352 ? 16.267 -3.321 -6.367 1.00 96.00 352 ASN A N 1
ATOM 2811 C CA . ASN A 1 352 ? 16.199 -3.754 -7.763 1.00 96.00 352 ASN A CA 1
ATOM 2812 C C . ASN A 1 352 ? 16.674 -5.212 -7.917 1.00 96.00 352 ASN A C 1
ATOM 2814 O O . ASN A 1 352 ? 15.968 -6.037 -8.488 1.00 96.00 352 ASN A O 1
ATOM 2818 N N . GLU A 1 353 ? 17.819 -5.573 -7.322 1.00 95.69 353 GLU A N 1
ATOM 2819 C CA . GLU A 1 353 ? 18.326 -6.957 -7.318 1.00 95.69 353 GLU A CA 1
ATOM 2820 C C . GLU A 1 353 ? 17.369 -7.948 -6.629 1.00 95.69 353 GLU A C 1
ATOM 2822 O O . GLU A 1 353 ? 17.283 -9.104 -7.044 1.00 95.69 353 GLU A O 1
ATOM 2827 N N . ALA A 1 354 ? 16.618 -7.502 -5.616 1.00 96.56 354 ALA A N 1
ATOM 2828 C CA . ALA A 1 354 ? 15.592 -8.299 -4.937 1.00 96.56 354 ALA A CA 1
ATOM 2829 C C . ALA A 1 354 ? 14.252 -8.382 -5.706 1.00 96.56 354 ALA A C 1
ATOM 2831 O O . ALA A 1 354 ? 13.314 -9.051 -5.255 1.00 96.56 354 ALA A O 1
ATOM 2832 N N . GLY A 1 355 ? 14.151 -7.720 -6.864 1.00 95.44 355 GLY A N 1
ATOM 2833 C CA . GLY A 1 355 ? 12.979 -7.735 -7.738 1.00 95.44 355 GLY A CA 1
ATOM 2834 C C . GLY A 1 355 ? 11.825 -6.845 -7.276 1.00 95.44 355 GLY A C 1
ATOM 2835 O O . GLY A 1 355 ? 10.676 -7.170 -7.561 1.00 95.44 355 GLY A O 1
ATOM 2836 N N . ALA A 1 356 ? 12.095 -5.769 -6.529 1.00 98.25 356 ALA A N 1
ATOM 2837 C CA . ALA A 1 356 ? 11.080 -4.767 -6.205 1.00 98.25 356 ALA A CA 1
ATOM 2838 C C . ALA A 1 356 ? 10.680 -3.965 -7.456 1.00 98.25 356 ALA A C 1
ATOM 2840 O O . ALA A 1 356 ? 11.538 -3.409 -8.137 1.00 98.25 356 ALA A O 1
ATOM 2841 N N . ASP A 1 357 ? 9.376 -3.863 -7.720 1.00 97.75 357 ASP A N 1
ATOM 2842 C CA . ASP A 1 357 ? 8.829 -3.143 -8.875 1.00 97.75 357 ASP A CA 1
ATOM 2843 C C . ASP A 1 357 ? 8.618 -1.646 -8.569 1.00 97.75 357 ASP A C 1
ATOM 2845 O O . ASP A 1 357 ? 8.860 -0.779 -9.407 1.00 97.75 357 ASP A O 1
ATOM 2849 N N . LEU A 1 358 ? 8.176 -1.328 -7.346 1.00 98.31 358 LEU A N 1
ATOM 2850 C CA . LEU A 1 358 ? 7.868 0.036 -6.908 1.00 98.31 358 LEU A CA 1
ATOM 2851 C C . LEU A 1 358 ? 8.457 0.332 -5.528 1.00 98.31 358 LEU A C 1
ATOM 2853 O O . LEU A 1 358 ? 8.406 -0.508 -4.628 1.00 98.31 358 LEU A O 1
ATOM 2857 N N . PHE A 1 359 ? 8.909 1.573 -5.338 1.00 98.62 359 PHE A N 1
ATOM 2858 C CA . PHE A 1 359 ? 9.157 2.169 -4.029 1.00 98.62 359 PHE A CA 1
ATOM 2859 C C . PHE A 1 359 ? 8.289 3.416 -3.815 1.00 98.62 359 PHE A C 1
ATOM 2861 O O . PHE A 1 359 ? 8.550 4.488 -4.363 1.00 98.62 359 PHE A O 1
ATOM 2868 N N . LEU A 1 360 ? 7.238 3.277 -3.008 1.00 98.81 360 LEU A N 1
ATOM 2869 C CA . LEU A 1 360 ? 6.292 4.352 -2.707 1.00 98.81 360 LEU A CA 1
ATOM 2870 C C . LEU A 1 360 ? 6.747 5.126 -1.465 1.00 98.81 360 LEU A C 1
ATOM 2872 O O . LEU A 1 360 ? 6.918 4.553 -0.389 1.00 98.81 360 LEU A O 1
ATOM 2876 N N . VAL A 1 361 ? 6.926 6.436 -1.598 1.00 97.94 361 VAL A N 1
ATOM 2877 C CA . VAL A 1 361 ? 7.468 7.312 -0.548 1.00 97.94 361 VAL A CA 1
ATOM 2878 C C . VAL A 1 361 ? 6.734 8.647 -0.486 1.00 97.94 361 VAL A C 1
ATOM 2880 O O . VAL A 1 361 ? 5.923 8.972 -1.351 1.00 97.94 361 VAL A O 1
ATOM 2883 N N . ALA A 1 362 ? 7.020 9.448 0.536 1.00 95.69 362 ALA A N 1
ATOM 2884 C CA . ALA A 1 362 ? 6.437 10.771 0.711 1.00 95.69 362 ALA A CA 1
ATOM 2885 C C . ALA A 1 362 ? 7.517 11.770 1.148 1.00 95.69 362 ALA A C 1
ATOM 2887 O O . ALA A 1 362 ? 8.544 11.872 0.471 1.00 95.69 362 ALA A O 1
ATOM 2888 N N . HIS A 1 363 ? 7.307 12.517 2.234 1.00 94.75 363 HIS A N 1
ATOM 2889 C CA . HIS A 1 363 ? 8.224 13.476 2.858 1.00 94.75 363 HIS A CA 1
ATOM 2890 C C . HIS A 1 363 ? 8.484 14.764 2.059 1.00 94.75 363 HIS A C 1
ATOM 2892 O O . HIS A 1 363 ? 8.594 15.861 2.618 1.00 94.75 363 HIS A O 1
ATOM 2898 N N . SER A 1 364 ? 8.626 14.653 0.738 1.00 91.50 364 SER A N 1
ATOM 2899 C CA . SER A 1 364 ? 8.510 15.797 -0.167 1.00 91.50 364 SER A CA 1
ATOM 2900 C C . SER A 1 364 ? 7.024 16.029 -0.412 1.00 91.50 364 SER A C 1
ATOM 2902 O O . SER A 1 364 ? 6.331 15.109 -0.839 1.00 91.50 364 SER A O 1
ATOM 2904 N N . HIS A 1 365 ? 6.531 17.238 -0.136 1.00 92.69 365 HIS A N 1
ATOM 2905 C CA . HIS A 1 365 ? 5.106 17.567 -0.208 1.00 92.69 365 HIS A CA 1
ATOM 2906 C C . HIS A 1 365 ? 4.703 17.879 -1.660 1.00 92.69 365 HIS A C 1
ATOM 2908 O O . HIS A 1 365 ? 4.273 18.991 -1.998 1.00 92.69 365 HIS A O 1
ATOM 2914 N N . SER A 1 366 ? 4.937 16.894 -2.522 1.00 91.12 366 SER A N 1
ATOM 2915 C CA . SER A 1 366 ? 4.878 16.939 -3.978 1.00 91.12 366 SER A CA 1
ATOM 2916 C C . SER A 1 366 ? 4.479 15.568 -4.534 1.00 91.12 366 SER A C 1
ATOM 2918 O O . SER A 1 366 ? 4.352 14.591 -3.788 1.00 91.12 366 SER A O 1
ATOM 2920 N N . TYR A 1 367 ? 4.287 15.505 -5.853 1.00 93.56 367 TYR A N 1
ATOM 2921 C CA . TYR A 1 367 ? 4.120 14.254 -6.585 1.00 93.56 367 TYR A CA 1
ATOM 2922 C C . TYR A 1 367 ? 5.181 14.135 -7.680 1.00 93.56 367 TYR A C 1
ATOM 2924 O O . TYR A 1 367 ? 5.465 15.127 -8.359 1.00 93.56 367 TYR A O 1
ATOM 2932 N N . ALA A 1 368 ? 5.779 12.954 -7.837 1.00 93.06 368 ALA A N 1
ATOM 2933 C CA . ALA A 1 368 ? 6.732 12.648 -8.906 1.00 93.06 368 ALA A CA 1
ATOM 2934 C C . ALA A 1 368 ? 7.015 11.149 -9.008 1.00 93.06 368 ALA A C 1
ATOM 2936 O O . ALA A 1 368 ? 6.828 10.425 -8.031 1.00 93.06 368 ALA A O 1
ATOM 2937 N N . TRP A 1 369 ? 7.559 10.706 -10.141 1.00 94.81 369 TRP A N 1
ATOM 2938 C CA . TRP A 1 369 ? 8.166 9.383 -10.264 1.00 94.81 369 TRP A CA 1
ATOM 2939 C C . TRP A 1 369 ? 9.452 9.396 -11.090 1.00 94.81 369 TRP A C 1
ATOM 2941 O O . TRP A 1 369 ? 9.675 10.278 -11.925 1.00 94.81 369 TRP A O 1
ATOM 2951 N N . THR A 1 370 ? 10.318 8.422 -10.824 1.00 95.19 370 THR A N 1
ATOM 2952 C CA . THR A 1 370 ? 11.568 8.221 -11.565 1.00 95.19 370 THR A CA 1
ATOM 2953 C C . THR A 1 370 ? 11.360 7.351 -12.802 1.00 95.19 370 THR A C 1
ATOM 2955 O O . THR A 1 370 ? 10.390 6.602 -12.873 1.00 95.19 370 THR A O 1
ATOM 2958 N N . TYR A 1 371 ? 12.298 7.392 -13.747 1.00 95.44 371 TYR A N 1
ATOM 2959 C CA . TYR A 1 371 ? 12.499 6.258 -14.655 1.00 95.44 371 TYR A CA 1
ATOM 2960 C C . TYR A 1 371 ? 12.837 4.978 -13.851 1.00 95.44 371 TYR A C 1
ATOM 2962 O O . TYR A 1 371 ? 13.233 5.087 -12.679 1.00 95.44 371 TYR A O 1
ATOM 2970 N N . PRO A 1 372 ? 12.710 3.770 -14.435 1.00 96.38 372 PRO A N 1
ATOM 2971 C CA . PRO A 1 372 ? 13.215 2.533 -13.838 1.00 96.38 372 PRO A CA 1
ATOM 2972 C C . PRO A 1 372 ? 14.725 2.618 -13.599 1.00 96.38 372 PRO A C 1
ATOM 2974 O O . PRO A 1 372 ? 15.516 2.579 -14.541 1.00 96.38 372 PRO A O 1
ATOM 2977 N N . LEU A 1 373 ? 15.138 2.750 -12.336 1.00 95.31 373 LEU A N 1
ATOM 2978 C CA . LEU A 1 373 ? 16.544 2.900 -11.966 1.00 95.31 373 LEU A CA 1
ATOM 2979 C C . LEU A 1 373 ? 17.208 1.532 -11.794 1.00 95.31 373 LEU A C 1
ATOM 2981 O O . LEU A 1 373 ? 16.723 0.677 -11.053 1.00 95.31 373 LEU A O 1
ATOM 2985 N N . GLN A 1 374 ? 18.351 1.343 -12.445 1.00 93.12 374 GLN A N 1
ATOM 2986 C CA . GLN A 1 374 ? 19.105 0.088 -12.443 1.00 93.12 374 GLN A CA 1
ATOM 2987 C C . GLN A 1 374 ? 20.275 0.105 -11.457 1.00 93.12 374 GLN A C 1
ATOM 2989 O O . GLN A 1 374 ? 20.677 -0.946 -10.956 1.00 93.12 374 GLN A O 1
ATOM 2994 N N . GLY A 1 375 ? 20.798 1.293 -11.153 1.00 90.62 375 GLY A N 1
ATOM 2995 C CA . GLY A 1 375 ? 21.974 1.473 -10.315 1.00 90.62 375 GLY A CA 1
ATOM 2996 C C . GLY A 1 375 ? 22.760 2.707 -10.736 1.00 90.62 375 GLY A C 1
ATOM 2997 O O . GLY A 1 375 ? 22.190 3.768 -10.990 1.00 90.62 375 GLY A O 1
ATOM 2998 N N . PHE A 1 376 ? 24.080 2.574 -10.776 1.00 88.50 376 PHE A N 1
ATOM 2999 C CA . PHE A 1 376 ? 24.996 3.646 -11.144 1.00 88.50 376 PHE A CA 1
ATOM 3000 C C . PHE A 1 376 ? 26.318 3.069 -11.653 1.00 88.50 376 PHE A C 1
ATOM 3002 O O . PHE A 1 376 ? 26.770 2.013 -11.200 1.00 88.50 376 PHE A O 1
ATOM 3009 N N . SER A 1 377 ? 26.967 3.797 -12.558 1.00 82.81 377 SER A N 1
ATOM 3010 C CA . SER A 1 377 ? 28.311 3.471 -13.032 1.00 82.81 377 SER A CA 1
ATOM 3011 C C . SER A 1 377 ? 29.361 4.283 -12.266 1.00 82.81 377 SER A C 1
ATOM 3013 O O . SER A 1 377 ? 29.285 5.504 -12.205 1.00 82.81 377 SER A O 1
ATOM 3015 N N . ASP A 1 378 ? 30.361 3.624 -11.675 1.00 69.56 378 ASP A N 1
ATOM 3016 C CA . ASP A 1 378 ? 31.497 4.313 -11.041 1.00 69.56 378 ASP A CA 1
ATOM 3017 C C . ASP A 1 378 ? 32.468 4.787 -12.135 1.00 69.56 378 ASP A C 1
ATOM 3019 O O . ASP A 1 378 ? 33.373 4.052 -12.553 1.00 69.56 378 ASP A O 1
ATOM 3023 N N . SER A 1 379 ? 32.212 5.973 -12.700 1.00 59.62 379 SER A N 1
ATOM 3024 C CA . SER A 1 379 ? 32.993 6.510 -13.821 1.00 59.62 379 SER A CA 1
ATOM 3025 C C . SER A 1 379 ? 34.039 7.552 -13.395 1.00 59.62 379 SER A C 1
ATOM 3027 O O . SER A 1 379 ? 34.959 7.856 -14.168 1.00 59.62 379 SER A O 1
ATOM 3029 N N . ASN A 1 380 ? 33.982 8.020 -12.142 1.00 61.12 380 ASN A N 1
ATOM 3030 C CA . ASN A 1 380 ? 34.806 9.109 -11.624 1.00 61.12 380 ASN A CA 1
ATOM 3031 C C . ASN A 1 380 ? 35.984 8.640 -10.742 1.00 61.12 380 ASN A C 1
ATOM 3033 O O . ASN A 1 380 ? 35.860 7.825 -9.834 1.00 61.12 380 ASN A O 1
ATOM 3037 N N . GLU A 1 381 ? 37.179 9.211 -10.965 1.00 61.16 381 GLU A N 1
ATOM 3038 C CA . GLU A 1 381 ? 38.404 8.877 -10.204 1.00 61.16 381 GLU A CA 1
ATOM 3039 C C . GLU A 1 381 ? 38.356 9.277 -8.709 1.00 61.16 381 GLU A C 1
ATOM 3041 O O . GLU A 1 381 ? 39.249 8.884 -7.949 1.00 61.16 381 GLU A O 1
ATOM 3046 N N . ASP A 1 382 ? 37.376 10.078 -8.277 1.00 69.94 382 ASP A N 1
ATOM 3047 C CA . ASP A 1 382 ? 37.235 10.588 -6.907 1.00 69.94 382 ASP A CA 1
ATOM 3048 C C . ASP A 1 382 ? 36.169 9.872 -6.058 1.00 69.94 382 ASP A C 1
ATOM 3050 O O . ASP A 1 382 ? 36.105 10.136 -4.854 1.00 69.94 382 ASP A O 1
ATOM 3054 N N . GLY A 1 383 ? 35.428 8.920 -6.640 1.00 68.06 383 GLY A N 1
ATOM 3055 C CA . GLY A 1 383 ? 34.420 8.108 -5.951 1.00 68.06 383 GLY A CA 1
ATOM 3056 C C . GLY A 1 383 ? 33.141 8.863 -5.580 1.00 68.06 383 GLY A C 1
ATOM 3057 O O . GLY A 1 383 ? 32.431 8.410 -4.685 1.00 68.06 383 GLY A O 1
ATOM 3058 N N . VAL A 1 384 ? 32.887 10.014 -6.212 1.00 79.06 384 VAL A N 1
ATOM 3059 C CA . VAL A 1 384 ? 31.633 10.771 -6.094 1.00 79.06 384 VAL A CA 1
ATOM 3060 C C . VAL A 1 384 ? 30.714 10.378 -7.245 1.00 79.06 384 VAL A C 1
ATOM 3062 O O . VAL A 1 384 ? 31.138 10.451 -8.400 1.00 79.06 384 VAL A O 1
ATOM 3065 N N . ILE A 1 385 ? 29.472 10.005 -6.923 1.00 82.38 385 ILE A N 1
ATOM 3066 C CA . ILE A 1 385 ? 28.462 9.649 -7.930 1.00 82.38 385 ILE A CA 1
ATOM 3067 C C . ILE A 1 385 ? 27.614 10.873 -8.288 1.00 82.38 385 ILE A C 1
ATOM 3069 O O . ILE A 1 385 ? 26.840 11.379 -7.465 1.00 82.38 385 ILE A O 1
ATOM 3073 N N . ASP A 1 386 ? 27.753 11.338 -9.527 1.00 85.19 386 ASP A N 1
ATOM 3074 C CA . ASP A 1 386 ? 26.952 12.424 -10.097 1.00 85.19 386 ASP A CA 1
ATOM 3075 C C . ASP A 1 386 ? 25.649 11.897 -10.728 1.00 85.19 386 ASP A C 1
ATOM 3077 O O . ASP A 1 386 ? 25.501 10.719 -11.042 1.00 85.19 386 ASP A O 1
ATOM 3081 N N . ILE A 1 387 ? 24.680 12.791 -10.950 1.00 84.56 387 ILE A N 1
ATOM 3082 C CA . ILE A 1 387 ? 23.372 12.428 -11.523 1.00 84.56 387 ILE A CA 1
ATOM 3083 C C . ILE A 1 387 ? 23.459 11.790 -12.915 1.00 84.56 387 ILE A C 1
ATOM 3085 O O . ILE A 1 387 ? 22.786 10.794 -13.163 1.00 84.56 387 ILE A O 1
ATOM 3089 N N . GLY A 1 388 ? 24.382 12.256 -13.759 1.00 84.88 388 GLY A N 1
ATOM 3090 C CA . GLY A 1 388 ? 24.612 11.684 -15.087 1.00 84.88 388 GLY A CA 1
ATOM 3091 C C . GLY A 1 388 ? 25.277 10.300 -15.087 1.00 84.88 388 GLY A C 1
ATOM 3092 O O . GLY A 1 388 ? 25.519 9.751 -16.160 1.00 84.88 388 GLY A O 1
ATOM 3093 N N . GLU A 1 389 ? 25.617 9.752 -13.916 1.00 87.56 389 GLU A N 1
ATOM 3094 C CA . GLU A 1 389 ? 26.153 8.393 -13.753 1.00 87.56 389 GLU A CA 1
ATOM 3095 C C . GLU A 1 389 ? 25.100 7.388 -13.273 1.00 87.56 389 GLU A C 1
ATOM 3097 O O . GLU A 1 389 ? 25.399 6.193 -13.185 1.00 87.56 389 GLU A O 1
ATOM 3102 N N . VAL A 1 390 ? 23.885 7.852 -12.963 1.00 90.44 390 VAL A N 1
ATOM 3103 C CA . VAL A 1 390 ? 22.750 6.989 -12.629 1.00 90.44 390 VAL A CA 1
ATOM 3104 C C . VAL A 1 390 ? 22.333 6.213 -13.874 1.00 90.44 390 VAL A C 1
ATOM 3106 O O . VAL A 1 390 ? 22.127 6.785 -14.942 1.00 90.44 390 VAL A O 1
ATOM 3109 N N . GLU A 1 391 ? 22.198 4.899 -13.727 1.00 92.75 391 GLU A N 1
ATOM 3110 C CA . GLU A 1 391 ? 21.739 4.013 -14.792 1.00 92.75 391 GLU A CA 1
ATOM 3111 C C . GLU A 1 391 ? 20.225 3.828 -14.672 1.00 92.75 391 GLU A C 1
ATOM 3113 O O . GLU A 1 391 ? 19.719 3.486 -13.599 1.00 92.75 391 GLU A O 1
ATOM 3118 N N . TYR A 1 392 ? 19.501 4.055 -15.764 1.00 93.56 392 TYR A N 1
ATOM 3119 C CA . TYR A 1 392 ? 18.051 3.908 -15.839 1.00 93.56 392 TYR A CA 1
ATOM 3120 C C . TYR A 1 392 ? 17.606 3.522 -17.250 1.00 93.56 392 TYR A C 1
ATOM 3122 O O . TYR A 1 392 ? 18.351 3.689 -18.219 1.00 93.56 392 TYR A O 1
ATOM 3130 N N . VAL A 1 393 ? 16.382 3.010 -17.358 1.00 91.25 393 VAL A N 1
ATOM 3131 C CA . VAL A 1 393 ? 15.723 2.751 -18.643 1.00 91.25 393 VAL A CA 1
ATOM 3132 C C . VAL A 1 393 ? 14.881 3.969 -19.002 1.00 91.25 393 VAL A C 1
ATOM 3134 O O . VAL A 1 393 ? 13.869 4.233 -18.365 1.00 91.25 393 VAL A O 1
ATOM 3137 N N . GLU A 1 394 ? 15.334 4.755 -19.975 1.00 83.00 394 GLU A N 1
ATOM 3138 C CA . GLU A 1 394 ? 14.536 5.865 -20.503 1.00 83.00 394 GLU A CA 1
ATOM 3139 C C . GLU A 1 394 ? 13.393 5.310 -21.356 1.00 83.00 394 GLU A C 1
ATOM 3141 O O . GLU A 1 394 ? 13.622 4.422 -22.181 1.00 83.00 394 GLU A O 1
ATOM 3146 N N . ASP A 1 395 ? 12.194 5.855 -21.164 1.00 77.56 395 ASP A N 1
ATOM 3147 C CA . ASP A 1 395 ? 11.011 5.522 -21.952 1.00 77.56 395 ASP A CA 1
ATOM 3148 C C . ASP A 1 395 ? 10.132 6.761 -22.149 1.00 77.56 395 ASP A C 1
ATOM 3150 O O . ASP A 1 395 ? 9.947 7.544 -21.213 1.00 77.56 395 ASP A O 1
ATOM 3154 N N . ASP A 1 396 ? 9.609 6.969 -23.354 1.00 72.88 396 ASP A N 1
ATOM 3155 C CA . ASP A 1 396 ? 8.804 8.142 -23.697 1.00 72.88 396 ASP A CA 1
ATOM 3156 C C . ASP A 1 396 ? 7.289 7.888 -23.686 1.00 72.88 396 ASP A C 1
ATOM 3158 O O . ASP A 1 396 ? 6.519 8.857 -23.648 1.00 72.88 396 ASP A O 1
ATOM 3162 N N . ASP A 1 397 ? 6.859 6.626 -23.618 1.00 80.75 397 ASP A N 1
ATOM 3163 C CA . ASP A 1 397 ? 5.443 6.241 -23.577 1.00 80.75 397 ASP A CA 1
ATOM 3164 C C . ASP A 1 397 ? 4.874 6.127 -22.142 1.00 80.75 397 ASP A C 1
ATOM 3166 O O . ASP A 1 397 ? 3.669 6.233 -21.925 1.00 80.75 397 ASP A O 1
ATOM 3170 N N . ARG A 1 398 ? 5.738 6.065 -21.114 1.00 89.12 398 ARG A N 1
ATOM 3171 C CA . ARG A 1 398 ? 5.379 5.838 -19.691 1.00 89.12 398 ARG A CA 1
ATOM 3172 C C . ARG A 1 398 ? 4.794 4.438 -19.435 1.00 89.12 398 ARG A C 1
ATOM 3174 O O . ARG A 1 398 ? 4.019 4.265 -18.489 1.00 89.12 398 ARG A O 1
ATOM 3181 N N . SER A 1 399 ? 5.192 3.451 -20.227 1.00 90.56 399 SER A N 1
ATOM 3182 C CA . SER A 1 399 ? 4.871 2.032 -20.100 1.00 90.56 399 SER A CA 1
ATOM 3183 C C . SER A 1 399 ? 6.154 1.212 -19.950 1.00 90.56 399 SER A C 1
ATOM 3185 O O . SER A 1 399 ? 6.757 0.767 -20.915 1.00 90.56 399 SER A O 1
ATOM 3187 N N . TYR A 1 400 ? 6.553 0.943 -18.711 1.00 92.06 400 TYR A N 1
ATOM 3188 C CA . TYR A 1 400 ? 7.821 0.274 -18.428 1.00 92.06 400 TYR A CA 1
ATOM 3189 C C . TYR A 1 400 ? 7.689 -1.245 -18.347 1.00 92.06 400 TYR A C 1
ATOM 3191 O O . TYR A 1 400 ? 6.728 -1.770 -17.784 1.00 92.06 400 TYR A O 1
ATOM 3199 N N . ASP A 1 401 ? 8.725 -1.963 -18.771 1.00 90.12 401 ASP A N 1
ATOM 3200 C CA . ASP A 1 401 ? 8.809 -3.405 -18.552 1.00 90.12 401 ASP A CA 1
ATOM 3201 C C . ASP A 1 401 ? 8.986 -3.760 -17.069 1.00 90.12 401 ASP A C 1
ATOM 3203 O O . ASP A 1 401 ? 9.800 -3.183 -16.334 1.00 90.12 401 ASP A O 1
ATOM 3207 N N . LYS A 1 402 ? 8.283 -4.804 -16.627 1.00 90.75 402 LYS A N 1
ATOM 3208 C CA . LYS A 1 402 ? 8.527 -5.437 -15.331 1.00 90.75 402 LYS A CA 1
ATOM 3209 C C . LYS A 1 402 ? 9.991 -5.875 -15.221 1.00 90.75 402 LYS A C 1
ATOM 3211 O O . LYS A 1 402 ? 10.495 -6.633 -16.045 1.00 90.75 402 LYS A O 1
ATOM 3216 N N . GLY A 1 403 ? 10.659 -5.446 -14.150 1.00 90.56 403 GLY A N 1
ATOM 3217 C CA . GLY A 1 403 ? 12.073 -5.746 -13.913 1.00 90.56 403 GLY A CA 1
ATOM 3218 C C . GLY A 1 403 ? 13.056 -4.858 -14.687 1.00 90.56 403 GLY A C 1
ATOM 3219 O O . GLY A 1 403 ? 14.258 -5.106 -14.619 1.00 90.56 403 GLY A O 1
ATOM 3220 N N . ALA A 1 404 ? 12.587 -3.814 -15.383 1.00 92.62 404 ALA A N 1
ATOM 3221 C CA . ALA A 1 404 ? 13.458 -2.828 -16.029 1.00 92.62 404 ALA A CA 1
ATOM 3222 C C . ALA A 1 404 ? 14.349 -2.069 -15.028 1.00 92.62 404 ALA A C 1
ATOM 3224 O O . ALA A 1 404 ? 15.464 -1.672 -15.369 1.00 92.62 404 ALA A O 1
ATOM 3225 N N . GLY A 1 405 ? 13.869 -1.878 -13.799 1.00 95.19 405 GLY A N 1
ATOM 3226 C CA . GLY A 1 405 ? 14.551 -1.170 -12.721 1.00 95.19 405 GLY A CA 1
ATOM 3227 C C . GLY A 1 405 ? 13.580 -0.803 -11.599 1.00 95.19 405 GLY A C 1
ATOM 3228 O O . GLY A 1 405 ? 12.367 -0.955 -11.742 1.00 95.19 405 GLY A O 1
ATOM 3229 N N . LEU A 1 406 ? 14.103 -0.267 -10.497 1.00 97.69 406 LEU A N 1
ATOM 3230 C CA . LEU A 1 406 ? 13.287 0.228 -9.391 1.00 97.69 406 LEU A CA 1
ATOM 3231 C C . LEU A 1 406 ? 12.709 1.606 -9.730 1.00 97.69 406 LEU A C 1
ATOM 3233 O O . LEU A 1 406 ? 13.458 2.560 -9.949 1.0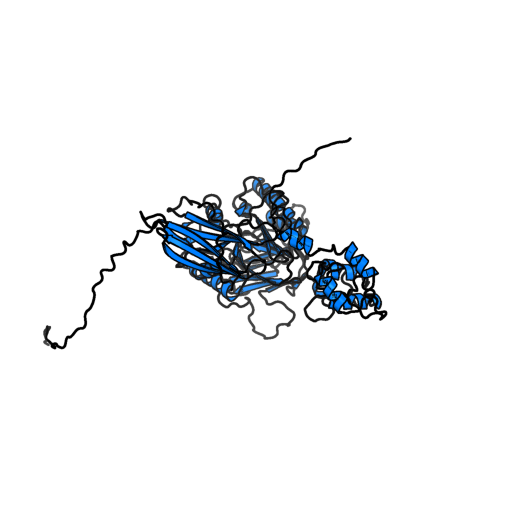0 97.69 406 LEU A O 1
ATOM 3237 N N . ILE A 1 407 ? 11.385 1.737 -9.693 1.00 97.88 407 ILE A N 1
ATOM 3238 C CA . ILE A 1 407 ? 10.705 3.028 -9.845 1.00 97.88 407 ILE A CA 1
ATOM 3239 C C . ILE A 1 407 ? 10.337 3.576 -8.465 1.00 97.88 407 ILE A C 1
ATOM 3241 O O . ILE A 1 407 ? 9.637 2.922 -7.691 1.00 97.88 407 ILE A O 1
ATOM 3245 N N . GLN A 1 408 ? 10.758 4.803 -8.153 1.00 97.25 408 GLN A N 1
ATOM 3246 C CA . GLN A 1 408 ? 10.271 5.520 -6.974 1.00 97.25 408 GLN A CA 1
ATOM 3247 C C . GLN A 1 408 ? 9.078 6.390 -7.339 1.00 97.25 408 GLN A C 1
ATOM 3249 O O . GLN A 1 408 ? 9.153 7.148 -8.301 1.00 97.25 408 GLN A O 1
ATOM 3254 N N . VAL A 1 409 ? 8.037 6.376 -6.506 1.00 97.62 409 VAL A N 1
ATOM 3255 C CA . VAL A 1 409 ? 6.922 7.328 -6.582 1.00 97.62 409 VAL A CA 1
ATOM 3256 C C . VAL A 1 409 ? 6.858 8.131 -5.293 1.00 97.62 409 VAL A C 1
ATOM 3258 O O . VAL A 1 409 ? 6.684 7.580 -4.208 1.00 97.62 409 VAL A O 1
ATOM 3261 N N . VAL A 1 410 ? 6.971 9.449 -5.415 1.00 96.19 410 VAL A N 1
ATOM 3262 C CA . VAL A 1 410 ? 6.744 10.406 -4.332 1.00 96.19 410 VAL A CA 1
ATOM 3263 C C . VAL A 1 410 ? 5.265 10.788 -4.334 1.00 96.19 410 VAL A C 1
ATOM 3265 O O . VAL A 1 410 ? 4.762 11.278 -5.341 1.00 96.19 410 VAL A O 1
ATOM 3268 N N . SER A 1 411 ? 4.577 10.589 -3.210 1.00 96.81 411 SER A N 1
ATOM 3269 C CA . SER A 1 411 ? 3.164 10.934 -3.004 1.00 96.81 411 SER A CA 1
ATOM 3270 C C . SER A 1 411 ? 2.957 11.602 -1.633 1.00 96.81 411 SER A C 1
ATOM 3272 O O . SER A 1 411 ? 2.228 11.111 -0.768 1.00 96.81 411 SER A O 1
ATOM 3274 N N . GLY A 1 412 ? 3.606 12.750 -1.409 1.00 95.62 412 GLY A N 1
ATOM 3275 C CA . GLY A 1 412 ? 3.473 13.561 -0.183 1.00 95.62 412 GLY A CA 1
ATOM 3276 C C . GLY A 1 412 ? 2.339 14.588 -0.242 1.00 95.62 412 GLY A C 1
ATOM 3277 O O . GLY A 1 412 ? 2.463 15.726 0.204 1.00 95.62 412 GLY A O 1
ATOM 3278 N N . ILE A 1 413 ? 1.227 14.211 -0.866 1.00 94.94 413 ILE A N 1
ATOM 3279 C CA . ILE A 1 413 ? 0.108 15.103 -1.215 1.00 94.94 413 ILE A CA 1
ATOM 3280 C C . ILE A 1 413 ? -1.157 14.822 -0.388 1.00 94.94 413 ILE A C 1
ATOM 3282 O O . ILE A 1 413 ? -2.256 15.249 -0.751 1.00 94.94 413 ILE A O 1
ATOM 3286 N N . GLY A 1 414 ? -1.002 14.132 0.748 1.00 95.94 414 GLY A N 1
ATOM 3287 C CA . GLY A 1 414 ? -2.091 13.600 1.570 1.00 95.94 414 GLY A CA 1
ATOM 3288 C C . GLY A 1 414 ? -2.820 14.610 2.464 1.00 95.94 414 GLY A C 1
ATOM 3289 O O . GLY A 1 414 ? -3.748 14.230 3.179 1.00 95.94 414 GLY A O 1
ATOM 3290 N N . GLY A 1 415 ? -2.426 15.888 2.460 1.00 93.50 415 GLY A N 1
ATOM 3291 C CA . GLY A 1 415 ? -3.138 16.962 3.170 1.00 93.50 415 GLY A CA 1
ATOM 3292 C C . GLY A 1 415 ? -2.245 18.004 3.846 1.00 93.50 415 GLY A C 1
ATOM 3293 O O . GLY A 1 415 ? -2.701 19.117 4.120 1.00 93.50 415 GLY A O 1
ATOM 3294 N N . GLY A 1 416 ? -0.971 17.690 4.072 1.00 91.12 416 GLY A N 1
ATOM 3295 C CA . GLY A 1 416 ? 0.043 18.635 4.524 1.00 91.12 416 GLY A CA 1
ATOM 3296 C C . GLY A 1 416 ? 0.314 19.709 3.472 1.00 91.12 416 GLY A C 1
ATOM 3297 O O . GLY A 1 416 ? 0.149 19.490 2.279 1.00 91.12 416 GLY A O 1
ATOM 3298 N N . SER A 1 417 ? 0.719 20.908 3.896 1.00 90.44 417 SER A N 1
ATOM 3299 C CA . SER A 1 417 ? 0.963 22.037 2.978 1.00 90.44 417 SER A CA 1
ATOM 3300 C C . SER A 1 417 ? 1.843 21.647 1.778 1.00 90.44 417 SER A C 1
ATOM 3302 O O . SER A 1 417 ? 3.013 21.330 1.980 1.00 90.44 417 SER A O 1
ATOM 3304 N N . LEU A 1 418 ? 1.297 21.719 0.557 1.00 90.75 418 LEU A N 1
ATOM 3305 C CA . LEU A 1 418 ? 2.028 21.452 -0.689 1.00 90.75 418 LEU A CA 1
ATOM 3306 C C . LEU A 1 418 ? 3.182 22.437 -0.865 1.00 90.75 418 LEU A C 1
ATOM 3308 O O . LEU A 1 418 ? 3.118 23.586 -0.403 1.00 90.75 418 LEU A O 1
ATOM 3312 N N . ARG A 1 419 ? 4.236 22.012 -1.557 1.00 86.12 419 ARG A N 1
ATOM 3313 C CA . ARG A 1 419 ? 5.451 22.814 -1.708 1.00 86.12 419 ARG A CA 1
ATOM 3314 C C . ARG A 1 419 ? 5.883 22.925 -3.160 1.00 86.12 419 ARG A C 1
ATOM 3316 O O . ARG A 1 419 ? 5.662 22.049 -3.986 1.00 86.12 419 ARG A O 1
ATOM 3323 N N . GLN A 1 420 ? 6.511 24.058 -3.459 1.00 83.81 420 GLN A N 1
ATOM 3324 C CA . GLN A 1 420 ? 7.141 24.272 -4.751 1.00 83.81 420 GLN A CA 1
ATOM 3325 C C . GLN A 1 420 ? 8.467 23.514 -4.789 1.00 83.81 420 GLN A C 1
ATOM 3327 O O . GLN A 1 420 ? 9.284 23.638 -3.875 1.00 83.81 420 GLN A O 1
ATOM 3332 N N . THR A 1 421 ? 8.684 22.776 -5.866 1.00 75.75 421 THR A N 1
ATOM 3333 C CA . THR A 1 421 ? 9.816 21.867 -6.034 1.00 75.75 421 THR A CA 1
ATOM 3334 C C . THR A 1 421 ? 10.355 21.943 -7.465 1.00 75.75 421 THR A C 1
ATOM 3336 O O . THR A 1 421 ? 9.704 22.492 -8.356 1.00 75.75 421 THR A O 1
ATOM 3339 N N . THR A 1 422 ? 11.583 21.464 -7.653 1.00 74.88 422 THR A N 1
ATOM 3340 C CA . THR A 1 422 ? 12.228 21.267 -8.952 1.00 74.88 422 THR A CA 1
ATOM 3341 C C . THR A 1 422 ? 12.659 19.816 -9.042 1.00 74.88 422 THR A C 1
ATOM 3343 O O . THR A 1 422 ? 13.179 19.285 -8.062 1.00 74.88 422 THR A O 1
ATOM 3346 N N . TYR A 1 423 ? 12.508 19.220 -10.213 1.00 77.56 423 TYR A N 1
ATOM 3347 C CA . TYR A 1 423 ? 12.886 17.837 -10.468 1.00 77.56 423 TYR A CA 1
ATOM 3348 C C . TYR A 1 423 ? 14.132 17.804 -11.340 1.00 77.56 423 TYR A C 1
ATOM 3350 O O . TYR A 1 423 ? 14.350 18.715 -12.141 1.00 77.56 423 TYR A O 1
ATOM 3358 N N . ASP A 1 424 ? 14.956 16.782 -11.146 1.00 76.69 424 ASP A N 1
ATOM 3359 C CA . ASP A 1 424 ? 16.055 16.500 -12.056 1.00 76.69 424 ASP A CA 1
ATOM 3360 C C . ASP A 1 424 ? 15.523 15.628 -13.197 1.00 76.69 424 ASP A C 1
ATOM 3362 O O . ASP A 1 424 ? 15.231 14.449 -12.992 1.00 76.69 424 ASP A O 1
ATOM 3366 N N . GLU A 1 425 ? 15.326 16.234 -14.370 1.00 73.50 425 GLU A N 1
ATOM 3367 C CA . GLU A 1 425 ? 14.767 15.567 -15.557 1.00 73.50 425 GLU A CA 1
ATOM 3368 C C . GLU A 1 425 ? 15.649 14.406 -16.052 1.00 73.50 425 GLU A C 1
ATOM 3370 O O . GLU A 1 425 ? 15.188 13.605 -16.857 1.00 73.50 425 GLU A O 1
ATOM 3375 N N . GLU A 1 426 ? 16.894 14.273 -15.568 1.00 80.62 426 GLU A N 1
ATOM 3376 C CA . GLU A 1 426 ? 17.752 13.133 -15.910 1.00 80.62 426 GLU A CA 1
ATOM 3377 C C . GLU A 1 426 ? 17.301 11.824 -15.250 1.00 80.62 426 GLU A C 1
ATOM 3379 O O . GLU A 1 426 ? 17.643 10.763 -15.744 1.00 80.62 426 GLU A O 1
ATOM 3384 N N . VAL A 1 427 ? 16.546 11.864 -14.148 1.00 87.69 427 VAL A N 1
ATOM 3385 C CA . VAL A 1 427 ? 16.102 10.643 -13.439 1.00 87.69 427 VAL A CA 1
ATOM 3386 C C . VAL A 1 427 ? 14.614 10.635 -13.128 1.00 87.69 427 VAL A C 1
ATOM 3388 O O . VAL A 1 427 ? 14.036 9.564 -12.953 1.00 87.69 427 VAL A O 1
ATOM 3391 N N . PHE A 1 428 ? 13.984 11.807 -13.037 1.00 89.69 428 PHE A N 1
ATOM 3392 C CA . PHE A 1 428 ? 12.541 11.923 -12.904 1.00 89.69 428 PHE A CA 1
ATOM 3393 C C . PHE A 1 428 ? 11.899 11.896 -14.284 1.00 89.69 428 PHE A C 1
ATOM 3395 O O . PHE A 1 428 ? 12.050 12.842 -15.052 1.00 89.69 428 PHE A O 1
ATOM 3402 N N . ALA A 1 429 ? 11.125 10.845 -14.548 1.00 89.81 429 ALA A N 1
ATOM 3403 C CA . ALA A 1 429 ? 10.295 10.758 -15.741 1.00 89.81 429 ALA A CA 1
ATOM 3404 C C . ALA A 1 429 ? 9.168 11.801 -15.703 1.00 89.81 429 ALA A C 1
ATOM 3406 O O . ALA A 1 429 ? 8.813 12.382 -16.725 1.00 89.81 429 ALA A O 1
ATOM 3407 N N . GLN A 1 430 ? 8.628 12.088 -14.512 1.00 89.31 430 GLN A N 1
ATOM 3408 C CA . GLN A 1 430 ? 7.656 13.162 -14.327 1.00 89.31 430 GLN A CA 1
ATOM 3409 C C . GLN A 1 430 ? 7.662 13.697 -12.893 1.00 89.31 430 GLN A C 1
ATOM 3411 O O . GLN A 1 430 ? 7.828 12.959 -11.922 1.00 89.31 430 GLN A O 1
ATOM 3416 N N . GLY A 1 431 ? 7.390 14.993 -12.750 1.00 88.19 431 GLY A N 1
ATOM 3417 C CA . GLY A 1 431 ? 7.092 15.639 -11.473 1.00 88.19 431 GLY A CA 1
ATOM 3418 C C . GLY A 1 431 ? 5.998 16.694 -11.618 1.00 88.19 431 GLY A C 1
ATOM 3419 O O . GLY A 1 431 ? 5.721 17.132 -12.728 1.00 88.19 431 GLY A O 1
ATOM 3420 N N . PHE A 1 432 ? 5.367 17.086 -10.511 1.00 86.62 432 PHE A N 1
ATOM 3421 C CA . PHE A 1 432 ? 4.269 18.061 -10.459 1.00 86.62 432 PHE A CA 1
ATOM 3422 C C . PHE A 1 432 ? 4.554 19.143 -9.421 1.00 86.62 432 PHE A C 1
ATOM 3424 O O . PHE A 1 432 ? 4.492 18.899 -8.216 1.00 86.62 432 PHE A O 1
ATOM 3431 N N . SER A 1 433 ? 4.839 20.363 -9.868 1.00 76.12 433 SER A N 1
ATOM 3432 C CA . SER A 1 433 ? 5.150 21.486 -8.981 1.00 76.12 433 SER A CA 1
ATOM 3433 C C . SER A 1 433 ? 3.995 22.487 -8.880 1.00 76.12 433 SER A C 1
ATOM 3435 O O . SER A 1 433 ? 3.061 22.506 -9.674 1.00 76.12 433 SER A O 1
ATOM 3437 N N . LEU A 1 434 ? 4.074 23.389 -7.897 1.00 75.25 434 LEU A N 1
ATOM 3438 C CA . LEU A 1 434 ? 3.186 24.558 -7.820 1.00 75.25 434 LEU A CA 1
ATOM 3439 C C . LEU A 1 434 ? 3.463 25.594 -8.926 1.00 75.25 434 LEU A C 1
ATOM 3441 O O . LEU A 1 434 ? 2.728 26.579 -9.034 1.00 75.25 434 LEU A O 1
ATOM 3445 N N . ASP A 1 435 ? 4.531 25.424 -9.712 1.00 67.88 435 ASP A N 1
ATOM 3446 C CA . ASP A 1 435 ? 4.728 26.193 -10.936 1.00 67.88 435 ASP A CA 1
ATOM 3447 C C . ASP A 1 435 ? 4.084 25.505 -12.148 1.00 67.88 435 ASP A C 1
ATOM 3449 O O . ASP A 1 435 ? 4.080 24.288 -12.282 1.00 67.88 435 ASP A O 1
ATOM 3453 N N . GLU A 1 436 ? 3.522 26.303 -13.057 1.00 55.69 436 GLU A N 1
ATOM 3454 C CA . GLU A 1 436 ? 2.746 25.809 -14.205 1.00 55.69 436 GLU A CA 1
ATOM 3455 C C . GLU A 1 436 ? 3.593 25.048 -15.252 1.00 55.69 436 GLU A C 1
ATOM 3457 O O . GLU A 1 436 ? 3.062 24.664 -16.292 1.00 55.69 436 GLU A O 1
ATOM 3462 N N . SER A 1 437 ? 4.904 24.860 -15.036 1.00 61.47 437 SER A N 1
ATOM 3463 C CA . SER A 1 437 ? 5.804 24.298 -16.052 1.00 61.47 437 SER A CA 1
ATOM 3464 C C . SER A 1 437 ? 5.800 22.769 -16.126 1.00 61.47 437 SER A C 1
ATOM 3466 O O . SER A 1 437 ? 6.215 22.225 -17.144 1.00 61.47 437 SER A O 1
ATOM 3468 N N . THR A 1 438 ? 5.279 22.096 -15.096 1.00 63.97 438 THR A N 1
ATOM 3469 C CA . THR A 1 438 ? 5.318 20.628 -14.937 1.00 63.97 438 THR A CA 1
ATOM 3470 C C . THR A 1 438 ? 3.930 19.992 -14.726 1.00 63.97 438 THR A C 1
ATOM 3472 O O . THR A 1 438 ? 3.823 18.801 -14.467 1.00 63.97 438 THR A O 1
ATOM 3475 N N . GLY A 1 439 ? 2.851 20.773 -14.882 1.00 67.19 439 GLY A N 1
ATOM 3476 C CA . GLY A 1 439 ? 1.470 20.379 -14.553 1.00 67.19 439 GLY A CA 1
ATOM 3477 C C . GLY A 1 439 ? 1.017 20.905 -13.179 1.00 67.19 439 GLY A C 1
ATOM 3478 O O . GLY A 1 439 ? 1.858 21.313 -12.382 1.00 67.19 439 GLY A O 1
ATOM 3479 N N . PRO A 1 440 ? -0.300 20.976 -12.890 1.00 78.19 440 PRO A N 1
ATOM 3480 C CA . PRO A 1 440 ? -0.778 21.506 -11.614 1.00 78.19 440 PRO A CA 1
ATOM 3481 C C . PRO A 1 440 ? -0.520 20.516 -10.472 1.00 78.19 440 PRO A C 1
ATOM 3483 O O . PRO A 1 440 ? -0.927 19.363 -10.552 1.00 78.19 440 PRO A O 1
ATOM 3486 N N . LEU A 1 441 ? 0.106 20.976 -9.387 1.00 85.69 441 LEU A N 1
ATOM 3487 C CA . LEU A 1 441 ? 0.171 20.226 -8.131 1.00 85.69 441 LEU A CA 1
ATOM 3488 C C . LEU A 1 441 ? -1.072 20.500 -7.266 1.00 85.69 441 LEU A C 1
ATOM 3490 O O . LEU A 1 441 ? -1.350 21.636 -6.876 1.00 85.69 441 LEU A O 1
ATOM 3494 N N . GLU A 1 442 ? -1.790 19.431 -6.937 1.00 91.50 442 GLU A N 1
ATOM 3495 C CA . GLU A 1 442 ? -3.029 19.393 -6.156 1.00 91.50 442 GLU A CA 1
ATOM 3496 C C . GLU A 1 442 ? -2.970 18.360 -5.011 1.00 91.50 442 GLU A C 1
ATOM 3498 O O . GLU A 1 442 ? -2.151 17.442 -4.989 1.00 91.50 442 GLU A O 1
ATOM 3503 N N . TYR A 1 443 ? -3.878 18.478 -4.044 1.00 95.31 443 TYR A N 1
ATOM 3504 C CA . TYR A 1 443 ? -4.052 17.445 -3.020 1.00 95.31 443 TYR A CA 1
ATOM 3505 C C . TYR A 1 443 ? -4.653 16.176 -3.626 1.00 95.31 443 TYR A C 1
ATOM 3507 O O . TYR A 1 443 ? -5.563 16.251 -4.454 1.00 95.31 443 TYR A O 1
ATOM 3515 N N . GLY A 1 444 ? -4.180 15.012 -3.194 1.00 96.94 444 GLY A N 1
ATOM 3516 C CA . GLY A 1 444 ? -4.514 13.761 -3.861 1.00 96.94 444 GLY A CA 1
ATOM 3517 C C . GLY A 1 444 ? -3.854 12.545 -3.237 1.00 96.94 444 GLY A C 1
ATOM 3518 O O . GLY A 1 444 ? -3.478 12.548 -2.065 1.00 96.94 444 GLY A O 1
ATOM 3519 N N . PHE A 1 445 ? -3.729 11.507 -4.050 1.00 98.44 445 PHE A N 1
ATOM 3520 C CA . PHE A 1 445 ? -3.026 10.270 -3.733 1.00 98.44 445 PHE A CA 1
ATOM 3521 C C . PHE A 1 445 ? -2.542 9.611 -5.031 1.00 98.44 445 PHE A C 1
ATOM 3523 O O . PHE A 1 445 ? -3.068 9.888 -6.113 1.00 98.44 445 PHE A O 1
ATOM 3530 N N . ALA A 1 446 ? -1.551 8.728 -4.920 1.00 98.56 446 ALA A N 1
ATOM 3531 C CA . ALA A 1 446 ? -1.249 7.769 -5.974 1.00 98.56 446 ALA A CA 1
ATOM 3532 C C . ALA A 1 446 ? -2.283 6.642 -5.889 1.00 98.56 446 ALA A C 1
ATOM 3534 O O . ALA A 1 446 ? -2.333 5.946 -4.878 1.00 98.56 446 ALA A O 1
ATOM 3535 N N . GLN A 1 447 ? -3.118 6.468 -6.906 1.00 98.75 447 GLN A N 1
ATOM 3536 C CA . GLN A 1 447 ? -3.891 5.242 -7.074 1.00 98.75 447 GLN A CA 1
ATOM 3537 C C . GLN A 1 447 ? -3.024 4.225 -7.805 1.00 98.75 447 GLN A C 1
ATOM 3539 O O . GLN A 1 447 ? -2.418 4.564 -8.819 1.00 98.75 447 GLN A O 1
ATOM 3544 N N . VAL A 1 448 ? -2.970 3.000 -7.297 1.00 98.75 448 VAL A N 1
ATOM 3545 C CA . VAL A 1 448 ? -2.304 1.882 -7.958 1.00 98.75 448 VAL A CA 1
ATOM 3546 C C . VAL A 1 448 ? -3.348 0.816 -8.241 1.00 98.75 448 VAL A C 1
ATOM 3548 O O . VAL A 1 448 ? -3.898 0.225 -7.311 1.00 98.75 448 VAL A O 1
ATOM 3551 N N . ASP A 1 449 ? -3.622 0.597 -9.521 1.00 98.12 449 ASP A N 1
ATOM 3552 C CA . ASP A 1 449 ? -4.470 -0.485 -10.006 1.00 98.12 449 ASP A CA 1
ATOM 3553 C C . ASP A 1 449 ? -3.582 -1.684 -10.336 1.00 98.12 449 ASP A C 1
ATOM 3555 O O . ASP A 1 449 ? -2.634 -1.585 -11.120 1.00 98.12 449 ASP A O 1
ATOM 3559 N N . VAL A 1 450 ? -3.875 -2.818 -9.708 1.00 95.94 450 VAL A N 1
ATOM 3560 C CA . VAL A 1 450 ? -3.087 -4.041 -9.810 1.00 95.94 450 VAL A CA 1
ATOM 3561 C C . VAL A 1 450 ? -3.879 -5.081 -10.577 1.00 95.94 450 VAL A C 1
ATOM 3563 O O . VAL A 1 450 ? -5.001 -5.429 -10.214 1.00 95.94 450 VAL A O 1
ATOM 3566 N N . THR A 1 451 ? -3.264 -5.623 -11.619 1.00 87.88 451 THR A N 1
ATOM 3567 C CA . THR A 1 451 ? -3.745 -6.791 -12.358 1.00 87.88 451 THR A CA 1
ATOM 3568 C C . THR A 1 451 ? -2.632 -7.840 -12.416 1.00 87.88 451 THR A C 1
ATOM 3570 O O . THR A 1 451 ? -1.495 -7.558 -12.035 1.00 87.88 451 THR A O 1
ATOM 3573 N N . PRO A 1 452 ? -2.884 -9.054 -12.922 1.00 80.19 452 PRO A N 1
ATOM 3574 C CA . PRO A 1 452 ? -1.821 -10.047 -13.088 1.00 80.19 452 PRO A CA 1
ATOM 3575 C C . PRO A 1 452 ? -0.711 -9.639 -14.064 1.00 80.19 452 PRO A C 1
ATOM 3577 O O . PRO A 1 452 ? 0.381 -10.201 -14.005 1.00 80.19 452 PRO A O 1
ATOM 3580 N N . HIS A 1 453 ? -0.983 -8.678 -14.950 1.00 79.06 453 HIS A N 1
ATOM 3581 C CA . HIS A 1 453 ? -0.120 -8.339 -16.088 1.00 79.06 453 HIS A CA 1
ATOM 3582 C C . HIS A 1 453 ? 0.393 -6.911 -16.028 1.00 79.06 453 HIS A C 1
ATOM 3584 O O . HIS A 1 453 ? 1.309 -6.553 -16.758 1.00 79.06 453 HIS A O 1
ATOM 3590 N N . LYS A 1 454 ? -0.211 -6.087 -15.173 1.00 87.31 454 LYS A N 1
ATOM 3591 C CA . LYS A 1 454 ? 0.051 -4.662 -15.155 1.00 87.31 454 LYS A CA 1
ATOM 3592 C C . LYS A 1 454 ? -0.154 -4.040 -13.784 1.00 87.31 454 LYS A C 1
ATOM 3594 O O . LYS A 1 454 ? -1.159 -4.327 -13.127 1.00 87.31 454 LYS A O 1
ATOM 3599 N N . LEU A 1 455 ? 0.760 -3.146 -13.417 1.00 95.88 455 LEU A N 1
ATOM 3600 C CA . LEU A 1 455 ? 0.545 -2.101 -12.421 1.00 95.88 455 LEU A CA 1
ATOM 3601 C C . LEU A 1 455 ? 0.285 -0.789 -13.154 1.00 95.88 455 LEU A C 1
ATOM 3603 O O . LEU A 1 455 ? 1.127 -0.358 -13.934 1.00 95.88 455 LEU A O 1
ATOM 3607 N N . THR A 1 456 ? -0.834 -0.128 -12.885 1.00 96.75 456 THR A N 1
ATOM 3608 C CA . THR A 1 456 ? -1.087 1.232 -13.377 1.00 96.75 456 THR A CA 1
ATOM 3609 C C . THR A 1 456 ? -1.056 2.192 -12.199 1.00 96.75 456 THR A C 1
ATOM 3611 O O . THR A 1 456 ? -1.828 2.042 -11.255 1.00 96.75 456 THR A O 1
ATOM 3614 N N . VAL A 1 457 ? -0.171 3.187 -12.245 1.00 98.50 457 VAL A N 1
ATOM 3615 C CA . VAL A 1 457 ? -0.004 4.183 -11.181 1.00 98.50 457 VAL A CA 1
ATOM 3616 C C . VAL A 1 457 ? -0.511 5.527 -11.679 1.00 98.50 457 VAL A C 1
ATOM 3618 O O . VAL A 1 457 ? -0.003 6.061 -12.660 1.00 98.50 457 VAL A O 1
ATOM 3621 N N . SER A 1 458 ? -1.506 6.083 -10.992 1.00 97.62 458 SER A N 1
ATOM 3622 C CA . SER A 1 458 ? -2.196 7.312 -11.388 1.00 97.62 458 SER A CA 1
ATOM 3623 C C . SER A 1 458 ? -2.170 8.354 -10.274 1.00 97.62 458 SER A C 1
ATOM 3625 O O . SER A 1 458 ? -2.529 8.075 -9.130 1.00 97.62 458 SER A O 1
ATOM 3627 N N . TYR A 1 459 ? -1.823 9.592 -10.606 1.00 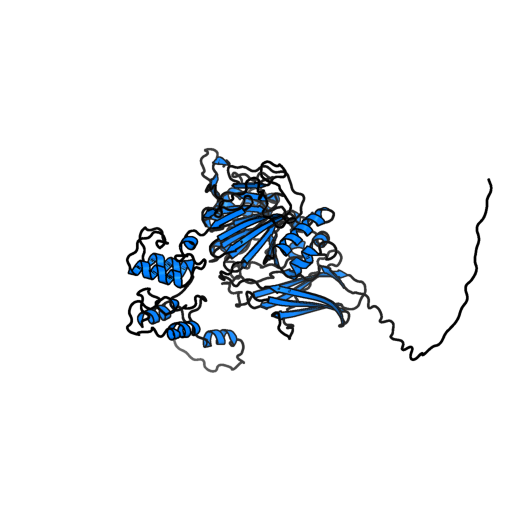96.56 459 TYR A N 1
ATOM 3628 C CA . TYR A 1 459 ? -1.991 10.738 -9.724 1.00 96.56 459 TYR A CA 1
ATOM 3629 C C . TYR A 1 459 ? -3.450 11.207 -9.751 1.00 96.56 459 TYR A C 1
ATOM 3631 O O . TYR A 1 459 ? -3.873 11.897 -10.680 1.00 96.56 459 TYR A O 1
ATOM 3639 N N . ILE A 1 460 ? -4.220 10.869 -8.715 1.00 96.69 460 ILE A N 1
ATOM 3640 C CA . ILE A 1 460 ? -5.633 11.246 -8.608 1.00 96.69 460 ILE A CA 1
ATOM 3641 C C . ILE A 1 460 ? -5.798 12.526 -7.785 1.00 96.69 460 ILE A C 1
ATOM 3643 O O . ILE A 1 460 ? -5.396 12.596 -6.620 1.00 96.69 460 ILE A O 1
ATOM 3647 N N . SER A 1 461 ? -6.450 13.532 -8.375 1.00 95.19 461 SER A N 1
ATOM 3648 C CA . SER A 1 461 ? -6.892 14.738 -7.666 1.00 95.19 461 SER A CA 1
ATOM 3649 C C . SER A 1 461 ? -8.019 14.375 -6.707 1.00 95.19 461 SER A C 1
ATOM 3651 O O . SER A 1 461 ? -9.083 13.912 -7.121 1.00 95.19 461 SER A O 1
ATOM 3653 N N . ALA A 1 462 ? -7.826 14.632 -5.415 1.00 95.56 462 ALA A N 1
ATOM 3654 C CA . ALA A 1 462 ? -8.837 14.330 -4.407 1.00 95.56 462 ALA A CA 1
ATOM 3655 C C . ALA A 1 462 ? -10.103 15.194 -4.546 1.00 95.56 462 ALA A C 1
ATOM 3657 O O . ALA A 1 462 ? -11.181 14.792 -4.113 1.00 95.56 462 ALA A O 1
ATOM 3658 N N . GLU A 1 463 ? -9.984 16.388 -5.134 1.00 91.81 463 GLU A N 1
ATOM 3659 C CA . GLU A 1 463 ? -11.118 17.297 -5.322 1.00 91.81 463 GLU A CA 1
ATOM 3660 C C . GLU A 1 463 ? -11.988 16.892 -6.518 1.00 91.81 463 GLU A C 1
ATOM 3662 O O . GLU A 1 463 ? -13.216 16.994 -6.452 1.00 91.81 463 GLU A O 1
ATOM 3667 N N . THR A 1 464 ? -11.370 16.428 -7.608 1.00 92.75 464 THR A N 1
ATOM 3668 C CA . THR A 1 464 ? -12.078 16.159 -8.871 1.00 92.75 464 THR A CA 1
ATOM 3669 C C . THR A 1 464 ? -12.288 14.675 -9.163 1.00 92.75 464 THR A C 1
ATOM 3671 O O . THR A 1 464 ? -13.198 14.340 -9.921 1.00 92.75 464 THR A O 1
ATOM 3674 N N . GLY A 1 465 ? -11.475 13.793 -8.576 1.00 92.81 465 GLY A N 1
ATOM 3675 C CA . GLY A 1 465 ? -11.414 12.368 -8.904 1.00 92.81 465 GLY A CA 1
ATOM 3676 C C . GLY A 1 465 ? -10.781 12.068 -10.268 1.00 92.81 465 GLY A C 1
ATOM 3677 O O . GLY A 1 465 ? -10.858 10.934 -10.726 1.00 92.81 465 GLY A O 1
ATOM 3678 N N . ALA A 1 466 ? -10.202 13.068 -10.940 1.00 91.19 466 ALA A N 1
ATOM 3679 C CA . ALA A 1 466 ? -9.555 12.906 -12.238 1.00 91.19 466 ALA A CA 1
ATOM 3680 C C . ALA A 1 466 ? -8.048 12.653 -12.095 1.00 91.19 466 ALA A C 1
ATOM 3682 O O . ALA A 1 466 ? -7.433 13.056 -11.102 1.00 91.19 466 ALA A O 1
ATOM 3683 N N . ILE A 1 467 ? -7.458 12.047 -13.128 1.00 91.19 467 ILE A N 1
ATOM 3684 C CA . ILE A 1 467 ? -6.004 11.965 -13.280 1.00 91.19 467 ILE A CA 1
ATOM 3685 C C . ILE A 1 467 ? -5.467 13.378 -13.531 1.00 91.19 467 ILE A C 1
ATOM 3687 O O . ILE A 1 467 ? -5.916 14.089 -14.436 1.00 91.19 467 ILE A O 1
ATOM 3691 N N . VAL A 1 468 ? -4.514 13.808 -12.711 1.00 87.44 468 VAL A N 1
ATOM 3692 C CA . VAL A 1 468 ? -3.936 15.150 -12.788 1.00 87.44 468 VAL A CA 1
ATOM 3693 C C . VAL A 1 468 ? -3.098 15.301 -14.056 1.00 87.44 468 VAL A C 1
ATOM 3695 O O . VAL A 1 468 ? -2.394 14.391 -14.480 1.00 87.44 468 VAL A O 1
ATOM 3698 N N . GLY A 1 469 ? -3.179 16.475 -14.686 1.00 71.75 469 GLY A N 1
ATOM 3699 C CA . GLY A 1 469 ? -2.470 16.759 -15.935 1.00 71.75 469 GLY A CA 1
ATOM 3700 C C . GLY A 1 469 ? -3.220 16.354 -17.206 1.00 71.75 469 GLY A C 1
ATOM 3701 O O . GLY A 1 469 ? -2.802 16.759 -18.291 1.00 71.75 469 GLY A O 1
ATOM 3702 N N . ASP A 1 470 ? -4.372 15.681 -17.097 1.00 65.50 470 ASP A N 1
ATOM 3703 C CA . ASP A 1 470 ? -5.303 15.471 -18.213 1.00 65.50 470 ASP A CA 1
ATOM 3704 C C . ASP A 1 470 ? -6.036 16.783 -18.564 1.00 65.50 470 ASP A C 1
ATOM 3706 O O . ASP A 1 470 ? -7.214 17.009 -18.278 1.00 65.50 470 ASP A O 1
ATOM 3710 N N . THR A 1 471 ? -5.301 17.727 -19.156 1.00 47.97 471 THR A N 1
ATOM 3711 C CA . THR A 1 471 ? -5.898 18.901 -19.791 1.00 47.97 471 THR A CA 1
ATOM 3712 C C . THR A 1 471 ? -5.949 18.676 -21.290 1.00 47.97 471 THR A C 1
ATOM 3714 O O . THR A 1 471 ? -5.053 19.038 -22.048 1.00 47.97 471 THR A O 1
ATOM 3717 N N . ASN A 1 472 ? -7.066 18.118 -21.743 1.00 42.06 472 ASN A N 1
ATOM 3718 C CA . ASN A 1 472 ? -7.504 18.232 -23.125 1.00 42.06 472 ASN A CA 1
ATOM 3719 C C . ASN A 1 472 ? -7.442 19.700 -23.597 1.00 42.06 472 ASN A C 1
ATOM 3721 O O . ASN A 1 472 ? -8.386 20.471 -23.408 1.00 42.06 472 ASN A O 1
ATOM 3725 N N . GLN A 1 473 ? -6.354 20.091 -24.265 1.00 40.91 473 GLN A N 1
ATOM 3726 C CA . GLN A 1 473 ? -6.369 21.234 -25.178 1.00 40.91 473 GLN A CA 1
ATOM 3727 C C . GLN A 1 473 ? -6.342 20.834 -26.651 1.00 40.91 473 GLN A C 1
ATOM 3729 O O . GLN A 1 473 ? -6.617 21.709 -27.463 1.00 40.91 473 GLN A O 1
ATOM 3734 N N . ASN A 1 474 ? -6.124 19.561 -27.020 1.00 39.31 474 ASN A N 1
ATOM 3735 C CA . ASN A 1 474 ? -6.181 19.134 -28.429 1.00 39.31 474 ASN A CA 1
ATOM 3736 C C . ASN A 1 474 ? -6.644 17.681 -28.700 1.00 39.31 474 ASN A C 1
ATOM 3738 O O . ASN A 1 474 ? -6.312 17.153 -29.750 1.00 39.31 474 ASN A O 1
ATOM 3742 N N . GLY A 1 475 ? -7.470 17.065 -27.845 1.00 40.84 475 GLY A N 1
ATOM 3743 C CA . GLY A 1 475 ? -8.492 16.079 -28.255 1.00 40.84 475 GLY A CA 1
ATOM 3744 C C . GLY A 1 475 ? -8.094 14.910 -29.170 1.00 40.84 475 GLY A C 1
ATOM 3745 O O . GLY A 1 475 ? -8.936 14.470 -29.953 1.00 40.84 475 GLY A O 1
ATOM 3746 N N . VAL A 1 476 ? -6.859 14.423 -29.091 1.00 42.06 476 VAL A N 1
ATOM 3747 C CA . VAL A 1 476 ? -6.432 13.125 -29.623 1.00 42.06 476 VAL A CA 1
ATOM 3748 C C . VAL A 1 476 ? -5.435 12.585 -28.605 1.00 42.06 476 VAL A C 1
ATOM 3750 O O . VAL A 1 476 ? -4.288 13.022 -28.595 1.00 42.06 476 VAL A O 1
ATOM 3753 N N . MET A 1 477 ? -5.908 11.735 -27.697 1.00 46.75 477 MET A N 1
ATOM 3754 C CA . MET A 1 477 ? -5.021 10.768 -27.056 1.00 46.75 477 MET A CA 1
ATOM 3755 C C . MET A 1 477 ? -4.819 9.647 -28.079 1.00 46.75 477 MET A C 1
ATOM 3757 O O . MET A 1 477 ? -5.759 9.340 -28.821 1.00 46.75 477 MET A O 1
ATOM 3761 N N . ASP A 1 478 ? -3.610 9.104 -28.179 1.00 47.00 478 ASP A N 1
ATOM 3762 C CA . ASP A 1 478 ? -3.473 7.752 -28.719 1.00 47.00 478 ASP A CA 1
ATOM 3763 C C . ASP A 1 478 ? -4.137 6.830 -27.690 1.00 47.00 478 ASP A C 1
ATOM 3765 O O . ASP A 1 478 ? -3.882 6.983 -26.496 1.00 47.00 478 ASP A O 1
ATOM 3769 N N . ASP A 1 479 ? -5.053 5.958 -28.115 1.00 50.81 479 ASP A N 1
ATOM 3770 C CA . ASP A 1 479 ? -5.833 5.120 -27.184 1.00 50.81 479 ASP A CA 1
ATOM 3771 C C . ASP A 1 479 ? -4.941 4.095 -26.438 1.00 50.81 479 ASP A C 1
ATOM 3773 O O . ASP A 1 479 ? -5.398 3.481 -25.475 1.00 50.81 479 ASP A O 1
ATOM 3777 N N . ASP A 1 480 ? -3.676 3.961 -26.856 1.00 58.00 480 ASP A N 1
ATOM 3778 C CA . ASP A 1 480 ? -2.695 2.991 -26.360 1.00 58.00 480 ASP A CA 1
ATOM 3779 C C . ASP A 1 480 ? -1.658 3.599 -25.377 1.00 58.00 480 ASP A C 1
ATOM 3781 O O . ASP A 1 480 ? -0.797 2.878 -24.888 1.00 58.00 480 ASP A O 1
ATOM 3785 N N . GLU A 1 481 ? -1.738 4.899 -25.050 1.00 59.81 481 GLU A N 1
ATOM 3786 C CA . GLU A 1 481 ? -0.732 5.623 -24.245 1.00 59.81 481 GLU A CA 1
ATOM 3787 C C . GLU A 1 481 ? -1.275 6.102 -22.877 1.00 59.81 481 GLU A C 1
ATOM 3789 O O . GLU A 1 481 ? -2.343 6.728 -22.819 1.00 59.81 481 GLU A O 1
ATOM 3794 N N . PRO A 1 482 ? -0.537 5.914 -21.763 1.00 67.19 482 PRO A N 1
ATOM 3795 C CA . PRO A 1 482 ? -0.893 6.447 -20.447 1.00 67.19 482 PRO A CA 1
ATOM 3796 C C . PRO A 1 482 ? -1.180 7.962 -20.418 1.00 67.19 482 PRO A C 1
ATOM 3798 O O . PRO A 1 482 ? -0.606 8.774 -21.153 1.00 67.19 482 PRO A O 1
ATOM 3801 N N . SER A 1 483 ? -2.040 8.398 -19.488 1.00 75.12 483 SER A N 1
ATOM 3802 C CA . SER A 1 483 ? -2.319 9.832 -19.247 1.00 75.12 483 SER A CA 1
ATOM 3803 C C . SER A 1 483 ? -1.128 10.569 -18.617 1.00 75.12 483 SER A C 1
ATOM 3805 O O . SER A 1 483 ? -0.293 9.951 -17.977 1.00 75.12 483 SER A O 1
ATOM 3807 N N . PHE A 1 484 ? -1.019 11.899 -18.759 1.00 81.56 484 PHE A N 1
ATOM 3808 C CA . PHE A 1 484 ? 0.160 12.667 -18.286 1.00 81.56 484 PHE A CA 1
ATOM 3809 C C . PHE A 1 484 ? 0.512 12.449 -16.803 1.00 81.56 484 PHE A C 1
ATOM 3811 O O . PHE A 1 484 ? 1.683 12.410 -16.452 1.00 81.56 484 PHE A O 1
ATOM 3818 N N . GLY A 1 485 ? -0.489 12.289 -15.935 1.00 87.44 485 GLY A N 1
ATOM 3819 C CA . GLY A 1 485 ? -0.316 11.934 -14.521 1.00 87.44 485 GLY A CA 1
ATOM 3820 C C . GLY A 1 485 ? -0.342 10.440 -14.238 1.00 87.44 485 GLY A C 1
ATOM 3821 O O . GLY A 1 485 ? -0.749 10.055 -13.146 1.00 87.44 485 GLY A O 1
ATOM 3822 N N . GLN A 1 486 ? 0.006 9.606 -15.212 1.00 93.31 486 GLN A N 1
ATOM 3823 C CA . GLN A 1 486 ? -0.086 8.158 -15.132 1.00 93.31 486 GLN A CA 1
ATOM 3824 C C . GLN A 1 486 ? 1.102 7.494 -15.837 1.00 93.31 486 GLN A C 1
ATOM 3826 O O . GLN A 1 486 ? 1.598 7.992 -16.849 1.00 93.31 486 GLN A O 1
ATOM 3831 N N . PHE A 1 487 ? 1.527 6.359 -15.295 1.00 94.69 487 PHE A N 1
ATOM 3832 C CA . PHE A 1 487 ? 2.436 5.420 -15.944 1.00 94.69 487 PHE A CA 1
ATOM 3833 C C . PHE A 1 487 ? 1.997 3.987 -15.636 1.00 94.69 487 PHE A C 1
ATOM 3835 O O . PHE A 1 487 ? 1.190 3.752 -14.726 1.00 94.69 487 PHE A O 1
ATOM 3842 N N . GLU A 1 488 ? 2.540 3.026 -16.370 1.00 94.75 488 GLU A N 1
ATOM 3843 C CA . GLU A 1 488 ? 2.332 1.609 -16.109 1.00 94.75 488 GLU A CA 1
ATOM 3844 C C . GLU A 1 488 ? 3.629 0.806 -16.063 1.00 94.75 488 GLU A C 1
ATOM 3846 O O . GLU A 1 488 ? 4.648 1.206 -16.616 1.00 94.75 488 GLU A O 1
ATOM 3851 N N . ILE A 1 489 ? 3.586 -0.310 -15.335 1.00 94.19 489 ILE A N 1
ATOM 3852 C CA . ILE A 1 489 ? 4.594 -1.367 -15.377 1.00 94.19 489 ILE A CA 1
ATOM 3853 C C . ILE A 1 489 ? 3.902 -2.599 -15.938 1.00 94.19 489 ILE A C 1
ATOM 3855 O O . ILE A 1 489 ? 2.969 -3.117 -15.314 1.00 94.19 489 ILE A O 1
ATOM 3859 N N . VAL A 1 490 ? 4.347 -3.059 -17.098 1.00 89.62 490 VAL A N 1
ATOM 3860 C CA . VAL A 1 490 ? 3.738 -4.153 -17.846 1.00 89.62 490 VAL A CA 1
ATOM 3861 C C . VAL A 1 490 ? 4.632 -5.376 -17.763 1.00 89.62 490 VAL A C 1
ATOM 3863 O O . VAL A 1 490 ? 5.841 -5.327 -17.968 1.00 89.62 490 VAL A O 1
ATOM 3866 N N . ASP A 1 491 ? 4.028 -6.515 -17.463 1.00 83.38 491 ASP A N 1
ATOM 3867 C CA . ASP A 1 491 ? 4.662 -7.791 -17.723 1.00 83.38 491 ASP A CA 1
ATOM 3868 C C . ASP A 1 491 ? 4.436 -8.166 -19.192 1.00 83.38 491 ASP A C 1
ATOM 3870 O O . ASP A 1 491 ? 3.441 -8.805 -19.543 1.00 83.38 491 ASP A O 1
ATOM 3874 N N . GLU A 1 492 ? 5.350 -7.726 -20.059 1.00 69.31 492 GLU A N 1
ATOM 3875 C CA . GLU A 1 492 ? 5.286 -7.957 -21.505 1.00 69.31 492 GLU A CA 1
ATOM 3876 C C . GLU A 1 492 ? 5.193 -9.445 -21.877 1.00 69.31 492 GLU A C 1
ATOM 3878 O O . GLU A 1 492 ? 4.577 -9.799 -22.886 1.00 69.31 492 GLU A O 1
ATOM 3883 N N . LEU A 1 493 ? 5.797 -10.326 -21.071 1.00 65.19 493 LEU A N 1
ATOM 3884 C CA . LEU A 1 493 ? 5.731 -11.772 -21.275 1.00 65.19 493 LEU A CA 1
ATOM 3885 C C . LEU A 1 493 ? 4.291 -12.258 -21.151 1.00 65.19 493 LEU A C 1
ATOM 3887 O O . LEU A 1 493 ? 3.845 -13.087 -21.944 1.00 65.19 493 LEU A O 1
ATOM 3891 N N . ILE A 1 494 ? 3.556 -11.722 -20.179 1.00 63.56 494 ILE A N 1
ATOM 3892 C CA . ILE A 1 494 ? 2.160 -12.082 -20.013 1.00 63.56 494 ILE A CA 1
ATOM 3893 C C . ILE A 1 494 ? 1.243 -11.330 -20.987 1.00 63.56 494 ILE A C 1
ATOM 3895 O O . ILE A 1 494 ? 0.302 -11.925 -21.500 1.00 63.56 494 ILE A O 1
ATOM 3899 N N . ALA A 1 495 ? 1.527 -10.071 -21.324 1.00 65.19 495 ALA A N 1
ATOM 3900 C CA . ALA A 1 495 ? 0.762 -9.357 -22.351 1.00 65.19 495 ALA A CA 1
ATOM 3901 C C . ALA A 1 495 ? 0.787 -10.081 -23.714 1.00 65.19 495 ALA A C 1
ATOM 3903 O O . ALA A 1 495 ? -0.186 -10.029 -24.459 1.00 65.19 495 ALA A O 1
ATOM 3904 N N . LYS A 1 496 ? 1.873 -10.806 -24.024 1.00 71.81 496 LYS A N 1
ATOM 3905 C CA . LYS A 1 496 ? 1.980 -11.659 -25.222 1.00 71.81 496 LYS A CA 1
ATOM 3906 C C . LYS A 1 496 ? 1.168 -12.950 -25.139 1.00 71.81 496 LYS A C 1
ATOM 3908 O O . LYS A 1 496 ? 0.901 -13.532 -26.183 1.00 71.81 496 LYS A O 1
ATOM 3913 N N . ALA A 1 497 ? 0.823 -13.409 -23.938 1.00 81.69 497 ALA A N 1
ATOM 3914 C CA . ALA A 1 497 ? 0.238 -14.724 -23.700 1.00 81.69 497 ALA A CA 1
ATOM 3915 C C . ALA A 1 497 ? -1.283 -14.808 -23.907 1.00 81.69 497 ALA A C 1
ATOM 3917 O O . ALA A 1 497 ? -1.798 -15.922 -23.955 1.00 81.69 497 ALA A O 1
ATOM 3918 N N . ASP A 1 498 ? -1.983 -13.680 -24.066 1.00 85.56 498 ASP A N 1
ATOM 3919 C CA . ASP A 1 498 ? -3.342 -13.656 -24.628 1.00 85.56 498 ASP A CA 1
ATOM 3920 C C . ASP A 1 498 ? -3.233 -13.818 -26.153 1.00 85.56 498 ASP A C 1
ATOM 3922 O O . ASP A 1 498 ? -3.009 -12.863 -26.900 1.00 85.56 498 ASP A O 1
ATOM 3926 N N . PHE A 1 499 ? -3.295 -15.056 -26.640 1.00 88.81 499 PHE A N 1
ATOM 3927 C CA . PHE A 1 499 ? -3.073 -15.342 -28.058 1.00 88.81 499 PHE A CA 1
ATOM 3928 C C . PHE A 1 499 ? -4.320 -15.155 -28.914 1.00 88.81 499 PHE A C 1
ATOM 3930 O O . PHE A 1 499 ? -4.197 -15.134 -30.155 1.00 88.81 499 PHE A O 1
ATOM 3937 N N . ASN A 1 500 ? -5.488 -15.089 -28.275 1.00 87.38 500 ASN A N 1
ATOM 3938 C CA . ASN A 1 500 ? -6.791 -15.015 -28.920 1.00 87.38 500 ASN A CA 1
ATOM 3939 C C . ASN A 1 500 ? -7.429 -13.606 -28.849 1.00 87.38 500 ASN A C 1
ATOM 3941 O O . ASN A 1 500 ? -8.445 -13.380 -29.518 1.00 87.38 500 ASN A O 1
ATOM 3945 N N . ASP A 1 501 ? -6.775 -12.670 -28.152 1.00 83.38 501 ASP A N 1
ATOM 3946 C CA . ASP A 1 501 ? -7.148 -11.267 -27.953 1.00 83.38 501 ASP A CA 1
ATOM 3947 C C . ASP A 1 501 ? -8.535 -11.100 -27.288 1.00 83.38 501 ASP A C 1
ATOM 3949 O O . ASP A 1 501 ? -9.289 -10.172 -27.622 1.00 83.38 501 ASP A O 1
ATOM 3953 N N . ASP A 1 502 ? -8.928 -12.015 -26.393 1.00 80.06 502 ASP A N 1
ATOM 3954 C CA . ASP A 1 502 ? -10.212 -11.958 -25.681 1.00 80.06 502 ASP A CA 1
ATOM 3955 C C . ASP A 1 502 ? -10.146 -11.248 -24.317 1.00 80.06 502 ASP A C 1
ATOM 3957 O O . ASP A 1 502 ? -11.194 -10.958 -23.718 1.00 80.06 502 ASP A O 1
ATOM 3961 N N . GLY A 1 503 ? -8.942 -10.862 -23.885 1.00 70.88 503 GLY A N 1
ATOM 3962 C CA . GLY A 1 503 ? -8.671 -10.135 -22.650 1.00 70.88 503 GLY A CA 1
ATOM 3963 C C . GLY A 1 503 ? -8.567 -11.024 -21.410 1.00 70.88 503 GLY A C 1
ATOM 3964 O O . GLY A 1 503 ? -8.474 -10.490 -20.300 1.00 70.88 503 GLY A O 1
ATOM 3965 N N . ALA A 1 504 ? -8.610 -12.347 -21.565 1.00 78.06 504 ALA A N 1
ATOM 3966 C CA . ALA A 1 504 ? -8.305 -13.317 -20.528 1.00 78.06 504 ALA A CA 1
ATOM 3967 C C . ALA A 1 504 ? -7.139 -14.201 -20.975 1.00 78.06 504 ALA A C 1
ATOM 3969 O O . ALA A 1 504 ? -7.010 -14.533 -22.141 1.00 78.06 504 ALA A O 1
ATOM 3970 N N . ILE A 1 505 ? -6.305 -14.606 -20.019 1.00 83.69 505 ILE A N 1
ATOM 3971 C CA . ILE A 1 505 ? -5.293 -15.634 -20.258 1.00 83.69 505 ILE A CA 1
ATOM 3972 C C . ILE A 1 505 ? -5.770 -16.875 -19.533 1.00 83.69 505 ILE A C 1
ATOM 3974 O O . ILE A 1 505 ? -5.825 -16.892 -18.298 1.00 83.69 505 ILE A O 1
ATOM 3978 N N . ASP A 1 506 ? -6.187 -17.885 -20.288 1.00 88.19 506 ASP A N 1
ATOM 3979 C CA . ASP A 1 506 ? -6.786 -19.095 -19.739 1.00 88.19 506 ASP A CA 1
ATOM 3980 C C . ASP A 1 506 ? -6.436 -20.366 -20.547 1.00 88.19 506 ASP A C 1
ATOM 3982 O O . ASP A 1 506 ? -5.459 -20.433 -21.293 1.00 88.19 506 ASP A O 1
ATOM 3986 N N . HIS A 1 507 ? -7.190 -21.445 -20.331 1.00 91.75 507 HIS A N 1
ATOM 3987 C CA . HIS A 1 507 ? -7.036 -22.704 -21.063 1.00 91.75 507 HIS A CA 1
ATOM 3988 C C . HIS A 1 507 ? -7.118 -22.570 -22.594 1.00 91.75 507 HIS A C 1
ATOM 3990 O O . HIS A 1 507 ? -6.531 -23.394 -23.289 1.00 91.75 507 HIS A O 1
ATOM 3996 N N . LEU A 1 508 ? -7.813 -21.564 -23.127 1.00 94.56 508 LEU A N 1
ATOM 3997 C CA . LEU A 1 508 ? -7.927 -21.324 -24.563 1.00 94.56 508 LEU A CA 1
ATOM 3998 C C . LEU A 1 508 ? -6.594 -20.869 -25.165 1.00 94.56 508 LEU A C 1
ATOM 4000 O O . LEU A 1 508 ? -6.260 -21.291 -26.271 1.00 94.56 508 LEU A O 1
ATOM 4004 N N . ASP A 1 509 ? -5.797 -20.090 -24.434 1.00 93.75 509 ASP A N 1
ATOM 4005 C CA . ASP A 1 509 ? -4.451 -19.699 -24.865 1.00 93.75 509 ASP A CA 1
ATOM 4006 C C . ASP A 1 509 ? -3.484 -20.882 -24.822 1.00 93.75 509 ASP A C 1
ATOM 4008 O O . ASP A 1 509 ? -2.661 -21.055 -25.723 1.00 93.75 509 ASP A O 1
ATOM 4012 N N . LEU A 1 510 ? -3.624 -21.762 -23.821 1.00 93.69 510 LEU A N 1
ATOM 4013 C CA . LEU A 1 510 ? -2.893 -23.035 -23.795 1.00 93.69 510 LEU A CA 1
ATOM 4014 C C . LEU A 1 510 ? -3.245 -23.902 -25.005 1.00 93.69 510 LEU A C 1
ATOM 4016 O O . LEU A 1 510 ? -2.346 -24.451 -25.647 1.00 93.69 510 LEU A O 1
ATOM 4020 N N . ASP A 1 511 ? -4.531 -24.006 -25.336 1.00 95.94 511 ASP A N 1
ATOM 4021 C CA . ASP A 1 511 ? -5.005 -24.781 -26.481 1.00 95.94 511 ASP A CA 1
ATOM 4022 C C . ASP A 1 511 ? -4.472 -24.208 -27.804 1.00 95.94 511 ASP A C 1
ATOM 4024 O O . ASP A 1 511 ? -4.023 -24.966 -28.676 1.00 95.94 511 ASP A O 1
ATOM 4028 N N . ASP A 1 512 ? -4.460 -22.880 -27.946 1.00 96.06 512 ASP A N 1
ATOM 4029 C CA . ASP A 1 512 ? -3.904 -22.185 -29.108 1.00 96.06 512 ASP A CA 1
ATOM 4030 C C . ASP A 1 512 ? -2.390 -22.396 -29.234 1.00 96.06 512 ASP A C 1
ATOM 4032 O O . ASP A 1 512 ? -1.902 -22.698 -30.333 1.00 96.06 512 ASP A O 1
ATOM 4036 N N . LEU A 1 513 ? -1.648 -22.331 -28.125 1.00 95.62 513 LEU A N 1
ATOM 4037 C CA . LEU A 1 513 ? -0.207 -22.578 -28.099 1.00 95.62 513 LEU A CA 1
ATOM 4038 C C . LEU A 1 513 ? 0.136 -24.027 -28.426 1.00 95.62 513 LEU A C 1
ATOM 4040 O O . LEU A 1 513 ? 0.970 -24.286 -29.294 1.00 95.62 513 LEU A O 1
ATOM 4044 N N . PHE A 1 514 ? -0.535 -24.998 -27.806 1.00 96.69 514 PHE A N 1
ATOM 4045 C CA . PHE A 1 514 ? -0.325 -26.404 -28.140 1.00 96.69 514 PHE A CA 1
ATOM 4046 C C . PHE A 1 514 ? -0.691 -26.691 -29.594 1.00 96.69 514 PHE A C 1
ATOM 4048 O O . PHE A 1 514 ? 0.031 -27.408 -30.294 1.00 96.69 514 PHE A O 1
ATOM 4055 N N . ALA A 1 515 ? -1.759 -26.081 -30.112 1.00 95.88 515 ALA A N 1
ATOM 4056 C CA . ALA A 1 515 ? -2.088 -26.179 -31.525 1.00 95.88 515 ALA A CA 1
ATOM 4057 C C . ALA A 1 515 ? -0.999 -25.569 -32.425 1.00 95.88 515 ALA A C 1
ATOM 4059 O O . ALA A 1 515 ? -0.744 -26.126 -33.500 1.00 95.88 515 ALA A O 1
ATOM 4060 N N . ALA A 1 516 ? -0.364 -24.466 -32.022 1.00 95.69 516 ALA A N 1
ATOM 4061 C CA . ALA A 1 516 ? 0.759 -23.848 -32.726 1.00 95.69 516 ALA A CA 1
ATOM 4062 C C . ALA A 1 516 ? 1.997 -24.763 -32.729 1.00 95.69 516 ALA A C 1
ATOM 4064 O O . ALA A 1 516 ? 2.520 -25.078 -33.803 1.00 95.69 516 ALA A O 1
ATOM 4065 N N . ILE A 1 517 ? 2.375 -25.306 -31.567 1.00 96.31 517 ILE A N 1
ATOM 4066 C CA . ILE A 1 517 ? 3.483 -26.261 -31.400 1.00 96.31 517 ILE A CA 1
ATOM 4067 C C . ILE A 1 517 ? 3.261 -27.504 -32.273 1.00 96.31 517 ILE A C 1
ATOM 4069 O O . ILE A 1 517 ? 4.131 -27.891 -33.057 1.00 96.31 517 ILE A O 1
ATOM 4073 N N . ARG A 1 518 ? 2.064 -28.110 -32.231 1.00 95.25 518 ARG A N 1
ATOM 4074 C CA . ARG A 1 518 ? 1.717 -29.287 -33.056 1.00 95.25 518 ARG A CA 1
ATOM 4075 C C . ARG A 1 518 ? 1.801 -29.006 -34.558 1.00 95.25 518 ARG A C 1
ATOM 4077 O O . ARG A 1 518 ? 2.104 -29.909 -35.341 1.00 95.25 518 ARG A O 1
ATOM 4084 N N . LYS A 1 519 ? 1.517 -27.770 -34.981 1.00 95.56 519 LYS A N 1
ATOM 4085 C CA . LYS A 1 519 ? 1.612 -27.337 -36.386 1.00 95.56 519 LYS A CA 1
ATOM 4086 C C . LYS A 1 519 ? 3.037 -26.966 -36.802 1.00 95.56 519 LYS A C 1
ATOM 4088 O O . LYS A 1 519 ? 3.269 -26.846 -38.007 1.00 95.56 519 LYS A O 1
ATOM 4093 N N . GLY A 1 520 ? 3.965 -26.816 -35.855 1.00 93.00 520 GLY A N 1
ATOM 4094 C CA . GLY A 1 520 ? 5.279 -26.227 -36.102 1.00 93.00 520 GLY A CA 1
ATOM 4095 C C . GLY A 1 520 ? 5.159 -24.779 -36.574 1.00 93.00 520 GLY A C 1
ATOM 4096 O O . GLY A 1 520 ? 5.803 -24.404 -37.556 1.00 93.00 520 GLY A O 1
ATOM 4097 N N . ASP A 1 521 ? 4.249 -24.017 -35.958 1.00 93.62 521 ASP A N 1
ATOM 4098 C CA . ASP A 1 521 ? 4.170 -22.570 -36.156 1.00 93.62 521 ASP A CA 1
ATOM 4099 C C . ASP A 1 521 ? 5.471 -21.909 -35.670 1.00 93.62 521 ASP A C 1
ATOM 4101 O O . ASP A 1 521 ? 6.215 -22.474 -34.879 1.00 93.62 521 ASP A O 1
ATOM 4105 N N . SER A 1 522 ? 5.765 -20.723 -36.182 1.00 91.25 522 SER A N 1
ATOM 4106 C CA . SER A 1 522 ? 6.920 -19.915 -35.785 1.00 91.25 522 SER A CA 1
ATOM 4107 C C . SER A 1 522 ? 6.534 -18.440 -35.656 1.00 91.25 522 SER A C 1
ATOM 4109 O O . SER A 1 522 ? 7.366 -17.550 -35.851 1.00 91.25 522 SER A O 1
ATOM 4111 N N . ALA A 1 523 ? 5.240 -18.154 -35.488 1.00 89.31 523 ALA A N 1
ATOM 4112 C CA . ALA A 1 523 ? 4.763 -16.810 -35.234 1.00 89.31 523 ALA A CA 1
ATOM 4113 C C . ALA A 1 523 ? 5.282 -16.348 -33.872 1.00 89.31 523 ALA A C 1
ATOM 4115 O O . ALA A 1 523 ? 5.018 -16.989 -32.862 1.00 89.31 523 ALA A O 1
ATOM 4116 N N . SER A 1 524 ? 5.951 -15.195 -33.854 1.00 85.31 524 SER A N 1
ATOM 4117 C CA . SER A 1 524 ? 6.567 -14.623 -32.651 1.00 85.31 524 SER A CA 1
ATOM 4118 C C . SER A 1 524 ? 5.587 -14.361 -31.511 1.00 85.31 524 SER A C 1
ATOM 4120 O O . SER A 1 524 ? 6.021 -14.150 -30.392 1.00 85.31 524 SER A O 1
ATOM 4122 N N . LYS A 1 525 ? 4.275 -14.350 -31.784 1.00 86.19 525 LYS A N 1
ATOM 4123 C CA . LYS A 1 525 ? 3.278 -14.245 -30.721 1.00 86.19 525 LYS A CA 1
ATOM 4124 C C . LYS A 1 525 ? 3.296 -15.461 -29.794 1.00 86.19 525 LYS A C 1
ATOM 4126 O O . LYS A 1 525 ? 3.045 -15.285 -28.626 1.00 86.19 525 LYS A O 1
ATOM 4131 N N . PHE A 1 526 ? 3.622 -16.653 -30.298 1.00 90.50 526 PHE A N 1
ATOM 4132 C CA . PHE A 1 526 ? 3.650 -17.894 -29.515 1.00 90.50 526 PHE A CA 1
ATOM 4133 C C . PHE A 1 526 ? 5.028 -18.208 -28.901 1.00 90.50 526 PHE A C 1
ATOM 4135 O O . PHE A 1 526 ? 5.145 -19.183 -28.168 1.00 90.50 526 PHE A O 1
ATOM 4142 N N . ASP A 1 527 ? 6.051 -17.415 -29.228 1.00 88.50 527 ASP A N 1
ATOM 4143 C CA . ASP A 1 527 ? 7.425 -17.534 -28.719 1.00 88.50 527 ASP A CA 1
ATOM 4144 C C . ASP A 1 527 ? 7.540 -16.681 -27.446 1.00 88.50 527 ASP A C 1
ATOM 4146 O O . ASP A 1 527 ? 7.882 -15.495 -27.487 1.00 88.50 527 ASP A O 1
ATOM 4150 N N . LEU A 1 528 ? 7.130 -17.267 -26.319 1.00 85.50 528 LEU A N 1
ATOM 4151 C CA . LEU A 1 528 ? 7.093 -16.607 -25.017 1.00 85.50 528 LEU A CA 1
ATOM 4152 C C . LEU A 1 528 ? 8.499 -16.482 -24.426 1.00 85.50 528 LEU A C 1
ATOM 4154 O O . LEU A 1 528 ? 8.804 -15.484 -23.781 1.00 85.50 528 LEU A O 1
ATOM 4158 N N . ASN A 1 529 ? 9.379 -17.461 -24.637 1.00 82.50 529 ASN A N 1
ATOM 4159 C CA . ASN A 1 529 ? 10.737 -17.404 -24.089 1.00 82.50 529 ASN A CA 1
ATOM 4160 C C . ASN A 1 529 ? 11.711 -16.546 -24.933 1.00 82.50 529 ASN A C 1
ATOM 4162 O O . ASN A 1 529 ? 12.831 -16.279 -24.483 1.00 82.50 529 ASN A O 1
ATOM 4166 N N . ILE A 1 530 ? 11.276 -16.085 -26.114 1.00 82.06 530 ILE A N 1
ATOM 4167 C CA . ILE A 1 530 ? 12.010 -15.238 -27.065 1.00 82.06 530 ILE A CA 1
ATOM 4168 C C . ILE A 1 530 ? 13.316 -15.909 -27.533 1.00 82.06 530 ILE A C 1
ATOM 4170 O O . ILE A 1 530 ? 14.330 -15.248 -27.793 1.00 82.06 530 ILE A O 1
ATOM 4174 N N . ASP A 1 531 ? 13.332 -17.239 -27.631 1.00 85.69 531 ASP A N 1
ATOM 4175 C CA . ASP A 1 531 ? 14.482 -17.992 -28.139 1.00 85.69 531 ASP A CA 1
ATOM 4176 C C . ASP A 1 531 ? 14.446 -18.196 -29.666 1.00 85.69 531 ASP A C 1
ATOM 4178 O O . ASP A 1 531 ? 15.457 -18.587 -30.269 1.00 85.69 531 ASP A O 1
ATOM 4182 N N . GLY A 1 532 ? 13.334 -17.809 -30.301 1.00 87.06 532 GLY A N 1
ATOM 4183 C CA . GLY A 1 532 ? 13.106 -17.878 -31.739 1.00 87.06 532 GLY A CA 1
ATOM 4184 C C . GLY A 1 532 ? 12.427 -19.165 -32.211 1.00 87.06 532 GLY A C 1
ATOM 4185 O O . GLY A 1 532 ? 12.221 -19.310 -33.422 1.00 87.06 532 GLY A O 1
ATOM 4186 N N . GLU A 1 533 ? 12.094 -20.088 -31.311 1.00 93.00 533 GLU A N 1
ATOM 4187 C CA . GLU A 1 533 ? 11.355 -21.318 -31.584 1.00 93.00 533 GLU A CA 1
ATOM 4188 C C . GLU A 1 533 ? 10.014 -21.307 -30.824 1.00 93.00 533 GLU A C 1
ATOM 4190 O O . GLU A 1 533 ? 9.890 -20.694 -29.778 1.00 93.00 533 GLU A O 1
ATOM 4195 N N . VAL A 1 534 ? 8.987 -21.971 -31.368 1.00 94.75 534 VAL A N 1
ATOM 4196 C CA . VAL A 1 534 ? 7.699 -22.163 -30.674 1.00 94.75 534 VAL A CA 1
ATOM 4197 C C . VAL A 1 534 ? 7.601 -23.630 -30.282 1.00 94.75 534 VAL A C 1
ATOM 4199 O O . VAL A 1 534 ? 7.326 -24.497 -31.126 1.00 94.75 534 VAL A O 1
ATOM 4202 N N . ASP A 1 535 ? 7.876 -23.933 -29.017 1.00 95.25 535 ASP A N 1
ATOM 4203 C CA . ASP A 1 535 ? 7.979 -25.298 -28.521 1.00 95.25 535 ASP A CA 1
ATOM 4204 C C . ASP A 1 535 ? 7.435 -25.507 -27.093 1.00 95.25 535 ASP A C 1
ATOM 4206 O O . ASP A 1 535 ? 6.691 -24.712 -26.524 1.00 95.25 535 ASP A O 1
ATOM 4210 N N . GLN A 1 536 ? 7.720 -26.679 -26.524 1.00 93.19 536 GLN A N 1
ATOM 4211 C CA . GLN A 1 536 ? 7.230 -27.067 -25.197 1.00 93.19 536 GLN A CA 1
ATOM 4212 C C . GLN A 1 536 ? 7.783 -26.188 -24.061 1.00 93.19 536 GLN A C 1
ATOM 4214 O O . GLN A 1 536 ? 7.245 -26.218 -22.954 1.00 93.19 536 GLN A O 1
ATOM 4219 N N . SER A 1 537 ? 8.843 -25.422 -24.312 1.00 92.19 537 SER A N 1
ATOM 4220 C CA . SER A 1 537 ? 9.389 -24.423 -23.395 1.00 92.19 537 SER A CA 1
ATOM 4221 C C . SER A 1 537 ? 8.436 -23.235 -23.261 1.00 92.19 537 SER A C 1
ATOM 4223 O O . SER A 1 537 ? 8.190 -22.799 -22.139 1.00 92.19 537 SER A O 1
ATOM 4225 N N . ASP A 1 538 ? 7.808 -22.788 -24.351 1.00 92.38 538 ASP A N 1
ATOM 4226 C CA . ASP A 1 538 ? 6.770 -21.748 -24.311 1.00 92.38 538 ASP A CA 1
ATOM 4227 C C . ASP A 1 538 ? 5.529 -22.243 -23.577 1.00 92.38 538 ASP A C 1
ATOM 4229 O O . ASP A 1 538 ? 4.996 -21.563 -22.701 1.00 92.38 538 ASP A O 1
ATOM 4233 N N . ALA A 1 539 ? 5.104 -23.480 -23.859 1.00 91.50 539 ALA A N 1
ATOM 4234 C CA . ALA A 1 539 ? 3.990 -24.092 -23.140 1.00 91.50 539 ALA A CA 1
ATOM 4235 C C . ALA A 1 539 ? 4.282 -24.244 -21.641 1.00 91.50 539 ALA A C 1
ATOM 4237 O O . ALA A 1 539 ? 3.370 -24.145 -20.818 1.00 91.50 539 ALA A O 1
ATOM 4238 N N . PHE A 1 540 ? 5.547 -24.469 -21.269 1.00 87.75 540 PHE A N 1
ATOM 4239 C CA . PHE A 1 540 ? 5.965 -24.491 -19.873 1.00 87.75 540 PHE A CA 1
ATOM 4240 C C . PHE A 1 540 ? 5.810 -23.119 -19.215 1.00 87.75 540 PHE A C 1
ATOM 4242 O O . PHE A 1 540 ? 5.285 -23.075 -18.102 1.00 87.75 540 PHE A O 1
ATOM 4249 N N . ILE A 1 541 ? 6.211 -22.037 -19.892 1.00 84.25 541 ILE A N 1
ATOM 4250 C CA . ILE A 1 541 ? 6.024 -20.664 -19.403 1.00 84.25 541 ILE A CA 1
ATOM 4251 C C . ILE A 1 541 ? 4.535 -20.370 -19.230 1.00 84.25 541 ILE A C 1
ATOM 4253 O O . ILE A 1 541 ? 4.109 -20.022 -18.129 1.00 84.25 541 ILE A O 1
ATOM 4257 N N . LEU A 1 542 ? 3.721 -20.581 -20.272 1.00 88.12 542 LEU A N 1
ATOM 4258 C CA . LEU A 1 542 ? 2.293 -20.269 -20.209 1.00 88.12 542 LEU A CA 1
ATOM 4259 C C . LEU A 1 542 ? 1.593 -21.034 -19.085 1.00 88.12 542 LEU A C 1
ATOM 4261 O O . LEU A 1 542 ? 0.867 -20.447 -18.288 1.00 88.12 542 LEU A O 1
ATOM 4265 N N . ARG A 1 543 ? 1.833 -22.343 -18.965 1.00 88.56 543 ARG A N 1
ATOM 4266 C CA . ARG A 1 543 ? 1.160 -23.132 -17.928 1.00 88.56 543 ARG A CA 1
ATOM 4267 C C . ARG A 1 543 ? 1.705 -22.843 -16.529 1.00 88.56 543 ARG A C 1
ATOM 4269 O O . ARG A 1 543 ? 0.920 -22.734 -15.602 1.00 88.56 543 ARG A O 1
ATOM 4276 N N . SER A 1 544 ? 3.023 -22.742 -16.356 1.00 78.62 544 SER A N 1
ATOM 4277 C CA . SER A 1 544 ? 3.647 -22.771 -15.022 1.00 78.62 544 SER A CA 1
ATOM 4278 C C . SER A 1 544 ? 3.852 -21.374 -14.457 1.00 78.62 544 SER A C 1
ATOM 4280 O O . SER A 1 544 ? 3.572 -21.152 -13.282 1.00 78.62 544 SER A O 1
ATOM 4282 N N . ASP A 1 545 ? 4.314 -20.447 -15.294 1.00 73.56 545 ASP A N 1
ATOM 4283 C CA . ASP A 1 545 ? 4.752 -19.119 -14.864 1.00 73.56 545 ASP A CA 1
ATOM 4284 C C . ASP A 1 545 ? 3.622 -18.091 -15.010 1.00 73.56 545 ASP A C 1
ATOM 4286 O O . ASP A 1 545 ? 3.524 -17.159 -14.210 1.00 73.56 545 ASP A O 1
ATOM 4290 N N . ILE A 1 546 ? 2.745 -18.281 -16.004 1.00 77.75 546 ILE A N 1
ATOM 4291 C CA . ILE A 1 546 ? 1.632 -17.370 -16.293 1.00 77.75 546 ILE A CA 1
ATOM 4292 C C . ILE A 1 546 ? 0.332 -17.854 -15.641 1.00 77.75 546 ILE A C 1
ATOM 4294 O O . ILE A 1 546 ? -0.222 -17.162 -14.790 1.00 77.75 546 ILE A O 1
ATOM 4298 N N . LEU A 1 547 ? -0.142 -19.052 -15.993 1.00 82.00 547 LEU A N 1
ATOM 4299 C CA . LEU A 1 547 ? -1.412 -19.595 -15.493 1.00 82.00 547 LEU A CA 1
ATOM 4300 C C . LEU A 1 547 ? -1.301 -20.268 -14.123 1.00 82.00 547 LEU A C 1
ATOM 4302 O O . LEU A 1 547 ? -2.322 -20.552 -13.503 1.00 82.00 547 LEU A O 1
ATOM 4306 N N . GLN A 1 548 ? -0.080 -20.572 -13.670 1.00 79.00 548 GLN A N 1
ATOM 4307 C CA . GLN A 1 548 ? 0.186 -21.399 -12.482 1.00 79.00 548 GLN A CA 1
ATOM 4308 C C . GLN A 1 548 ? -0.589 -22.735 -12.472 1.00 79.00 548 GLN A C 1
ATOM 4310 O O . GLN A 1 548 ? -0.832 -23.345 -11.427 1.00 79.00 548 GLN A O 1
ATOM 4315 N N . ALA A 1 549 ? -0.938 -23.217 -13.661 1.00 84.50 549 ALA A N 1
ATOM 4316 C CA . ALA A 1 549 ? -1.688 -24.424 -13.913 1.00 84.50 549 ALA A CA 1
ATOM 4317 C C . ALA A 1 549 ? -0.773 -25.644 -13.820 1.00 84.50 549 ALA A C 1
ATOM 4319 O O . ALA A 1 549 ? 0.311 -25.711 -14.408 1.00 84.50 549 ALA A O 1
ATOM 4320 N N . ARG A 1 550 ? -1.238 -26.669 -13.109 1.00 87.88 550 ARG A N 1
ATOM 4321 C CA . ARG A 1 550 ? -0.563 -27.970 -13.065 1.00 87.88 550 ARG A CA 1
ATOM 4322 C C . ARG A 1 550 ? -1.348 -28.983 -13.885 1.00 87.88 550 ARG A C 1
ATOM 4324 O O . ARG A 1 550 ? -2.574 -28.926 -13.874 1.00 87.88 550 ARG A O 1
ATOM 4331 N N . PRO A 1 551 ? -0.690 -29.971 -14.516 1.00 93.19 551 PRO A N 1
ATOM 4332 C CA . PRO A 1 551 ? -1.400 -31.091 -15.121 1.00 93.19 551 PRO A CA 1
ATOM 4333 C C . PRO A 1 551 ? -2.406 -31.688 -14.134 1.00 93.19 551 PRO A C 1
ATOM 4335 O O . PRO A 1 551 ? -2.022 -32.068 -13.027 1.00 93.19 551 PRO A O 1
ATOM 4338 N N . GLY A 1 552 ? -3.680 -31.757 -14.506 1.00 92.75 552 GLY A N 1
ATOM 4339 C CA . GLY A 1 552 ? -4.759 -32.161 -13.602 1.00 92.75 552 GLY A CA 1
ATOM 4340 C C . GLY A 1 552 ? -5.687 -31.031 -13.159 1.00 92.75 552 GLY A C 1
ATOM 4341 O O . GLY A 1 552 ? -6.824 -31.329 -12.822 1.00 92.75 552 GLY A O 1
ATOM 4342 N N . ASP A 1 553 ? -5.244 -29.775 -13.173 1.00 93.31 553 ASP A N 1
ATOM 4343 C CA . ASP A 1 553 ? -6.055 -28.592 -12.851 1.00 93.31 553 ASP A CA 1
ATOM 4344 C C . ASP A 1 553 ? -6.809 -28.123 -14.106 1.00 93.31 553 ASP A C 1
ATOM 4346 O O . ASP A 1 553 ? -6.334 -27.298 -14.887 1.00 93.31 553 ASP A O 1
ATOM 4350 N N . ALA A 1 554 ? -7.962 -28.740 -14.362 1.00 93.31 554 ALA A N 1
ATOM 4351 C CA . ALA A 1 554 ? -8.726 -28.539 -15.593 1.00 93.31 554 ALA A CA 1
ATOM 4352 C C . ALA A 1 554 ? -9.591 -27.272 -15.554 1.00 93.31 554 ALA A C 1
ATOM 4354 O O . ALA A 1 554 ? -10.078 -26.829 -16.596 1.00 93.31 554 ALA A O 1
ATOM 4355 N N . ASN A 1 555 ? -9.846 -26.721 -14.364 1.00 88.38 555 ASN A N 1
ATOM 4356 C CA . ASN A 1 555 ? -10.633 -25.503 -14.177 1.00 88.38 555 ASN A CA 1
ATOM 4357 C C . ASN A 1 555 ? -9.791 -24.276 -13.787 1.00 88.38 555 ASN A C 1
ATOM 4359 O O . ASN A 1 555 ? -10.388 -23.216 -13.596 1.00 88.38 555 ASN A O 1
ATOM 4363 N N . LEU A 1 556 ? -8.463 -24.423 -13.715 1.00 86.38 556 LEU A N 1
ATOM 4364 C CA . LEU A 1 556 ? -7.493 -23.381 -13.372 1.00 86.38 556 LEU A CA 1
ATOM 4365 C C . LEU A 1 556 ? -7.754 -22.757 -11.994 1.00 86.38 556 LEU A C 1
ATOM 4367 O O . LEU A 1 556 ? -7.575 -21.556 -11.802 1.00 86.38 556 LEU A O 1
ATOM 4371 N N . ASP A 1 557 ? -8.219 -23.560 -11.031 1.00 79.19 557 ASP A N 1
ATOM 4372 C CA . ASP A 1 557 ? -8.436 -23.101 -9.653 1.00 79.19 557 ASP A CA 1
ATOM 4373 C C . ASP A 1 557 ? -7.219 -23.313 -8.734 1.00 79.19 557 ASP A C 1
ATOM 4375 O O . ASP A 1 557 ? -7.287 -23.058 -7.527 1.00 79.19 557 ASP A O 1
ATOM 4379 N N . GLY A 1 558 ? -6.095 -23.746 -9.314 1.00 79.88 558 GLY A N 1
ATOM 4380 C CA . GLY A 1 558 ? -4.825 -23.996 -8.643 1.00 79.88 558 GLY A CA 1
ATOM 4381 C C . GLY A 1 558 ? -4.775 -25.340 -7.914 1.00 79.88 558 GLY A C 1
ATOM 4382 O O . GLY A 1 558 ? -3.759 -25.664 -7.287 1.00 79.88 558 GLY A O 1
ATOM 4383 N N . LEU A 1 559 ? -5.850 -26.138 -7.948 1.00 82.62 559 LEU A N 1
ATOM 4384 C CA . LEU A 1 559 ? -5.955 -27.406 -7.231 1.00 82.62 559 LEU A CA 1
ATOM 4385 C C . LEU A 1 559 ? -6.305 -28.546 -8.187 1.00 82.62 559 LEU A C 1
ATOM 4387 O O . LEU A 1 559 ? -7.334 -28.529 -8.836 1.00 82.62 559 LEU A O 1
ATOM 4391 N N . PHE A 1 560 ? -5.526 -29.631 -8.163 1.00 90.75 560 PHE A N 1
ATOM 4392 C CA . PHE A 1 560 ? -5.950 -30.883 -8.794 1.00 90.75 560 PHE A CA 1
ATOM 4393 C C . PHE A 1 560 ? -6.812 -31.708 -7.824 1.00 90.75 560 PHE A C 1
ATOM 4395 O O . PHE A 1 560 ? -6.287 -32.363 -6.911 1.00 90.75 560 PHE A O 1
ATOM 4402 N N . ASP A 1 561 ? -8.134 -31.721 -8.007 1.00 87.81 561 ASP A N 1
ATOM 4403 C CA . ASP A 1 561 ? -9.063 -32.503 -7.193 1.00 87.81 561 ASP A CA 1
ATOM 4404 C C . ASP A 1 561 ? -10.194 -33.201 -7.981 1.00 87.81 561 ASP A C 1
ATOM 4406 O O . ASP A 1 561 ? -10.138 -33.456 -9.184 1.00 87.81 561 ASP A O 1
ATOM 4410 N N . SER A 1 562 ? -11.212 -33.680 -7.261 1.00 92.00 562 SER A N 1
ATOM 4411 C CA . SER A 1 562 ? -12.338 -34.394 -7.870 1.00 92.00 562 SER A CA 1
ATOM 4412 C C . SER A 1 562 ? -13.186 -33.539 -8.816 1.00 92.00 562 SER A C 1
ATOM 4414 O O . SER A 1 562 ? -13.900 -34.106 -9.640 1.00 92.00 562 SER A O 1
ATOM 4416 N N . ARG A 1 563 ? -13.165 -32.211 -8.673 1.00 89.88 563 ARG A N 1
ATOM 4417 C CA . ARG A 1 563 ? -13.885 -31.263 -9.525 1.00 89.88 563 ARG A CA 1
ATOM 4418 C C . ARG A 1 563 ? -13.273 -31.262 -10.919 1.00 89.88 563 ARG A C 1
ATOM 4420 O O . ARG A 1 563 ? -14.037 -31.361 -11.872 1.00 89.88 563 ARG A O 1
ATOM 4427 N N . ASP A 1 564 ? -11.950 -31.319 -11.031 1.00 94.25 564 ASP A N 1
ATOM 4428 C CA . ASP A 1 564 ? -11.239 -31.439 -12.308 1.00 94.25 564 ASP A CA 1
ATOM 4429 C C . ASP A 1 564 ? -11.538 -32.748 -13.010 1.00 94.25 564 ASP A C 1
ATOM 4431 O O . ASP A 1 564 ? -11.918 -32.762 -14.176 1.00 94.25 564 ASP A O 1
ATOM 4435 N N . LEU A 1 565 ? -11.470 -33.860 -12.271 1.00 94.44 565 LEU A N 1
ATOM 4436 C CA . LEU A 1 565 ? -11.812 -35.170 -12.825 1.00 94.44 565 LEU A CA 1
ATOM 4437 C C . LEU A 1 565 ? -13.262 -35.201 -13.325 1.00 94.44 565 LEU A C 1
ATOM 4439 O O . LEU A 1 565 ? -13.561 -35.814 -14.345 1.00 94.44 565 LEU A O 1
ATOM 4443 N N . VAL A 1 566 ? -14.183 -34.545 -12.616 1.00 93.50 566 VAL A N 1
ATOM 4444 C CA . VAL A 1 566 ? -15.567 -34.411 -13.081 1.00 93.50 566 VAL A CA 1
ATOM 4445 C C . VAL A 1 566 ? -15.642 -33.546 -14.340 1.00 93.50 566 VAL A C 1
ATOM 4447 O O . VAL A 1 566 ? -16.384 -33.925 -15.243 1.00 93.50 566 VAL A O 1
ATOM 4450 N N . THR A 1 567 ? -14.892 -32.446 -14.421 1.00 92.31 567 THR A N 1
ATOM 4451 C CA . THR A 1 567 ? -14.816 -31.576 -15.605 1.00 92.31 567 THR A CA 1
ATOM 4452 C C . THR A 1 567 ? -14.339 -32.353 -16.835 1.00 92.31 567 THR A C 1
ATOM 4454 O O . THR A 1 567 ? -15.088 -32.443 -17.806 1.00 92.31 567 THR A O 1
ATOM 4457 N N . VAL A 1 568 ? -13.181 -33.017 -16.771 1.00 95.62 568 VAL A N 1
ATOM 4458 C CA . VAL A 1 568 ? -12.610 -33.738 -17.929 1.00 95.62 568 VAL A CA 1
ATOM 4459 C C . VAL A 1 568 ? -13.456 -34.944 -18.351 1.00 95.62 568 VAL A C 1
ATOM 4461 O O . VAL A 1 568 ? -13.591 -35.242 -19.527 1.00 95.62 568 VAL A O 1
ATOM 4464 N N . PHE A 1 569 ? -14.119 -35.651 -17.427 1.00 94.62 569 PHE A N 1
ATOM 4465 C CA . PHE A 1 569 ? -14.990 -36.772 -17.818 1.00 94.62 569 PHE A CA 1
ATOM 4466 C C . PHE A 1 569 ? -16.379 -36.334 -18.310 1.00 94.62 569 PHE A C 1
ATOM 4468 O O . PHE A 1 569 ? -17.130 -37.171 -18.822 1.00 94.62 569 PHE A O 1
ATOM 4475 N N . GLN A 1 570 ? -16.745 -35.056 -18.173 1.00 93.75 570 GLN A N 1
ATOM 4476 C CA . GLN A 1 570 ? -17.970 -34.512 -18.764 1.00 93.75 570 GLN A CA 1
ATOM 4477 C C . GLN A 1 570 ? -17.833 -34.235 -20.264 1.00 93.75 570 GLN A C 1
ATOM 4479 O O . GLN A 1 570 ? -18.852 -34.318 -20.954 1.00 93.75 570 GLN A O 1
ATOM 4484 N N . SER A 1 571 ? -16.622 -33.964 -20.766 1.00 90.69 571 SER A N 1
ATOM 4485 C CA . SER A 1 571 ? -16.360 -33.787 -22.204 1.00 90.69 571 SER A CA 1
ATOM 4486 C C . SER A 1 571 ? -16.565 -35.090 -22.988 1.00 90.69 571 SER A C 1
ATOM 4488 O O . SER A 1 571 ? -17.014 -35.072 -24.131 1.00 90.69 571 SER A O 1
ATOM 4490 N N . ALA A 1 572 ? -16.372 -36.232 -22.314 1.00 94.06 572 ALA A N 1
ATOM 4491 C CA . ALA A 1 572 ? -16.468 -37.585 -22.862 1.00 94.06 572 ALA A CA 1
ATOM 4492 C C . ALA A 1 572 ? -15.411 -37.913 -23.934 1.00 94.06 572 ALA A C 1
ATOM 4494 O O . ALA A 1 572 ? -15.667 -38.757 -24.792 1.00 94.06 572 ALA A O 1
ATOM 4495 N N . GLU A 1 573 ? -14.229 -37.303 -23.826 1.00 96.56 573 GLU A N 1
ATOM 4496 C CA . GLU A 1 573 ? -13.140 -37.441 -24.806 1.00 96.56 573 GLU A CA 1
ATOM 4497 C C . GLU A 1 573 ? -12.034 -38.422 -24.388 1.00 96.56 573 GLU A C 1
ATOM 4499 O O . GLU A 1 573 ? -11.196 -38.805 -25.197 1.00 96.56 573 GLU A O 1
ATOM 4504 N N . TYR A 1 574 ? -12.070 -38.922 -23.147 1.00 97.31 574 TYR A N 1
ATOM 4505 C CA . TYR A 1 574 ? -11.097 -39.908 -22.669 1.00 97.31 574 TYR A CA 1
ATOM 4506 C C . TYR A 1 574 ? -11.078 -41.181 -23.531 1.00 97.31 574 TYR A C 1
ATOM 4508 O O . TYR A 1 574 ? -12.029 -41.974 -23.492 1.00 97.31 574 TYR A O 1
ATOM 4516 N N . GLU A 1 575 ? -9.964 -41.420 -24.231 1.00 96.38 575 GLU A N 1
ATOM 4517 C CA . GLU A 1 575 ? -9.743 -42.596 -25.091 1.00 96.38 575 GLU A CA 1
ATOM 4518 C C . GLU A 1 575 ? -10.903 -42.831 -26.090 1.00 96.38 575 GLU A C 1
ATOM 4520 O O . GLU A 1 575 ? -11.297 -43.973 -26.365 1.00 96.38 575 GLU A O 1
ATOM 4525 N N . ASP A 1 576 ? -11.494 -41.756 -26.619 1.00 95.31 576 ASP A N 1
ATOM 4526 C CA . ASP A 1 576 ? -12.659 -41.824 -27.511 1.00 95.31 576 ASP A CA 1
ATOM 4527 C C . ASP A 1 576 ? -12.305 -42.247 -28.957 1.00 95.31 576 ASP A C 1
ATOM 4529 O O . ASP A 1 576 ? -13.168 -42.709 -29.718 1.00 95.31 576 ASP A O 1
ATOM 4533 N N . GLY A 1 577 ? -11.018 -42.176 -29.313 1.00 93.06 577 GLY A N 1
ATOM 4534 C CA . GLY A 1 577 ? -10.473 -42.525 -30.622 1.00 93.06 577 GLY A CA 1
ATOM 4535 C C . GLY A 1 577 ? -10.707 -41.470 -31.708 1.00 93.06 577 GLY A C 1
ATOM 4536 O O . GLY A 1 577 ? -10.541 -41.785 -32.894 1.00 93.06 577 GLY A O 1
ATOM 4537 N N . ILE A 1 578 ? -11.122 -40.262 -31.333 1.00 94.69 578 ILE A N 1
ATOM 4538 C CA . ILE A 1 578 ? -11.103 -39.060 -32.163 1.00 94.69 578 ILE A CA 1
ATOM 4539 C C . ILE A 1 578 ? -9.739 -38.394 -31.937 1.00 94.69 578 ILE A C 1
ATOM 4541 O O . ILE A 1 578 ? -9.200 -38.453 -30.847 1.00 94.69 578 ILE A O 1
ATOM 4545 N N . THR A 1 579 ? -9.122 -37.885 -33.006 1.00 94.88 579 THR A N 1
ATOM 4546 C CA . THR A 1 579 ? -7.782 -37.283 -32.928 1.00 94.88 579 THR A CA 1
ATOM 4547 C C . THR A 1 579 ? -7.890 -35.765 -32.943 1.00 94.88 579 THR A C 1
ATOM 4549 O O . THR A 1 579 ? -8.492 -35.221 -33.878 1.00 94.88 579 THR A O 1
ATOM 4552 N N . GLY A 1 580 ? -7.233 -35.095 -32.001 1.00 94.06 580 GLY A N 1
ATOM 4553 C CA . GLY A 1 580 ? -7.084 -33.647 -31.933 1.00 94.06 580 GLY A CA 1
ATOM 4554 C C . GLY A 1 580 ? -8.356 -32.918 -31.510 1.00 94.06 580 GLY A C 1
ATOM 4555 O O . GLY A 1 580 ? -8.581 -31.812 -32.007 1.00 94.06 580 GLY A O 1
ATOM 4556 N N . ASN A 1 581 ? -9.230 -33.549 -30.718 1.00 95.50 581 ASN A N 1
ATOM 4557 C CA . ASN A 1 581 ? -10.450 -32.914 -30.208 1.00 95.50 581 ASN A CA 1
ATOM 4558 C C . ASN A 1 581 ? -10.370 -32.461 -28.751 1.00 95.50 581 ASN A C 1
ATOM 4560 O O . ASN A 1 581 ? -11.291 -31.764 -28.347 1.00 95.50 581 ASN A O 1
ATOM 4564 N N . SER A 1 582 ? -9.297 -32.778 -28.025 1.00 96.94 582 SER A N 1
ATOM 4565 C CA . SER A 1 582 ? -9.142 -32.383 -26.626 1.00 96.94 582 SER A CA 1
ATOM 4566 C C . SER A 1 582 ? -8.239 -31.166 -26.464 1.00 96.94 582 SER A C 1
ATOM 4568 O O . SER A 1 582 ? -7.209 -31.047 -27.129 1.00 96.94 582 SER A O 1
ATOM 4570 N N . GLY A 1 583 ? -8.652 -30.266 -25.571 1.00 95.88 583 GLY A N 1
ATOM 4571 C CA . GLY A 1 583 ? -7.824 -29.202 -25.006 1.00 95.88 583 GLY A CA 1
ATOM 4572 C C . GLY A 1 583 ? -7.502 -29.444 -23.528 1.00 95.88 583 GLY A C 1
ATOM 4573 O O . GLY A 1 583 ? -7.883 -30.467 -22.943 1.00 95.88 583 GLY A O 1
ATOM 4574 N N . TRP A 1 584 ? -6.846 -28.480 -22.886 1.00 95.81 584 TRP A N 1
ATOM 4575 C CA . TRP A 1 584 ? -6.415 -28.555 -21.486 1.00 95.81 584 TRP A CA 1
ATOM 4576 C C . TRP A 1 584 ? -7.568 -28.884 -20.531 1.00 95.81 584 TRP A C 1
ATOM 4578 O O . TRP A 1 584 ? -7.459 -29.740 -19.648 1.00 95.81 584 TRP A O 1
ATOM 4588 N N . ARG A 1 585 ? -8.714 -28.224 -20.734 1.00 95.56 585 ARG A N 1
ATOM 4589 C CA . ARG A 1 585 ? -9.928 -28.417 -19.926 1.00 95.56 585 ARG A CA 1
ATOM 4590 C C . ARG A 1 585 ? -10.597 -29.771 -20.156 1.00 95.56 585 ARG A C 1
ATOM 4592 O O . ARG A 1 585 ? -11.308 -30.253 -19.271 1.00 95.56 585 ARG A O 1
ATOM 4599 N N . ASP A 1 586 ? -10.379 -30.371 -21.320 1.00 96.56 586 ASP A N 1
ATOM 4600 C CA . ASP A 1 586 ? -10.916 -31.683 -21.679 1.00 96.56 586 ASP A CA 1
ATOM 4601 C C . ASP A 1 586 ? -9.984 -32.828 -21.261 1.00 96.56 586 ASP A C 1
ATOM 4603 O O . ASP A 1 586 ? -10.436 -33.970 -21.184 1.00 96.56 586 ASP A O 1
ATOM 4607 N N . GLY A 1 587 ? -8.733 -32.512 -20.903 1.00 95.69 587 GLY A N 1
ATOM 4608 C CA . GLY A 1 587 ? -7.761 -33.427 -20.306 1.00 95.69 587 GLY A CA 1
ATOM 4609 C C . GLY A 1 587 ? -6.454 -33.606 -21.086 1.00 95.69 587 GLY A C 1
ATOM 4610 O O . GLY A 1 587 ? -5.668 -34.458 -20.681 1.00 95.69 587 GLY A O 1
ATOM 4611 N N . ASP A 1 588 ? -6.213 -32.842 -22.158 1.00 96.81 588 ASP A N 1
ATOM 4612 C CA . ASP A 1 588 ? -4.939 -32.812 -22.905 1.00 96.81 588 ASP A CA 1
ATOM 4613 C C . ASP A 1 588 ? -3.885 -32.012 -22.115 1.00 96.81 588 ASP A C 1
ATOM 4615 O O . ASP A 1 588 ? -3.750 -30.796 -22.270 1.00 96.81 588 ASP A O 1
ATOM 4619 N N . TRP A 1 589 ? -3.175 -32.669 -21.194 1.00 95.12 589 TRP A N 1
ATOM 4620 C CA . TRP A 1 589 ? -2.196 -32.003 -20.320 1.00 95.12 589 TRP A CA 1
ATOM 4621 C C . TRP A 1 589 ? -0.756 -32.117 -20.825 1.00 95.12 589 TRP A C 1
ATOM 4623 O O . TRP A 1 589 ? 0.141 -31.483 -20.252 1.00 95.12 589 TRP A O 1
ATOM 4633 N N . ASP A 1 590 ? -0.508 -32.919 -21.861 1.00 93.56 590 ASP A N 1
ATOM 4634 C CA . ASP A 1 590 ? 0.778 -32.967 -22.561 1.00 93.56 590 ASP A CA 1
ATOM 4635 C C . ASP A 1 590 ? 0.794 -32.209 -23.899 1.00 93.56 590 ASP A C 1
ATOM 4637 O O . ASP A 1 590 ? 1.874 -31.959 -24.450 1.00 93.56 590 ASP A O 1
ATOM 4641 N N . GLY A 1 591 ? -0.372 -31.758 -24.361 1.00 94.69 591 GLY A N 1
ATOM 4642 C CA . GLY A 1 591 ? -0.528 -30.917 -25.535 1.00 94.69 591 GLY A CA 1
ATOM 4643 C C . GLY A 1 591 ? -0.485 -31.694 -26.847 1.00 94.69 591 GLY A C 1
ATOM 4644 O O . GLY A 1 591 ? -0.183 -31.095 -27.889 1.00 94.69 591 GLY A O 1
ATOM 4645 N N . ASP A 1 592 ? -0.737 -33.004 -26.858 1.00 95.44 592 ASP A N 1
ATOM 4646 C CA . ASP A 1 592 ? -0.756 -33.816 -28.078 1.00 95.44 592 ASP A CA 1
ATOM 4647 C C . ASP A 1 592 ? -2.097 -33.767 -28.842 1.00 95.44 592 ASP A C 1
ATOM 4649 O O . ASP A 1 592 ? -2.133 -34.065 -30.045 1.00 95.44 592 ASP A O 1
ATOM 4653 N N . GLY A 1 593 ? -3.139 -33.225 -28.207 1.00 96.12 593 GLY A N 1
ATOM 4654 C CA . GLY A 1 593 ? -4.476 -32.996 -28.758 1.00 96.12 593 GLY A CA 1
ATOM 4655 C C . GLY A 1 593 ? -5.507 -34.062 -28.387 1.00 96.12 593 GLY A C 1
ATOM 4656 O O . GLY A 1 593 ? -6.646 -33.961 -28.855 1.00 96.12 593 GLY A O 1
ATOM 4657 N N . ASP A 1 594 ? -5.131 -35.068 -27.593 1.00 97.44 594 ASP A N 1
ATOM 4658 C CA . ASP A 1 594 ? -5.969 -36.212 -27.244 1.00 97.44 594 ASP A CA 1
ATOM 4659 C C . ASP A 1 594 ? -5.981 -36.449 -25.722 1.00 97.44 594 ASP A C 1
ATOM 4661 O O . ASP A 1 594 ? -4.942 -36.620 -25.098 1.00 97.44 594 ASP A O 1
ATOM 4665 N N . PHE A 1 595 ? -7.159 -36.577 -25.097 1.00 97.62 595 PHE A N 1
ATOM 4666 C CA . PHE A 1 595 ? -7.215 -36.976 -23.687 1.00 97.62 595 PHE A CA 1
ATOM 4667 C C . PHE A 1 595 ? -7.015 -38.493 -23.525 1.00 97.62 595 PHE A C 1
ATOM 4669 O O . PHE A 1 595 ? -7.935 -39.303 -23.714 1.00 97.62 595 PHE A O 1
ATOM 4676 N N . THR A 1 596 ? -5.814 -38.908 -23.119 1.00 97.38 596 THR A N 1
ATOM 4677 C CA . THR A 1 596 ? -5.447 -40.324 -23.006 1.00 97.38 596 THR A CA 1
ATOM 4678 C C . THR A 1 596 ? -5.096 -40.759 -21.583 1.00 97.38 596 THR A C 1
ATOM 4680 O O . THR A 1 596 ? -5.073 -40.012 -20.602 1.00 97.38 596 THR A O 1
ATOM 4683 N N . THR A 1 597 ? -4.800 -42.051 -21.430 1.00 96.75 597 THR A N 1
ATOM 4684 C CA . THR A 1 597 ? -4.226 -42.577 -20.185 1.00 96.75 597 THR A CA 1
ATOM 4685 C C . THR A 1 597 ? -2.904 -41.881 -19.830 1.00 96.75 597 THR A C 1
ATOM 4687 O O . THR A 1 597 ? -2.568 -41.805 -18.648 1.00 96.75 597 THR A O 1
ATOM 4690 N N . PHE A 1 598 ? -2.136 -41.402 -20.812 1.00 96.75 598 PHE A N 1
ATOM 4691 C CA . PHE A 1 598 ? -0.841 -40.776 -20.557 1.00 96.75 598 PHE A CA 1
ATOM 4692 C C . PHE A 1 598 ? -0.990 -39.440 -19.817 1.00 96.75 598 PHE A C 1
ATOM 4694 O O . PHE A 1 598 ? -0.298 -39.242 -18.815 1.00 96.75 598 PHE A O 1
ATOM 4701 N N . ASP A 1 599 ? -1.981 -38.630 -20.181 1.00 96.94 599 ASP A N 1
ATOM 4702 C CA . ASP A 1 599 ? -2.347 -37.385 -19.497 1.00 96.94 599 ASP A CA 1
ATOM 4703 C C . ASP A 1 599 ? -2.705 -37.623 -18.038 1.00 96.94 599 ASP A C 1
ATOM 4705 O O . ASP A 1 599 ? -2.149 -36.998 -17.136 1.00 96.94 599 ASP A O 1
ATOM 4709 N N . LEU A 1 600 ? -3.557 -38.619 -17.768 1.00 95.44 600 LEU A N 1
ATOM 4710 C CA . LEU A 1 600 ? -3.882 -39.007 -16.394 1.00 95.44 600 LEU A CA 1
ATOM 4711 C C . LEU A 1 600 ? -2.623 -39.385 -15.604 1.00 95.44 600 LEU A C 1
ATOM 4713 O O . LEU A 1 600 ? -2.511 -39.054 -14.423 1.00 95.44 600 LEU A O 1
ATOM 4717 N N . VAL A 1 601 ? -1.661 -40.081 -16.223 1.00 95.12 601 VAL A N 1
ATOM 4718 C CA . VAL A 1 601 ? -0.394 -40.400 -15.551 1.00 95.12 601 VAL A CA 1
ATOM 4719 C C . VAL A 1 601 ? 0.398 -39.132 -15.233 1.00 95.12 601 VAL A C 1
ATOM 4721 O O . VAL A 1 601 ? 0.941 -39.050 -14.130 1.00 95.12 601 VAL A O 1
ATOM 4724 N N . ILE A 1 602 ? 0.460 -38.160 -16.145 1.00 91.44 602 ILE A N 1
ATOM 4725 C CA . ILE A 1 602 ? 1.125 -36.871 -15.910 1.00 91.44 602 ILE A CA 1
ATOM 4726 C C . ILE A 1 602 ? 0.426 -36.123 -14.774 1.00 91.44 602 ILE A C 1
ATOM 4728 O O . ILE A 1 602 ? 1.087 -35.776 -13.795 1.00 91.44 602 ILE A O 1
ATOM 4732 N N . ALA A 1 603 ? -0.899 -35.986 -14.812 1.00 93.50 603 ALA A N 1
ATOM 4733 C CA . ALA A 1 603 ? -1.661 -35.316 -13.761 1.00 93.50 603 ALA A CA 1
ATOM 4734 C C . ALA A 1 603 ? -1.452 -35.943 -12.379 1.00 93.50 603 ALA A C 1
ATOM 4736 O O . ALA A 1 603 ? -1.176 -35.253 -11.400 1.00 93.50 603 ALA A O 1
ATOM 4737 N N . PHE A 1 604 ? -1.485 -37.273 -12.263 1.00 91.81 604 PHE A N 1
ATOM 4738 C CA . PHE A 1 604 ? -1.228 -37.926 -10.974 1.00 91.81 604 PHE A CA 1
ATOM 4739 C C . PHE A 1 604 ? 0.243 -37.893 -10.540 1.00 91.81 604 PHE A C 1
ATOM 4741 O O . PHE A 1 604 ? 0.520 -38.060 -9.348 1.00 91.81 604 PHE A O 1
ATOM 4748 N N . ARG A 1 605 ? 1.185 -37.694 -11.468 1.00 90.88 605 ARG A N 1
ATOM 4749 C CA . ARG A 1 605 ? 2.616 -37.576 -11.164 1.00 90.88 605 ARG A CA 1
ATOM 4750 C C . ARG A 1 605 ? 3.007 -36.157 -10.754 1.00 90.88 605 ARG A C 1
ATOM 4752 O O . ARG A 1 605 ? 3.842 -36.016 -9.866 1.00 90.88 605 ARG A O 1
ATOM 4759 N N . GLU A 1 606 ? 2.424 -35.147 -11.389 1.00 86.75 606 GLU A N 1
ATOM 4760 C CA . GLU A 1 606 ? 2.870 -33.747 -11.325 1.00 86.75 606 GLU A CA 1
ATOM 4761 C C . GLU A 1 606 ? 1.823 -32.827 -10.673 1.00 86.75 606 GLU A C 1
ATOM 4763 O O . GLU A 1 606 ? 2.174 -31.971 -9.862 1.00 86.75 606 GLU A O 1
ATOM 4768 N N . GLY A 1 607 ? 0.532 -33.079 -10.901 1.00 80.75 607 GLY A N 1
ATOM 4769 C CA . GLY A 1 607 ? -0.591 -32.277 -10.398 1.00 80.75 607 GLY A CA 1
ATOM 4770 C C . GLY A 1 607 ? -0.836 -32.322 -8.895 1.00 80.75 607 GLY A C 1
ATOM 4771 O O . GLY A 1 607 ? -1.497 -31.450 -8.349 1.00 80.75 607 GLY A O 1
ATOM 4772 N N . SER A 1 608 ? -0.282 -33.311 -8.186 1.00 83.81 608 SER A N 1
ATOM 4773 C CA . SER A 1 608 ? -0.412 -33.438 -6.722 1.00 83.81 608 SER A CA 1
ATOM 4774 C C . SER A 1 608 ? -1.862 -33.580 -6.208 1.00 83.81 608 SER A C 1
ATOM 4776 O O . SER A 1 608 ? -2.272 -32.859 -5.302 1.00 83.81 608 SER A O 1
ATOM 4778 N N . TYR A 1 609 ? -2.612 -34.566 -6.724 1.00 86.19 609 TYR A N 1
ATOM 4779 C CA . TYR A 1 609 ? -4.042 -34.779 -6.422 1.00 86.19 609 TYR A CA 1
ATOM 4780 C C . TYR A 1 609 ? -4.427 -34.664 -4.932 1.00 86.19 609 TYR A C 1
ATOM 4782 O O . TYR A 1 609 ? -3.930 -35.410 -4.071 1.00 86.19 609 TYR A O 1
ATOM 4790 N N . ILE A 1 610 ? -5.411 -33.813 -4.635 1.00 80.38 610 ILE A N 1
ATOM 4791 C CA . ILE A 1 610 ? -5.932 -33.566 -3.289 1.00 80.38 610 ILE A CA 1
ATOM 4792 C C . ILE A 1 610 ? -7.318 -34.203 -3.146 1.00 80.38 610 ILE A C 1
ATOM 4794 O O . ILE A 1 610 ? -8.318 -33.764 -3.698 1.00 80.38 610 ILE A O 1
ATOM 4798 N N . SER A 1 611 ? -7.417 -35.272 -2.351 1.00 73.06 611 SER A N 1
ATOM 4799 C CA . SER A 1 611 ? -8.717 -35.915 -2.118 1.00 73.06 611 SER A CA 1
ATOM 4800 C C . SER A 1 611 ? -9.629 -35.066 -1.222 1.00 73.06 611 SER A C 1
ATOM 4802 O O . SER A 1 611 ? -9.172 -34.552 -0.199 1.00 73.06 611 SER A O 1
ATOM 4804 N N . ALA A 1 612 ? -10.941 -35.089 -1.480 1.00 59.22 612 ALA A N 1
ATOM 4805 C CA . ALA A 1 612 ? -11.958 -34.474 -0.619 1.00 59.22 612 ALA A CA 1
ATOM 4806 C C . ALA A 1 612 ? -11.901 -34.942 0.853 1.00 59.22 612 ALA A C 1
ATOM 4808 O O . ALA A 1 612 ? -12.275 -34.200 1.753 1.00 59.22 612 ALA A O 1
ATOM 4809 N N . ALA A 1 613 ? -11.397 -36.152 1.137 1.00 51.53 613 ALA A N 1
ATOM 4810 C CA . ALA A 1 613 ? -11.188 -36.630 2.507 1.00 51.53 613 ALA A CA 1
ATOM 4811 C C . ALA A 1 613 ? -9.983 -35.973 3.196 1.00 51.53 613 ALA A C 1
ATOM 4813 O O . ALA A 1 613 ? -9.973 -35.886 4.420 1.00 51.53 613 ALA A O 1
ATOM 4814 N N . LYS A 1 614 ? -8.991 -35.498 2.431 1.00 44.53 614 LYS A N 1
ATOM 4815 C CA . LYS A 1 614 ? -7.883 -34.690 2.944 1.00 44.53 614 LYS A CA 1
ATOM 4816 C C . LYS A 1 614 ? -8.359 -33.262 3.173 1.00 44.53 614 LYS A C 1
ATOM 4818 O O . LYS A 1 614 ? -8.224 -32.831 4.308 1.00 44.53 614 LYS A O 1
ATOM 4823 N N . SER A 1 615 ? -9.064 -32.651 2.215 1.00 42.62 615 SER A N 1
ATOM 4824 C CA . SER A 1 615 ? -9.715 -31.337 2.376 1.00 42.62 615 SER A CA 1
ATOM 4825 C C . SER A 1 615 ? -10.709 -31.311 3.549 1.00 42.62 615 SER A C 1
ATOM 4827 O O . SER A 1 615 ? -10.714 -30.369 4.332 1.00 42.62 615 SER A O 1
ATOM 4829 N N . ALA A 1 616 ? -11.469 -32.395 3.765 1.00 37.28 616 ALA A N 1
ATOM 4830 C CA . ALA A 1 616 ? -12.362 -32.557 4.917 1.00 37.28 616 ALA A CA 1
ATOM 4831 C C . ALA A 1 616 ? -11.637 -32.977 6.213 1.00 37.28 616 ALA A C 1
ATOM 4833 O O . ALA A 1 616 ? -12.134 -32.710 7.303 1.00 37.28 616 ALA A O 1
ATOM 4834 N N . SER A 1 617 ? -10.472 -33.635 6.151 1.00 34.03 617 SER A N 1
ATOM 4835 C CA . SER A 1 617 ? -9.680 -33.951 7.351 1.00 34.03 617 SER A CA 1
ATOM 4836 C C . SER A 1 617 ? -8.890 -32.750 7.859 1.00 34.03 617 SER A C 1
ATOM 4838 O O . SER A 1 617 ? -8.747 -32.630 9.068 1.00 34.03 617 SER A O 1
ATOM 4840 N N . THR A 1 618 ? -8.487 -31.807 7.005 1.00 38.38 618 THR A N 1
ATOM 4841 C CA . THR A 1 618 ? -8.077 -30.465 7.452 1.00 38.38 618 THR A CA 1
ATOM 4842 C C . THR A 1 618 ? -9.263 -29.713 8.072 1.00 38.38 618 THR A C 1
ATOM 4844 O O . THR A 1 618 ? -9.087 -28.997 9.047 1.00 38.38 618 THR A O 1
ATOM 4847 N N . GLN A 1 619 ? -10.491 -29.986 7.614 1.00 38.81 619 GLN A N 1
ATOM 4848 C CA . GLN A 1 619 ? -11.744 -29.439 8.163 1.00 38.81 619 GLN A CA 1
ATOM 4849 C C . GLN A 1 619 ? -12.273 -30.131 9.445 1.00 38.81 619 GLN A C 1
ATOM 4851 O O . GLN A 1 619 ? -13.121 -29.568 10.131 1.00 38.81 619 GLN A O 1
ATOM 4856 N N . PHE A 1 620 ? -11.804 -31.336 9.809 1.00 35.72 620 PHE A N 1
ATOM 4857 C CA . PHE A 1 620 ? -12.328 -32.103 10.962 1.00 35.72 620 PHE A CA 1
ATOM 4858 C C . PHE A 1 620 ? -11.265 -32.770 11.863 1.00 35.72 620 PHE A C 1
ATOM 4860 O O . PHE A 1 620 ? -11.622 -33.386 12.874 1.00 35.72 620 PHE A O 1
ATOM 4867 N N . ALA A 1 621 ? -9.963 -32.636 11.589 1.00 34.97 621 ALA A N 1
ATOM 4868 C CA . ALA A 1 621 ? -8.901 -33.142 12.473 1.00 34.97 621 ALA A CA 1
ATOM 4869 C C . ALA A 1 621 ? -8.704 -32.312 13.759 1.00 34.97 621 ALA A C 1
ATOM 4871 O O . ALA A 1 621 ? -7.917 -32.712 14.612 1.00 34.97 621 ALA A O 1
ATOM 4872 N N . GLY A 1 622 ? -9.478 -31.239 13.966 1.00 37.03 622 GLY A N 1
ATOM 4873 C CA . GLY A 1 622 ? -9.603 -30.552 15.259 1.00 37.03 622 GLY A CA 1
ATOM 4874 C C . GLY A 1 622 ? -10.461 -31.294 16.298 1.00 37.03 622 GLY A C 1
ATOM 4875 O O . GLY A 1 622 ? -10.566 -30.856 17.440 1.00 37.03 622 GLY A O 1
ATOM 4876 N N . ALA A 1 623 ? -11.078 -32.430 15.945 1.00 45.81 623 ALA A N 1
ATOM 4877 C CA . ALA A 1 623 ? -11.954 -33.168 16.851 1.00 45.81 623 ALA A CA 1
ATOM 4878 C C . ALA A 1 623 ? -11.613 -34.664 16.929 1.00 45.81 623 ALA A C 1
ATOM 4880 O O . ALA A 1 623 ? -12.335 -35.512 16.401 1.00 45.81 623 ALA A O 1
ATOM 4881 N N . ARG A 1 624 ? -10.574 -35.036 17.691 1.00 33.25 624 ARG A N 1
ATOM 4882 C CA . ARG A 1 624 ? -10.548 -36.361 18.337 1.00 33.25 624 ARG A CA 1
ATOM 4883 C C . ARG A 1 624 ? -10.134 -36.302 19.800 1.00 33.25 624 ARG A C 1
ATOM 4885 O O . ARG A 1 624 ? -8.989 -36.059 20.150 1.00 33.25 624 ARG A O 1
ATOM 4892 N N . ARG A 1 625 ? -11.139 -36.625 20.618 1.00 39.12 625 ARG A N 1
ATOM 4893 C CA . ARG A 1 625 ? -11.070 -37.066 22.010 1.00 39.12 625 ARG A CA 1
ATOM 4894 C C . ARG A 1 625 ? -9.936 -38.056 22.261 1.00 39.12 625 ARG A C 1
ATOM 4896 O O . ARG A 1 625 ? -9.782 -39.033 21.527 1.00 39.12 625 ARG A O 1
ATOM 4903 N N . ASP A 1 626 ? -9.292 -37.835 23.400 1.00 40.06 626 ASP A N 1
ATOM 4904 C CA . ASP A 1 626 ? -8.417 -38.746 24.124 1.00 40.06 626 ASP A CA 1
ATOM 4905 C C . ASP A 1 626 ? -8.875 -40.206 24.065 1.00 40.06 626 ASP A C 1
ATOM 4907 O O . ASP A 1 626 ? -9.932 -40.565 24.592 1.00 40.06 626 ASP A O 1
ATOM 4911 N N . LEU A 1 627 ? -8.017 -41.075 23.529 1.00 33.78 627 LEU A N 1
ATOM 4912 C CA . LEU A 1 627 ? -7.942 -42.464 23.970 1.00 33.78 627 LEU A CA 1
ATOM 4913 C C . LEU A 1 627 ? -6.468 -42.871 24.138 1.00 33.78 627 LEU A C 1
ATOM 4915 O O . LEU A 1 627 ? -5.660 -42.642 23.238 1.00 33.78 627 LEU A O 1
ATOM 4919 N N . PRO A 1 628 ? -6.096 -43.476 25.281 1.00 33.03 628 PRO A N 1
ATOM 4920 C CA . PRO A 1 628 ? -4.710 -43.783 25.603 1.00 33.03 628 PRO A CA 1
ATOM 4921 C C . PRO A 1 628 ? -4.188 -44.970 24.789 1.00 33.03 628 PRO A C 1
ATOM 4923 O O . PRO A 1 628 ? -4.820 -46.022 24.713 1.00 33.03 628 PRO A O 1
ATOM 4926 N N . ASN A 1 629 ? -2.992 -44.793 24.232 1.00 32.00 629 ASN A N 1
ATOM 4927 C CA . ASN A 1 629 ? -2.233 -45.785 23.476 1.00 32.00 629 ASN A CA 1
ATOM 4928 C C . ASN A 1 629 ? -1.580 -46.826 24.418 1.00 32.00 629 ASN A C 1
ATOM 4930 O O . ASN A 1 629 ? -0.735 -46.443 25.235 1.00 32.00 629 ASN A O 1
ATOM 4934 N N . PRO A 1 630 ? -1.906 -48.132 24.338 1.00 35.75 630 PRO A N 1
ATOM 4935 C CA . PRO A 1 630 ? -1.106 -49.176 24.951 1.00 35.75 630 PRO A CA 1
ATOM 4936 C C . PRO A 1 630 ? -0.165 -49.806 23.910 1.00 35.75 630 PRO A C 1
ATOM 4938 O O . PRO A 1 630 ? -0.563 -50.071 22.782 1.00 35.75 630 PRO A O 1
ATOM 4941 N N . PHE A 1 631 ? 1.042 -50.151 24.367 1.00 30.09 631 PHE A N 1
ATOM 4942 C CA . PHE A 1 631 ? 2.075 -50.977 23.713 1.00 30.09 631 PHE A CA 1
ATOM 4943 C C . PHE A 1 631 ? 3.277 -50.254 23.076 1.00 30.09 631 PHE A C 1
ATOM 4945 O O . PHE A 1 631 ? 3.410 -50.085 21.870 1.00 30.09 631 PHE A O 1
ATOM 4952 N N . ARG A 1 632 ? 4.264 -50.008 23.955 1.00 34.22 632 ARG A N 1
ATOM 4953 C CA . ARG A 1 632 ? 5.694 -50.292 23.711 1.00 34.22 632 ARG A CA 1
ATOM 4954 C C . ARG A 1 632 ? 5.881 -51.680 23.068 1.00 34.22 632 ARG A C 1
ATOM 4956 O O . ARG A 1 632 ? 5.174 -52.600 23.462 1.00 34.22 632 ARG A O 1
ATOM 4963 N N . TRP A 1 633 ? 6.882 -51.844 22.193 1.00 31.53 633 TRP A N 1
ATOM 4964 C CA . TRP A 1 633 ? 8.124 -52.628 22.406 1.00 31.53 633 TRP A CA 1
ATOM 4965 C C . TRP A 1 633 ? 8.895 -52.858 21.074 1.00 31.53 633 TRP A C 1
ATOM 4967 O O . TRP A 1 633 ? 8.490 -53.672 20.259 1.00 31.53 633 TRP A O 1
ATOM 4977 N N . TYR A 1 634 ? 10.074 -52.219 20.981 1.00 30.45 634 TYR A N 1
ATOM 4978 C CA . TYR A 1 634 ? 11.420 -52.786 20.723 1.00 30.45 634 TYR A CA 1
ATOM 4979 C C . TYR A 1 634 ? 11.956 -53.247 19.344 1.00 30.45 634 TYR A C 1
ATOM 4981 O O . TYR A 1 634 ? 11.335 -54.042 18.648 1.00 30.45 634 TYR A O 1
ATOM 4989 N N . ARG A 1 635 ? 13.275 -52.945 19.217 1.00 29.77 635 ARG A N 1
ATOM 4990 C CA . ARG A 1 635 ? 14.406 -53.548 18.452 1.00 29.77 635 ARG A CA 1
ATOM 4991 C C . ARG A 1 635 ? 14.759 -52.865 17.123 1.00 29.77 635 ARG A C 1
ATOM 4993 O O . ARG A 1 635 ? 13.875 -52.712 16.299 1.00 29.77 635 ARG A O 1
ATOM 5000 N N . ILE A 1 636 ? 16.013 -52.496 16.825 1.00 38.72 636 ILE A N 1
ATOM 5001 C CA . ILE A 1 636 ? 17.354 -52.583 17.463 1.00 38.72 636 ILE A CA 1
ATOM 5002 C C . ILE A 1 636 ? 18.090 -51.288 17.121 1.00 38.72 636 ILE A C 1
ATOM 5004 O O . ILE A 1 636 ? 17.869 -50.810 15.988 1.00 38.72 636 ILE A O 1
#

Radius of gyration: 30.43 Å; chains: 1; bounding box: 101×122×75 Å

Foldseek 3Di:
DDDDDDDDDDDDDDDDDDDDDDDPDDPDPPPPFFDQKDWLFDWFKAQFQFFAPPFPPDLPWGKIKIKTKIAGRDPGADKDKFKWKDFPPDPDIDRPWAKDDWDQPVPRRMIMTMTMDIPHHAQTKMKMKMFIDGVRHGPDMDIDMATHFHDAQAQDWFKEWEAEQAFFPDPLLVLLLLQLLLRVVVVHQAYEYQAPHFPDQLDPVSCSCQRGCVNRVSSSVDRRHHYYQYAHDPRCQNPPGNVNVVSRHRHHFDDDSGRFVDDQPPPDGRSNWDWHDGHLEIEIEHEPCLVPPPDDPVSVVNLVRRLVRLLRRLLPDPRLAYEYGHADDCDDQADGNFLQDPSVQCCFARCLVSQHAEYEYENQLWWFKWAAWHHFDQPDPVRGGHLLRTDGDDDDQLEAERSRTYMYIYRHQSRHDHAAGHDDVSTIVAIAGCDPPRFHTARYTWMWIDGSFKTKTFTAHSNPRDGTPPDPPDPDDPPPGDHSRMHMHGHVLQVLQPPVPPPDRDQVSLLVLLVCQLVQHQPVSQVSVPPRGRHVVSSCCSQCVNLVHALQCLPSPNAREPVLVVQLVVVVQEVPPDAQCDTSNVQPRVSRRGRYPVSVVRCVVIRVYDYPVNVVCSVPVVDDDDDDDDDDDDDD

Secondary structure (DSSP, 8-state):
-----------------------------------SEEEEEEEEEE--SPPPTTSTT--SSEEEEEEEEEEE--S---EEEEEEEEETT-SSPB---EEPPPEE-SSTT-EEEEEEEEEEPSS-EEEEEEEEEETTEEEEEEEEEEEPPPPTT----EEEEEE-S-B-SGGGHHHHHHHHHHHHHHT-SEEEEES--BTTT--TTTTHHHH-TTT-HHHHHHHHHSEEEEEP-HHHHTTGGGHHHHHH-------BTTTBSSPPPTT--GGGSEEEEETTEEEEE--TTHHHH--HHHHHHHHHHHHHHHHHHHHH---SEEEEE-SS-SS-SSS---TTSHHHHHHHHHHHHTT--EEEE-SSSSEEEE--EEEE----TT----GGGEEE---SSSEEETTS-BEEEEE--SSSPP------TTTEEEEE-SSTTS----SEEEEEEE-SSEEEEEEEETTT-SBTT---SS----TTS--TTEEEEE-HHHHTT-SS-SS--SHHHHHHHHHHHHHT---TTS-SS-SS--SHHHHHIIIIIIS---TT-SSSSS--SHHHHHHHHHHT-TT-S-SS---TTTT-SSSSSS--HHHHHHHHHHS----HHHHHHHHHTT-----PPP------